Protein AF-A0A965YAS6-F1 (afdb_monomer)

Foldseek 3Di:
DLVVLLVLLVCLCVVQVDDSVVLQVLLQVLLQQLCLVPPPPDSPAQKTWGQDSNPRDIWIWTKAAEAEDFDADPVRFGDDDPPDPPVPGDGDDPRRHDYPVVLCVQPVPDDHGDIDTGTDDDDPCSSVVSVVSSVVSSVVVSVVSLLVVVLVVVVVCAQHKAKWFFADDDPFWTWTHRPSDIEIEGPVQDDPPDDRDGGDIAMWTFHDWDADPVGIYTYTHLQDQSSLLNLLCVLFVCDVVVQKDFPFKFDDQPAEIETEIEGPDPVDDNQCSSCDDVSPNVVVSCVSSVNYYYHYFYDDPDLFVLLQRLQPPAHFDGKDQPDVVQQEIETEHAPVRQCSSCDDVNVSQVNSCRGSVHNYHYDYDDDPD

Structure (mmCIF, N/CA/C/O backbone):
data_AF-A0A965YAS6-F1
#
_entry.id   AF-A0A965YAS6-F1
#
loop_
_atom_site.group_PDB
_atom_site.id
_atom_site.type_symbol
_atom_site.label_atom_id
_atom_site.label_alt_id
_atom_site.label_comp_id
_atom_site.label_asym_id
_atom_site.label_entity_id
_atom_site.label_seq_id
_atom_site.pdbx_PDB_ins_code
_atom_site.Cartn_x
_atom_site.Cartn_y
_atom_site.Cartn_z
_atom_site.occupancy
_atom_site.B_iso_or_equiv
_atom_site.auth_seq_id
_atom_site.auth_comp_id
_atom_site.auth_asym_id
_atom_site.auth_atom_id
_atom_site.pdbx_PDB_model_num
ATOM 1 N N . MET A 1 1 ? 35.341 -8.574 -28.403 1.00 52.03 1 MET A N 1
ATOM 2 C CA . MET A 1 1 ? 34.251 -7.639 -28.750 1.00 52.03 1 MET A CA 1
ATOM 3 C C . MET A 1 1 ? 32.992 -8.337 -29.253 1.00 52.03 1 MET A C 1
ATOM 5 O O . MET A 1 1 ? 32.036 -8.312 -28.498 1.00 52.03 1 MET A O 1
ATOM 9 N N . ALA A 1 2 ? 32.950 -8.999 -30.422 1.00 56.19 2 ALA A N 1
ATOM 10 C CA . ALA A 1 2 ? 31.717 -9.664 -30.905 1.00 56.19 2 ALA A CA 1
ATOM 11 C C . ALA A 1 2 ? 31.164 -10.712 -29.914 1.00 56.19 2 ALA A C 1
ATOM 13 O O . ALA A 1 2 ? 30.037 -10.587 -29.443 1.00 56.19 2 ALA A O 1
ATOM 14 N N . ASN A 1 3 ? 32.016 -11.647 -29.475 1.00 61.56 3 ASN A N 1
ATOM 15 C CA . ASN A 1 3 ? 31.648 -12.651 -28.467 1.00 61.56 3 ASN A CA 1
ATOM 16 C C . ASN A 1 3 ? 31.267 -12.044 -27.105 1.00 61.56 3 ASN A C 1
ATOM 18 O O . ASN A 1 3 ? 30.400 -12.575 -26.431 1.00 61.56 3 ASN A O 1
ATOM 22 N N . GLU A 1 4 ? 31.866 -10.920 -26.701 1.00 65.12 4 GLU A N 1
ATOM 23 C CA . GLU A 1 4 ? 31.543 -10.275 -25.416 1.00 65.12 4 GLU A CA 1
ATOM 24 C C . GLU A 1 4 ? 30.174 -9.587 -25.458 1.00 65.12 4 GLU A C 1
ATOM 26 O O . GLU A 1 4 ? 29.449 -9.607 -24.468 1.00 65.12 4 GLU A O 1
ATOM 31 N N . ILE A 1 5 ? 29.807 -8.995 -26.602 1.00 67.12 5 ILE A N 1
ATOM 32 C CA . ILE A 1 5 ? 28.493 -8.373 -26.805 1.00 67.12 5 ILE A CA 1
ATOM 33 C C . ILE A 1 5 ? 27.414 -9.453 -26.899 1.00 67.12 5 ILE A C 1
ATOM 35 O O . ILE A 1 5 ? 26.378 -9.311 -26.258 1.00 67.12 5 ILE A O 1
ATOM 39 N N . LYS A 1 6 ? 27.674 -10.544 -27.627 1.00 73.62 6 LYS A N 1
ATOM 40 C CA . LYS A 1 6 ? 26.767 -11.692 -27.715 1.00 73.62 6 LYS A CA 1
ATOM 41 C C . LYS A 1 6 ? 26.482 -12.296 -26.339 1.00 73.62 6 LYS A C 1
ATOM 43 O O . LYS A 1 6 ? 25.329 -12.343 -25.931 1.00 73.62 6 LYS A O 1
ATOM 48 N N . THR A 1 7 ? 27.522 -12.652 -25.585 1.00 72.06 7 THR A N 1
ATOM 49 C CA . THR A 1 7 ? 27.357 -13.211 -24.236 1.00 72.06 7 THR A CA 1
ATOM 50 C C . THR A 1 7 ? 26.685 -12.215 -23.286 1.00 72.06 7 THR A C 1
ATOM 52 O O . THR A 1 7 ? 25.876 -12.614 -22.456 1.00 72.06 7 THR A O 1
ATOM 55 N N . ALA A 1 8 ? 26.953 -10.909 -23.413 1.00 69.44 8 ALA A N 1
ATOM 56 C CA . ALA A 1 8 ? 26.247 -9.898 -22.628 1.00 69.44 8 ALA A CA 1
ATOM 57 C C . ALA A 1 8 ? 24.752 -9.825 -22.976 1.00 69.44 8 ALA A C 1
ATOM 59 O O . ALA A 1 8 ? 23.937 -9.683 -22.072 1.00 69.44 8 ALA A O 1
ATOM 60 N N . ILE A 1 9 ? 24.379 -9.930 -24.254 1.00 73.00 9 ILE A N 1
ATOM 61 C CA . ILE A 1 9 ? 22.974 -9.954 -24.681 1.00 73.00 9 ILE A CA 1
ATOM 62 C C . ILE A 1 9 ? 22.288 -11.228 -24.172 1.00 73.00 9 ILE A C 1
ATOM 64 O O . ILE A 1 9 ? 21.212 -11.128 -23.592 1.00 73.00 9 ILE A O 1
ATOM 68 N N . GLU A 1 10 ? 22.926 -12.393 -24.303 1.00 76.56 10 GLU A N 1
ATOM 69 C CA . GLU A 1 10 ? 22.403 -13.682 -23.823 1.00 76.56 10 GLU A CA 1
ATOM 70 C C . GLU A 1 10 ? 22.155 -13.672 -22.306 1.00 76.56 10 GLU A C 1
ATOM 72 O O . GLU A 1 10 ? 21.043 -13.966 -21.871 1.00 76.56 10 GLU A O 1
ATOM 77 N N . ILE A 1 11 ? 23.133 -13.229 -21.503 1.00 71.12 11 ILE A N 1
ATOM 78 C CA . ILE A 1 11 ? 22.982 -13.103 -20.040 1.00 71.12 11 ILE A CA 1
ATOM 79 C C . ILE A 1 11 ? 21.817 -12.167 -19.688 1.00 71.12 11 ILE A C 1
ATOM 81 O O . ILE A 1 11 ? 21.042 -12.447 -18.776 1.00 71.12 11 ILE A O 1
ATOM 85 N N . ILE A 1 12 ? 21.665 -11.054 -20.410 1.00 69.50 12 ILE A N 1
ATOM 86 C CA . ILE A 1 12 ? 20.599 -10.076 -20.154 1.00 69.50 12 ILE A CA 1
ATOM 87 C C . ILE A 1 12 ? 19.222 -10.639 -20.520 1.00 69.50 12 ILE A C 1
ATOM 89 O O . ILE A 1 12 ? 18.252 -10.400 -19.797 1.00 69.50 12 ILE A O 1
ATOM 93 N N . CYS A 1 13 ? 19.129 -11.384 -21.620 1.00 74.94 13 CYS A N 1
ATOM 94 C CA . CYS A 1 13 ? 17.906 -12.065 -22.027 1.00 74.94 13 CYS A CA 1
ATOM 95 C C . CYS A 1 13 ? 17.504 -13.140 -21.005 1.00 74.94 13 CYS A C 1
ATOM 97 O O . CYS A 1 13 ? 16.338 -13.186 -20.609 1.00 74.94 13 CYS A O 1
ATOM 99 N N . GLU A 1 14 ? 18.459 -13.945 -20.527 1.00 75.38 14 GLU A N 1
ATOM 100 C CA . GLU A 1 14 ? 18.213 -15.017 -19.553 1.00 75.38 14 GLU A CA 1
ATOM 101 C C . GLU A 1 14 ? 17.866 -14.493 -18.152 1.00 75.38 14 GLU A C 1
ATOM 103 O O . GLU A 1 14 ? 16.874 -14.926 -17.567 1.00 75.38 14 GLU A O 1
ATOM 108 N N . GLU A 1 15 ? 18.627 -13.539 -17.602 1.00 68.25 15 GLU A N 1
ATOM 109 C CA . GLU A 1 15 ? 18.409 -13.064 -16.227 1.00 68.25 15 GLU A CA 1
ATOM 110 C C . GLU A 1 15 ? 17.135 -12.225 -16.057 1.00 68.25 15 GLU A C 1
ATOM 112 O O . GLU A 1 15 ? 16.614 -12.115 -14.943 1.00 68.25 15 GLU A O 1
ATOM 117 N N . LYS A 1 16 ? 16.665 -11.566 -17.126 1.00 68.44 16 LYS A N 1
ATOM 118 C CA . LYS A 1 16 ? 15.607 -10.540 -17.050 1.00 68.44 16 LYS A CA 1
ATOM 119 C C . LYS A 1 16 ? 14.401 -10.811 -17.948 1.00 68.44 16 LYS A C 1
ATOM 121 O O . LYS A 1 16 ? 13.477 -10.002 -17.958 1.00 68.44 16 LYS A O 1
ATOM 126 N N . GLY A 1 17 ? 14.388 -11.926 -18.683 1.00 68.81 17 GLY A N 1
ATOM 127 C CA . GLY A 1 17 ? 13.248 -12.342 -19.507 1.00 68.81 17 GLY A CA 1
ATOM 128 C C . GLY A 1 17 ? 12.972 -11.430 -20.707 1.00 68.81 17 GLY A C 1
ATOM 129 O O . GLY A 1 17 ? 11.834 -11.336 -21.165 1.00 68.81 17 GLY A O 1
ATOM 130 N N . LEU A 1 18 ? 13.994 -10.732 -21.208 1.00 75.50 18 LEU A N 1
ATOM 131 C CA . LEU A 1 18 ? 13.879 -9.883 -22.391 1.00 75.50 18 LEU A CA 1
ATOM 132 C C . LEU A 1 18 ? 14.054 -10.697 -23.673 1.00 75.50 18 LEU A C 1
ATOM 134 O O . LEU A 1 18 ? 14.878 -11.603 -23.744 1.00 75.50 18 LEU A O 1
ATOM 138 N N . LYS A 1 19 ? 13.305 -10.329 -24.718 1.00 80.69 19 LYS A N 1
ATOM 139 C CA . LYS A 1 19 ? 13.503 -10.889 -26.059 1.00 80.69 19 LYS A CA 1
ATOM 140 C C . LYS A 1 19 ? 14.711 -10.234 -26.721 1.00 80.69 19 LYS A C 1
ATOM 142 O O . LYS A 1 19 ? 14.775 -9.007 -26.808 1.00 80.69 19 LYS A O 1
ATOM 147 N N . GLU A 1 20 ? 15.604 -11.057 -27.259 1.00 81.25 20 GLU A N 1
ATOM 148 C CA . GLU A 1 20 ? 16.801 -10.615 -27.982 1.00 81.25 20 GLU A CA 1
ATOM 149 C C . GLU A 1 20 ? 16.464 -9.640 -29.123 1.00 81.25 20 GLU A C 1
ATOM 151 O O . GLU A 1 20 ? 17.106 -8.601 -29.271 1.00 81.25 20 GLU A O 1
ATOM 156 N N . GLU A 1 21 ? 15.384 -9.912 -29.860 1.00 82.81 21 GLU A N 1
ATOM 157 C CA . GLU A 1 21 ? 14.903 -9.086 -30.975 1.00 82.81 21 GLU A CA 1
ATOM 158 C C . GLU A 1 21 ? 14.702 -7.612 -30.586 1.00 82.81 21 GLU A C 1
ATOM 160 O O . GLU A 1 21 ? 15.123 -6.712 -31.312 1.00 82.81 21 GLU A O 1
ATOM 165 N N . VAL A 1 22 ? 14.124 -7.352 -29.408 1.00 81.25 22 VAL A N 1
ATOM 166 C CA . VAL A 1 22 ? 13.832 -5.990 -28.927 1.00 81.25 22 VAL A CA 1
ATOM 167 C C . VAL A 1 22 ? 15.125 -5.232 -28.614 1.00 81.25 22 VAL A C 1
ATOM 169 O O . VAL A 1 22 ? 15.239 -4.027 -28.866 1.00 81.25 22 VAL A O 1
ATOM 172 N N . ILE A 1 23 ? 16.125 -5.935 -28.077 1.00 81.19 23 ILE A N 1
ATOM 173 C CA . ILE A 1 23 ? 17.438 -5.361 -27.772 1.00 81.19 23 ILE A CA 1
ATOM 174 C C . ILE A 1 23 ? 18.160 -5.011 -29.075 1.00 81.19 23 ILE A C 1
ATOM 176 O O . ILE A 1 23 ? 18.664 -3.892 -29.209 1.00 81.19 23 ILE A O 1
ATOM 180 N N . LEU A 1 24 ? 18.163 -5.928 -30.046 1.00 83.88 24 LEU A N 1
ATOM 181 C CA . LEU A 1 24 ? 18.809 -5.727 -31.342 1.00 83.88 24 LEU A CA 1
ATOM 182 C C . LEU A 1 24 ? 18.162 -4.602 -32.146 1.00 83.88 24 LEU A C 1
ATOM 184 O O . LEU A 1 24 ? 18.870 -3.775 -32.719 1.00 83.88 24 LEU A O 1
ATOM 188 N N . GLU A 1 25 ? 16.833 -4.507 -32.149 1.00 85.44 25 GLU A N 1
ATOM 189 C CA . GLU A 1 25 ? 16.131 -3.412 -32.817 1.00 85.44 25 GLU A CA 1
ATOM 190 C C . GLU A 1 25 ? 16.523 -2.052 -32.223 1.00 85.44 25 GLU A C 1
ATOM 192 O O . GLU A 1 25 ? 16.882 -1.122 -32.950 1.00 85.44 25 GLU A O 1
ATOM 197 N N . THR A 1 26 ? 16.532 -1.947 -30.893 1.00 84.75 26 THR A N 1
ATOM 198 C CA . THR A 1 26 ? 16.905 -0.706 -30.200 1.00 84.75 26 THR A CA 1
ATOM 199 C C . THR A 1 26 ? 18.367 -0.342 -30.464 1.00 84.75 26 THR A C 1
ATOM 201 O O . THR A 1 26 ? 18.695 0.824 -30.699 1.00 84.75 26 THR A O 1
ATOM 204 N N . LEU A 1 27 ? 19.253 -1.341 -30.460 1.00 85.50 27 LEU A N 1
ATOM 205 C CA . LEU A 1 27 ? 20.666 -1.177 -30.778 1.00 85.50 27 LEU A CA 1
ATOM 206 C C . LEU A 1 27 ? 20.850 -0.626 -32.197 1.00 85.50 27 LEU A C 1
ATOM 208 O O . LEU A 1 27 ? 21.544 0.373 -32.383 1.00 85.50 27 LEU A O 1
ATOM 212 N N . ASN A 1 28 ? 20.176 -1.221 -33.178 1.00 87.50 28 ASN A N 1
ATOM 213 C CA . ASN A 1 28 ? 20.209 -0.802 -34.577 1.00 87.50 28 ASN A CA 1
ATOM 214 C C . ASN A 1 28 ? 19.732 0.646 -34.759 1.00 87.50 28 ASN A C 1
ATOM 216 O O . ASN A 1 28 ? 20.387 1.444 -35.434 1.00 87.50 28 ASN A O 1
ATOM 220 N N . GLN A 1 29 ? 18.632 1.028 -34.104 1.00 86.12 29 GLN A N 1
ATOM 221 C CA . GLN A 1 29 ? 18.119 2.401 -34.142 1.00 86.12 29 GLN A CA 1
ATOM 222 C C . GLN A 1 29 ? 19.108 3.408 -33.534 1.00 86.12 29 GLN A C 1
ATOM 224 O O . GLN A 1 29 ? 19.334 4.486 -34.093 1.00 86.12 29 GLN A O 1
ATOM 229 N N . ALA A 1 30 ? 19.729 3.054 -32.409 1.00 85.50 30 ALA A N 1
ATOM 230 C CA . ALA A 1 30 ? 20.688 3.914 -31.731 1.00 85.50 30 ALA A CA 1
ATOM 231 C C . ALA A 1 30 ? 22.006 4.056 -32.502 1.00 85.50 30 ALA A C 1
ATOM 233 O O . ALA A 1 30 ? 22.540 5.161 -32.594 1.00 85.50 30 ALA A O 1
ATOM 234 N N . LEU A 1 31 ? 22.503 2.975 -33.108 1.00 85.56 31 LEU A N 1
ATOM 235 C CA . LEU A 1 31 ? 23.674 3.008 -33.987 1.00 85.56 31 LEU A CA 1
ATOM 236 C C . LEU A 1 31 ? 2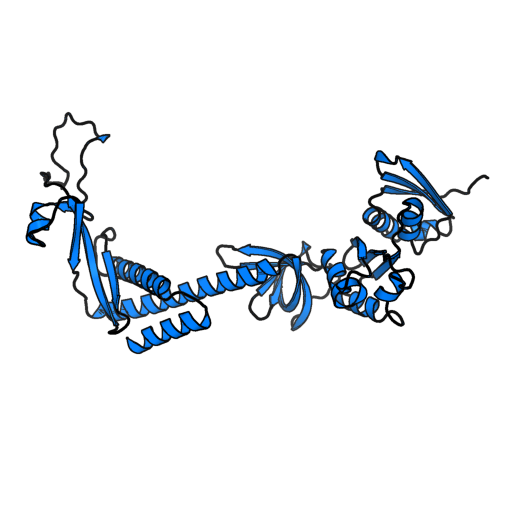3.423 3.885 -35.215 1.00 85.56 31 LEU A C 1
ATOM 238 O O . LEU A 1 31 ? 24.269 4.706 -35.566 1.00 85.56 31 LEU A O 1
ATOM 242 N N . ALA A 1 32 ? 22.239 3.785 -35.822 1.00 85.88 32 ALA A N 1
ATOM 243 C CA . ALA A 1 32 ? 21.850 4.649 -36.930 1.00 85.88 32 ALA A CA 1
ATOM 244 C C . ALA A 1 32 ? 21.768 6.130 -36.522 1.00 85.88 32 ALA A C 1
ATOM 246 O O . ALA A 1 32 ? 22.135 7.018 -37.292 1.00 85.88 32 ALA A O 1
ATOM 247 N N . ALA A 1 33 ? 21.282 6.426 -35.313 1.00 83.88 33 ALA A N 1
ATOM 248 C CA . ALA A 1 33 ? 21.261 7.786 -34.772 1.00 83.88 33 ALA A CA 1
ATOM 249 C C . ALA A 1 33 ? 22.675 8.314 -34.463 1.00 83.88 33 ALA A C 1
ATOM 251 O O . ALA A 1 33 ? 22.973 9.474 -34.751 1.00 83.88 33 ALA A O 1
ATOM 252 N N . ALA A 1 34 ? 23.555 7.467 -33.924 1.00 82.81 34 ALA A N 1
ATOM 253 C CA . ALA A 1 34 ? 24.952 7.807 -33.668 1.00 82.81 34 ALA A CA 1
ATOM 254 C C . ALA A 1 34 ? 25.704 8.106 -34.974 1.00 82.81 34 ALA A C 1
ATOM 256 O O . ALA A 1 34 ? 26.382 9.127 -35.061 1.00 82.81 34 ALA A O 1
ATOM 257 N N . TYR A 1 35 ? 25.510 7.281 -36.009 1.00 82.88 35 TYR A N 1
ATOM 258 C CA . TYR A 1 35 ? 26.110 7.500 -37.326 1.00 82.88 35 TYR A CA 1
ATOM 259 C C . TYR A 1 35 ? 25.662 8.834 -37.941 1.00 82.88 35 TYR A C 1
ATOM 261 O O . TYR A 1 35 ? 26.497 9.625 -38.374 1.00 82.88 35 TYR A O 1
ATOM 269 N N . ARG A 1 36 ? 24.351 9.129 -37.906 1.00 81.00 36 ARG A N 1
ATOM 270 C CA . ARG A 1 36 ? 23.786 10.408 -38.382 1.00 81.00 36 ARG A CA 1
ATOM 271 C C . ARG A 1 36 ? 24.388 11.620 -37.689 1.00 81.00 36 ARG A C 1
ATOM 273 O O . ARG A 1 36 ? 24.593 12.645 -38.324 1.00 81.00 36 ARG A O 1
ATOM 280 N N . LYS A 1 37 ? 24.631 11.524 -36.382 1.00 80.50 37 LYS A N 1
ATOM 281 C CA . LYS A 1 37 ? 25.148 12.640 -35.590 1.00 80.50 37 LYS A CA 1
ATOM 282 C C . LYS A 1 37 ? 26.618 12.936 -35.885 1.00 80.50 37 LYS A C 1
ATOM 284 O O . LYS A 1 37 ? 26.995 14.104 -35.837 1.00 80.50 37 LYS A O 1
ATOM 289 N N . GLU A 1 38 ? 27.411 11.899 -36.137 1.00 77.56 38 GLU A N 1
ATOM 290 C CA . GLU A 1 38 ? 28.869 12.011 -36.227 1.00 77.56 38 GLU A CA 1
ATOM 291 C C . GLU A 1 38 ? 29.378 12.212 -37.661 1.00 77.56 38 GLU A C 1
ATOM 293 O O . GLU A 1 38 ? 30.355 12.927 -37.867 1.00 77.56 38 GLU A O 1
ATOM 298 N N . TYR A 1 39 ? 28.738 11.581 -38.654 1.00 76.00 39 TYR A N 1
ATOM 299 C CA . TYR A 1 39 ? 29.293 11.490 -40.012 1.00 76.00 39 TYR A CA 1
ATOM 300 C C . TYR A 1 39 ? 28.480 12.172 -41.103 1.00 76.00 39 TYR A C 1
ATOM 302 O O . TYR A 1 39 ? 29.005 12.344 -42.201 1.00 76.00 39 TYR A O 1
ATOM 310 N N . LEU A 1 40 ? 27.236 12.565 -40.829 1.00 73.31 40 LEU A N 1
ATOM 311 C CA . LEU A 1 40 ? 26.408 13.272 -41.799 1.00 73.31 40 LEU A CA 1
ATOM 312 C C . LEU A 1 40 ? 26.261 14.738 -41.389 1.00 73.31 40 LEU A C 1
ATOM 314 O O . LEU A 1 40 ? 25.847 15.045 -40.272 1.00 73.31 40 LEU A O 1
ATOM 318 N N . GLU A 1 41 ? 26.586 15.643 -42.313 1.00 64.19 41 GLU A N 1
ATOM 319 C CA . GLU A 1 41 ? 26.340 17.083 -42.150 1.00 64.19 41 GLU A CA 1
ATOM 320 C C . GLU A 1 41 ? 24.830 17.358 -42.035 1.00 64.19 41 GLU A C 1
ATOM 322 O O . GLU A 1 41 ? 24.385 18.133 -41.184 1.00 64.19 41 GLU A O 1
ATOM 327 N N . ASP A 1 42 ? 24.037 16.620 -42.818 1.00 63.47 42 ASP A N 1
ATOM 328 C CA . ASP A 1 42 ? 22.580 16.645 -42.807 1.00 63.47 42 ASP A CA 1
ATOM 329 C C . ASP A 1 42 ? 21.994 15.544 -41.909 1.00 63.47 42 ASP A C 1
ATOM 331 O O . ASP A 1 42 ? 21.887 14.368 -42.260 1.00 63.47 42 ASP A O 1
ATOM 335 N N . LYS A 1 43 ? 21.530 15.950 -40.724 1.00 64.38 43 LYS A N 1
ATOM 336 C CA . LYS A 1 43 ? 21.014 15.048 -39.674 1.00 64.38 43 LYS A CA 1
ATOM 337 C C . LYS A 1 43 ? 19.647 14.416 -39.981 1.00 64.38 43 LYS A C 1
ATOM 339 O O . LYS A 1 43 ? 19.181 13.580 -39.205 1.00 64.38 43 LYS A O 1
ATOM 344 N N . ASN A 1 44 ? 19.012 14.807 -41.088 1.00 65.81 44 ASN A N 1
ATOM 345 C CA . ASN A 1 44 ? 17.666 14.375 -41.474 1.00 65.81 44 ASN A CA 1
ATOM 346 C C . ASN A 1 44 ? 17.643 13.185 -42.448 1.00 65.81 44 ASN A C 1
ATOM 348 O O . ASN A 1 44 ? 16.559 12.787 -42.853 1.00 65.81 44 ASN A O 1
ATOM 352 N N . ASN A 1 45 ? 18.782 12.594 -42.819 1.00 73.62 45 ASN A N 1
ATOM 353 C CA . ASN A 1 45 ? 18.791 11.410 -43.689 1.00 73.62 45 ASN A CA 1
ATOM 354 C C . ASN A 1 45 ? 18.161 10.184 -42.999 1.00 73.62 45 ASN A C 1
ATOM 356 O O . ASN A 1 45 ? 18.195 10.055 -41.768 1.00 73.62 45 ASN A O 1
ATOM 360 N N . ASN A 1 46 ? 17.606 9.256 -43.784 1.00 79.88 46 ASN A N 1
ATOM 361 C CA . ASN A 1 46 ? 16.948 8.047 -43.284 1.00 79.88 46 ASN A CA 1
ATOM 362 C C . ASN A 1 46 ? 17.948 6.891 -43.156 1.00 79.88 46 ASN A C 1
ATOM 364 O O . ASN A 1 46 ? 17.862 5.858 -43.821 1.00 79.88 46 ASN A O 1
ATOM 368 N N . VAL A 1 47 ? 18.908 7.081 -42.256 1.00 84.19 47 VAL A N 1
ATOM 369 C CA . VAL A 1 47 ? 19.943 6.084 -41.995 1.00 84.19 47 VAL A CA 1
ATOM 370 C C . VAL A 1 47 ? 19.374 4.923 -41.188 1.00 84.19 47 VAL A C 1
ATOM 372 O O . VAL A 1 47 ? 18.728 5.118 -40.152 1.00 84.19 47 VAL A O 1
ATOM 375 N N . LYS A 1 48 ? 19.698 3.709 -41.624 1.00 85.50 48 LYS A N 1
ATOM 376 C CA . LYS A 1 48 ? 19.511 2.457 -40.894 1.00 85.50 48 LYS A CA 1
ATOM 377 C C . LYS A 1 48 ? 20.867 1.828 -40.613 1.00 85.50 48 LYS A C 1
ATOM 379 O O . LYS A 1 48 ? 21.806 1.972 -41.390 1.00 85.50 48 LYS A O 1
ATOM 384 N N . ALA A 1 49 ? 20.955 1.120 -39.497 1.00 85.75 49 ALA A N 1
ATOM 385 C CA . ALA A 1 49 ? 22.119 0.328 -39.143 1.00 85.75 49 ALA A CA 1
ATOM 386 C C . ALA A 1 49 ? 21.675 -1.093 -38.798 1.00 85.75 49 ALA A C 1
ATOM 388 O O . ALA A 1 49 ? 20.585 -1.290 -38.265 1.00 85.75 49 ALA A O 1
ATOM 389 N N . LEU A 1 50 ? 22.526 -2.065 -39.102 1.00 85.19 50 LEU A N 1
ATOM 390 C CA . LEU A 1 50 ? 22.371 -3.458 -38.716 1.00 85.19 50 LEU A CA 1
ATOM 391 C C . LEU A 1 50 ? 23.649 -3.915 -38.031 1.00 85.19 50 LEU A C 1
ATOM 393 O O . LEU A 1 50 ? 24.712 -3.954 -38.651 1.00 85.19 50 LEU A O 1
ATOM 397 N N . PHE A 1 51 ? 23.520 -4.257 -36.759 1.00 82.12 51 PHE A N 1
ATOM 398 C CA . PHE A 1 51 ? 24.541 -4.921 -35.975 1.00 82.12 51 PHE A CA 1
ATOM 399 C C . PHE A 1 51 ? 24.398 -6.433 -36.140 1.00 82.12 51 PHE A C 1
ATOM 401 O O . PHE A 1 51 ? 23.337 -6.992 -35.856 1.00 82.12 51 PHE A O 1
ATOM 408 N N . ASN A 1 52 ? 25.459 -7.092 -36.596 1.00 81.31 52 ASN A N 1
ATOM 409 C CA . ASN A 1 52 ? 25.522 -8.544 -36.637 1.00 81.31 52 ASN A CA 1
ATOM 410 C C . ASN A 1 52 ? 26.166 -9.065 -35.344 1.00 81.31 52 ASN A C 1
ATOM 412 O O . ASN A 1 52 ? 27.301 -8.730 -35.009 1.00 81.31 52 ASN A O 1
ATOM 416 N N . VAL A 1 53 ? 25.414 -9.883 -34.610 1.00 71.88 53 VAL A N 1
ATOM 417 C CA . VAL A 1 53 ? 25.798 -10.410 -33.294 1.00 71.88 53 VAL A CA 1
ATOM 418 C C . VAL A 1 53 ? 26.917 -11.451 -33.393 1.00 71.88 53 VAL A C 1
ATOM 420 O O . VAL A 1 53 ? 27.704 -11.590 -32.460 1.00 71.88 53 VAL A O 1
ATOM 423 N N . GLU A 1 54 ? 27.021 -12.165 -34.517 1.00 73.19 54 GLU A N 1
ATOM 424 C CA . GLU A 1 54 ? 27.978 -13.266 -34.680 1.00 73.19 54 GLU A CA 1
ATOM 425 C C . GLU A 1 54 ? 29.405 -12.782 -34.950 1.00 73.19 54 GLU A C 1
ATOM 427 O O . GLU A 1 54 ? 30.358 -13.277 -34.350 1.00 73.19 54 GLU A O 1
ATOM 432 N N . ASP A 1 55 ? 29.559 -11.802 -35.840 1.00 71.31 55 ASP A N 1
ATOM 433 C CA . ASP A 1 55 ? 30.863 -11.279 -36.263 1.00 71.31 55 ASP A CA 1
ATOM 434 C C . ASP A 1 55 ? 31.165 -9.879 -35.694 1.00 71.31 55 ASP A C 1
ATOM 436 O O . ASP A 1 55 ? 32.297 -9.401 -35.784 1.00 71.31 55 ASP A O 1
ATOM 440 N N . GLY A 1 56 ? 30.181 -9.230 -35.059 1.00 68.38 56 GLY A N 1
ATOM 441 C CA . GLY A 1 56 ? 30.294 -7.872 -34.526 1.00 68.38 56 GLY A CA 1
ATOM 442 C C . GLY A 1 56 ? 30.396 -6.793 -35.606 1.00 68.38 56 GLY A C 1
ATOM 443 O O . GLY A 1 56 ? 30.775 -5.661 -35.295 1.00 68.38 56 GLY A O 1
ATOM 444 N N . SER A 1 57 ? 30.106 -7.132 -36.866 1.00 75.62 57 SER A N 1
ATOM 445 C CA . SER A 1 57 ? 30.112 -6.194 -37.983 1.00 75.62 57 SER A CA 1
ATOM 446 C C . SER A 1 57 ? 28.884 -5.288 -37.948 1.00 75.62 57 SER A C 1
ATOM 448 O O . SER A 1 57 ? 27.813 -5.645 -37.451 1.00 75.62 57 SER A O 1
ATOM 450 N N . ILE A 1 58 ? 29.052 -4.076 -38.476 1.00 79.38 58 ILE A N 1
ATOM 451 C CA . ILE A 1 58 ? 27.993 -3.073 -38.535 1.00 79.38 58 ILE A CA 1
ATOM 452 C C . ILE A 1 58 ? 27.849 -2.636 -39.975 1.00 79.38 58 ILE A C 1
ATOM 454 O O . ILE A 1 58 ? 28.796 -2.116 -40.563 1.00 79.38 58 ILE A O 1
ATOM 458 N N . LYS A 1 59 ? 26.653 -2.820 -40.523 1.00 84.25 59 LYS A N 1
ATOM 459 C CA . LYS A 1 59 ? 26.284 -2.290 -41.833 1.00 84.25 59 LYS A CA 1
ATOM 460 C C . LYS A 1 59 ? 25.417 -1.070 -41.634 1.00 84.25 59 LYS A C 1
ATOM 462 O O . LYS A 1 59 ? 24.479 -1.115 -40.844 1.00 84.25 59 LYS A O 1
ATOM 467 N N . VAL A 1 60 ? 25.721 0.007 -42.341 1.00 85.56 60 VAL A N 1
ATOM 468 C CA . VAL A 1 60 ? 24.949 1.247 -42.288 1.00 85.56 60 VAL A CA 1
ATOM 469 C C . VAL A 1 60 ? 24.563 1.616 -43.711 1.00 85.56 60 VAL A C 1
ATOM 471 O O . VAL A 1 60 ? 25.396 1.557 -44.610 1.00 85.56 60 VAL A O 1
ATOM 474 N N . TRP A 1 61 ? 23.301 1.965 -43.928 1.00 86.81 61 TRP A N 1
ATOM 475 C CA . TRP A 1 61 ? 22.810 2.390 -45.236 1.00 86.81 61 TRP A CA 1
ATOM 476 C C . TRP A 1 61 ? 21.782 3.510 -45.095 1.00 86.81 61 TRP A C 1
ATOM 478 O O . TRP A 1 61 ? 21.136 3.642 -44.055 1.00 86.81 61 TRP A O 1
ATOM 488 N N . ASP A 1 62 ? 21.629 4.308 -46.145 1.00 85.44 62 ASP A N 1
ATOM 489 C CA . ASP A 1 62 ? 20.569 5.307 -46.279 1.00 85.44 62 ASP A CA 1
ATOM 490 C C . ASP A 1 62 ? 19.413 4.719 -47.102 1.00 85.44 62 ASP A C 1
ATOM 492 O O . ASP A 1 62 ? 19.637 4.119 -48.158 1.00 85.44 62 ASP A O 1
ATOM 496 N N . GLU A 1 63 ? 18.182 4.835 -46.603 1.00 87.56 63 GLU A N 1
ATOM 497 C CA . GLU A 1 63 ? 16.976 4.346 -47.281 1.00 87.56 63 GLU A CA 1
ATOM 498 C C . GLU A 1 63 ? 16.236 5.484 -47.982 1.00 87.56 63 GLU A C 1
ATOM 500 O O . GLU A 1 63 ? 15.651 6.351 -47.327 1.00 87.56 63 GLU A O 1
ATOM 505 N N . LYS A 1 64 ? 16.193 5.431 -49.318 1.00 84.12 64 LYS A N 1
ATOM 506 C CA . LYS A 1 64 ? 15.475 6.395 -50.164 1.00 84.12 64 LYS A CA 1
ATOM 507 C C . LYS A 1 64 ? 14.333 5.720 -50.918 1.00 84.12 64 LYS A C 1
ATOM 509 O O . LYS A 1 64 ? 14.523 4.667 -51.530 1.00 84.12 64 LYS A O 1
ATOM 514 N N . THR A 1 65 ? 13.157 6.335 -50.902 1.00 85.62 65 THR A N 1
ATOM 515 C CA . THR A 1 65 ? 11.971 5.874 -51.634 1.00 85.62 65 THR A CA 1
ATOM 516 C C . THR A 1 65 ? 12.060 6.297 -53.093 1.00 85.62 65 THR A C 1
ATOM 518 O O . THR A 1 65 ? 12.342 7.453 -53.398 1.00 85.62 65 THR A O 1
ATOM 521 N N . VAL A 1 66 ? 11.809 5.374 -54.015 1.00 85.38 66 VAL A N 1
ATOM 522 C CA . VAL A 1 66 ? 11.819 5.676 -55.445 1.00 85.38 66 VAL A CA 1
ATOM 523 C C . VAL A 1 66 ? 10.564 6.453 -55.815 1.00 85.38 66 VAL A C 1
ATOM 525 O O . VAL A 1 66 ? 9.451 5.944 -55.681 1.00 85.38 66 VAL A O 1
ATOM 528 N N . VAL A 1 67 ? 10.744 7.659 -56.334 1.00 84.81 67 VAL A N 1
ATOM 529 C CA . VAL A 1 67 ? 9.663 8.520 -56.821 1.00 84.81 67 VAL A CA 1
ATOM 530 C C . VAL A 1 67 ? 9.735 8.686 -58.335 1.00 84.81 67 VAL A C 1
ATOM 532 O O . VAL A 1 67 ? 10.714 8.307 -58.984 1.00 84.81 67 VAL A O 1
ATOM 535 N N . GLU A 1 68 ? 8.659 9.218 -58.911 1.00 81.69 68 GLU A N 1
ATOM 536 C CA . GLU A 1 68 ? 8.640 9.623 -60.316 1.00 81.69 68 GLU A CA 1
ATOM 537 C C . GLU A 1 68 ? 9.754 10.633 -60.606 1.00 81.69 68 GLU A C 1
ATOM 539 O O . GLU A 1 68 ? 10.131 11.429 -59.748 1.00 81.69 68 GLU A O 1
ATOM 544 N N . ASP A 1 69 ? 10.296 10.590 -61.823 1.00 76.88 69 ASP A N 1
ATOM 545 C CA . ASP A 1 69 ? 11.282 11.577 -62.250 1.00 76.88 69 ASP A CA 1
ATOM 546 C C . ASP A 1 69 ? 10.600 12.945 -62.364 1.00 76.88 69 ASP A C 1
ATOM 548 O O . ASP A 1 69 ? 9.590 13.079 -63.056 1.00 76.88 69 ASP A O 1
ATOM 552 N N . MET A 1 70 ? 11.162 13.954 -61.702 1.00 77.31 70 MET A N 1
ATOM 553 C CA . MET A 1 70 ? 10.634 15.316 -61.697 1.00 77.31 70 MET A CA 1
ATOM 554 C C . MET A 1 70 ? 11.707 16.297 -62.173 1.00 77.31 70 MET A C 1
ATOM 556 O O . MET A 1 70 ? 12.895 16.082 -61.933 1.00 77.31 70 MET A O 1
ATOM 560 N N . GLU A 1 71 ? 11.307 17.373 -62.846 1.00 72.31 71 GLU A N 1
ATOM 561 C CA . GLU A 1 71 ? 12.230 18.454 -63.200 1.00 72.31 71 GLU A CA 1
ATOM 562 C C . GLU A 1 71 ? 12.419 19.366 -61.984 1.00 72.31 71 GLU A C 1
ATOM 564 O O . GLU A 1 71 ? 11.448 19.713 -61.314 1.00 72.31 71 GLU A O 1
ATOM 569 N N . LEU A 1 72 ? 13.667 19.700 -61.653 1.00 70.12 72 LEU A N 1
ATOM 570 C CA . LEU A 1 72 ? 14.004 20.539 -60.502 1.00 70.12 72 LEU A CA 1
ATOM 571 C C . LEU A 1 72 ? 14.513 21.899 -60.979 1.00 70.12 72 LEU A C 1
ATOM 573 O O . LEU A 1 72 ? 15.272 21.966 -61.945 1.00 70.12 72 LEU A O 1
ATOM 577 N N . ASP A 1 73 ? 14.112 22.965 -60.290 1.00 68.56 73 ASP A N 1
ATOM 578 C CA . ASP A 1 73 ? 14.643 24.307 -60.494 1.00 68.56 73 ASP A CA 1
ATOM 579 C C . ASP A 1 73 ? 16.064 24.435 -59.916 1.00 68.56 73 ASP A C 1
ATOM 581 O O . ASP A 1 73 ? 16.589 23.548 -59.239 1.00 68.56 73 ASP A O 1
ATOM 585 N N . GLU A 1 74 ? 16.695 25.578 -60.168 1.00 59.81 74 GLU A N 1
ATOM 586 C CA . GLU A 1 74 ? 18.032 25.935 -59.673 1.00 59.81 74 GLU A CA 1
ATOM 587 C C . GLU A 1 74 ? 18.146 25.951 -58.131 1.00 59.81 74 GLU A C 1
ATOM 589 O O . GLU A 1 74 ? 19.253 25.919 -57.596 1.00 59.81 74 GLU A O 1
ATOM 594 N N . ASN A 1 75 ? 17.018 25.906 -57.411 1.00 55.91 75 ASN A N 1
ATOM 595 C CA . ASN A 1 75 ? 16.939 25.825 -55.952 1.00 55.91 75 ASN A CA 1
ATOM 596 C C . ASN A 1 75 ? 16.511 24.431 -55.438 1.00 55.91 75 ASN A C 1
ATOM 598 O O . ASN A 1 75 ? 16.301 24.263 -54.233 1.00 55.91 75 ASN A O 1
ATOM 602 N N . GLY A 1 76 ? 16.373 23.430 -56.315 1.00 59.59 76 GLY A N 1
ATOM 603 C CA . GLY A 1 76 ? 15.998 22.059 -55.962 1.00 59.59 76 GLY A CA 1
ATOM 604 C C . GLY A 1 76 ? 14.506 21.842 -55.677 1.00 59.59 76 GLY A C 1
ATOM 605 O O . GLY A 1 76 ? 14.148 20.819 -55.089 1.00 59.59 76 GLY A O 1
ATOM 606 N N . LYS A 1 77 ? 13.628 22.776 -56.062 1.00 61.31 77 LYS A N 1
ATOM 607 C CA . LYS A 1 77 ? 12.167 22.604 -56.009 1.00 61.31 77 LYS A CA 1
ATOM 608 C C . LYS A 1 77 ? 11.651 22.008 -57.308 1.00 61.31 77 LYS A C 1
ATOM 610 O O . LYS A 1 77 ? 12.209 22.235 -58.371 1.00 61.31 77 LYS A O 1
ATOM 615 N N . VAL A 1 78 ? 10.552 21.269 -57.222 1.00 65.62 78 VAL A N 1
ATOM 616 C CA . VAL A 1 78 ? 9.940 20.663 -58.402 1.00 65.62 78 VAL A CA 1
ATOM 617 C C . VAL A 1 78 ? 9.312 21.737 -59.294 1.00 65.62 78 VAL A C 1
ATOM 619 O O . VAL A 1 78 ? 8.476 22.509 -58.826 1.00 65.62 78 VAL A O 1
ATOM 622 N N . ILE A 1 79 ? 9.694 21.751 -60.570 1.00 63.62 79 ILE A N 1
ATOM 623 C CA . ILE A 1 79 ? 9.104 22.575 -61.625 1.00 63.62 79 ILE A CA 1
ATOM 624 C C . ILE A 1 79 ? 7.745 21.962 -61.982 1.00 63.62 79 ILE A C 1
ATOM 626 O O . ILE A 1 79 ? 7.671 20.836 -62.474 1.00 63.62 79 ILE A O 1
ATOM 630 N N . GLN A 1 80 ? 6.667 22.686 -61.685 1.00 63.56 80 GLN A N 1
ATOM 631 C CA . GLN A 1 80 ? 5.280 22.332 -62.007 1.00 63.56 80 GLN A CA 1
ATOM 632 C C . GLN A 1 80 ? 4.535 23.591 -62.462 1.00 63.56 80 GLN A C 1
ATOM 634 O O . GLN A 1 80 ? 4.904 24.694 -62.052 1.00 63.56 80 GLN A O 1
ATOM 639 N N . ASP A 1 81 ? 3.493 23.417 -63.278 1.00 57.38 81 ASP A N 1
ATOM 640 C CA . ASP A 1 81 ? 2.674 24.514 -63.803 1.00 57.38 81 ASP A CA 1
ATOM 641 C C . ASP A 1 81 ? 2.100 25.393 -62.672 1.00 57.38 81 ASP A C 1
ATOM 643 O O . ASP A 1 81 ? 1.642 24.894 -61.638 1.00 57.38 81 ASP A O 1
ATOM 647 N N . GLU A 1 82 ? 2.126 26.719 -62.862 1.00 57.22 82 GLU A N 1
ATOM 648 C CA . GLU A 1 82 ? 1.687 27.707 -61.859 1.00 57.22 82 GLU A CA 1
ATOM 649 C C . GLU A 1 82 ? 0.196 27.581 -61.490 1.00 57.22 82 GLU A C 1
ATOM 651 O O . GLU A 1 82 ? -0.194 27.999 -60.399 1.00 57.22 82 GLU A O 1
ATOM 656 N N . ASP A 1 83 ? -0.602 26.939 -62.349 1.00 58.19 83 ASP A N 1
ATOM 657 C CA . ASP A 1 83 ? -2.050 26.748 -62.209 1.00 58.19 83 ASP A CA 1
ATOM 658 C C . ASP A 1 83 ? -2.457 25.611 -61.243 1.00 58.19 83 ASP A C 1
ATOM 660 O O . ASP A 1 83 ? -3.647 25.412 -60.989 1.00 58.19 83 ASP A O 1
ATOM 664 N N . ILE A 1 84 ? -1.501 24.857 -60.680 1.00 62.00 84 ILE A N 1
ATOM 665 C CA . ILE A 1 84 ? -1.786 23.788 -59.706 1.00 62.00 84 ILE A CA 1
ATOM 666 C C . ILE A 1 84 ? -1.934 24.392 -58.293 1.00 62.00 84 ILE A C 1
ATOM 668 O O . ILE A 1 84 ? -1.010 25.078 -57.831 1.00 62.00 84 ILE A O 1
ATOM 672 N N . PRO A 1 85 ? -3.037 24.120 -57.560 1.00 61.59 85 PRO A N 1
ATOM 673 C CA . PRO A 1 85 ? -3.197 24.548 -56.169 1.00 61.59 85 PRO A CA 1
ATOM 674 C C . PRO A 1 85 ? -2.001 24.122 -55.302 1.00 61.59 85 PRO A C 1
ATOM 676 O O . PRO A 1 85 ? -1.495 23.011 -55.447 1.00 61.59 85 PRO A O 1
ATOM 679 N N . GLU A 1 86 ? -1.550 24.968 -54.366 1.00 59.69 86 GLU A N 1
ATOM 680 C CA . GLU A 1 86 ? -0.395 24.661 -53.491 1.00 59.69 86 GLU A CA 1
ATOM 681 C C . GLU A 1 86 ? -0.521 23.327 -52.733 1.00 59.69 86 GLU A C 1
ATOM 683 O O . GLU A 1 86 ? 0.495 22.717 -52.392 1.00 59.69 86 GLU A O 1
ATOM 688 N N . GLU A 1 87 ? -1.750 22.867 -52.497 1.00 57.53 87 GLU A N 1
ATOM 689 C CA . GLU A 1 87 ? -2.071 21.606 -51.823 1.00 57.53 87 GLU A CA 1
ATOM 690 C C . GLU A 1 87 ? -1.799 20.358 -52.687 1.00 57.53 87 GLU A C 1
ATOM 692 O O . GLU A 1 87 ? -1.546 19.289 -52.135 1.00 57.53 87 GLU A O 1
ATOM 697 N N . GLU A 1 88 ? -1.777 20.485 -54.020 1.00 55.75 88 GLU A N 1
ATOM 698 C CA . GLU A 1 88 ? -1.571 19.373 -54.968 1.00 55.75 88 GLU A CA 1
ATOM 699 C C . GLU A 1 88 ? -0.155 19.329 -55.574 1.00 55.75 88 GLU A C 1
ATOM 701 O O . GLU A 1 88 ? 0.196 18.379 -56.280 1.00 55.75 88 GLU A O 1
ATOM 706 N N . LYS A 1 89 ? 0.700 20.319 -55.275 1.00 62.03 89 LYS A N 1
ATOM 707 C CA . LYS A 1 89 ? 2.080 20.360 -55.782 1.00 62.03 89 LYS A CA 1
ATOM 708 C C . LYS A 1 89 ? 2.907 19.204 -55.212 1.00 62.03 89 LYS A C 1
ATOM 710 O O . LYS A 1 89 ? 3.136 19.128 -54.001 1.00 62.03 89 LYS A O 1
ATOM 715 N N . LYS A 1 90 ? 3.431 18.328 -56.080 1.00 64.25 90 LYS A N 1
ATOM 716 C CA . LYS A 1 90 ? 4.342 17.243 -55.661 1.00 64.25 90 LYS A CA 1
ATOM 717 C C . LYS A 1 90 ? 5.627 17.856 -55.093 1.00 64.25 90 LYS A C 1
ATOM 719 O O . LYS A 1 90 ? 6.292 18.632 -55.776 1.00 64.25 90 LYS A O 1
ATOM 724 N N . LYS A 1 91 ? 5.981 17.527 -53.849 1.00 67.94 91 LYS A N 1
ATOM 725 C CA . LYS A 1 91 ? 7.234 17.961 -53.213 1.00 67.94 91 LYS A CA 1
ATOM 726 C C . LYS A 1 91 ? 8.247 16.834 -53.326 1.00 67.94 91 LYS A C 1
ATOM 728 O O . LYS A 1 91 ? 7.953 15.728 -52.895 1.00 67.94 91 LYS A O 1
ATOM 733 N N . PHE A 1 92 ? 9.416 17.130 -53.883 1.00 74.69 92 PHE A N 1
ATOM 734 C CA . PHE A 1 92 ? 10.548 16.213 -53.856 1.00 74.69 92 PHE A CA 1
ATOM 735 C C . PHE A 1 92 ? 11.354 16.455 -52.582 1.00 74.69 92 PHE A C 1
ATOM 737 O O . PHE A 1 92 ? 11.721 17.594 -52.277 1.00 74.69 92 PHE A O 1
ATOM 744 N N . HIS A 1 93 ? 11.638 15.390 -51.841 1.00 74.62 93 HIS A N 1
ATOM 745 C CA . HIS A 1 93 ? 12.509 15.425 -50.675 1.00 74.62 93 HIS A CA 1
ATOM 746 C C . HIS A 1 93 ? 13.814 14.675 -50.981 1.00 74.62 93 HIS A C 1
ATOM 748 O O . HIS A 1 93 ? 13.899 13.483 -50.685 1.00 74.62 93 HIS A O 1
ATOM 754 N N . PRO A 1 94 ? 14.877 15.354 -51.468 1.00 70.94 94 PRO A N 1
ATOM 755 C CA . PRO A 1 94 ? 16.142 14.713 -51.864 1.00 70.94 94 PRO A CA 1
ATOM 756 C C . PRO A 1 94 ? 16.802 13.834 -50.785 1.00 70.94 94 PRO A C 1
ATOM 758 O O . PRO A 1 94 ? 17.645 12.992 -51.080 1.00 70.94 94 PRO A O 1
ATOM 761 N N . ARG A 1 95 ? 16.438 14.048 -49.515 1.00 72.62 95 ARG A N 1
ATOM 762 C CA . ARG A 1 95 ? 16.948 13.315 -48.346 1.00 72.62 95 ARG A CA 1
ATOM 763 C C . ARG A 1 95 ? 16.236 11.986 -48.079 1.00 72.62 95 ARG A C 1
ATOM 765 O O . ARG A 1 95 ? 16.775 11.149 -47.367 1.00 72.62 95 ARG A O 1
ATOM 772 N N . HIS A 1 96 ? 15.026 11.812 -48.604 1.00 75.81 96 HIS A N 1
ATOM 773 C CA . HIS A 1 96 ? 14.181 10.634 -48.374 1.00 75.81 96 HIS A CA 1
ATOM 774 C C . HIS A 1 96 ? 13.733 9.965 -49.671 1.00 75.81 96 HIS A C 1
ATOM 776 O O . HIS A 1 96 ? 13.207 8.855 -49.636 1.00 75.81 96 HIS A O 1
ATOM 782 N N . GLU A 1 97 ? 13.939 10.625 -50.806 1.00 81.88 97 GLU A N 1
ATOM 783 C CA . GLU A 1 97 ? 13.435 10.214 -52.102 1.00 81.88 97 GLU A CA 1
ATOM 784 C C . GLU A 1 97 ? 14.563 10.188 -53.131 1.00 81.88 97 GLU A C 1
ATOM 786 O O . GLU A 1 97 ? 15.502 10.983 -53.090 1.00 81.88 97 GLU A O 1
ATOM 791 N N . ILE A 1 98 ? 14.461 9.254 -54.070 1.00 82.50 98 ILE A N 1
ATOM 792 C CA . ILE A 1 98 ? 15.368 9.112 -55.203 1.00 82.50 98 ILE A CA 1
ATOM 793 C C . ILE A 1 98 ? 14.544 8.991 -56.480 1.00 82.50 98 ILE A C 1
ATOM 795 O O . ILE A 1 98 ? 13.552 8.267 -56.532 1.00 82.50 98 ILE A O 1
ATOM 799 N N . MET A 1 99 ? 14.950 9.698 -57.527 1.00 85.62 99 MET A N 1
ATOM 800 C CA . MET A 1 99 ? 14.268 9.629 -58.816 1.00 85.62 99 MET A CA 1
ATOM 801 C C . MET A 1 99 ? 14.447 8.253 -59.459 1.00 85.62 99 MET A C 1
ATOM 803 O O . MET A 1 99 ? 15.493 7.614 -59.313 1.00 85.62 99 MET A O 1
ATOM 807 N N . LEU A 1 100 ? 13.445 7.792 -60.207 1.00 84.19 100 LEU A N 1
ATOM 808 C CA . LEU A 1 100 ? 13.456 6.494 -60.881 1.00 84.19 100 LEU A CA 1
ATOM 809 C C . LEU A 1 100 ? 14.687 6.301 -61.783 1.00 84.19 100 LEU A C 1
ATOM 811 O O . LEU A 1 100 ? 15.251 5.203 -61.821 1.00 84.19 100 LEU A O 1
ATOM 815 N N . LYS A 1 101 ? 15.134 7.348 -62.485 1.00 83.25 101 LYS A N 1
ATOM 816 C CA . LYS A 1 101 ? 16.366 7.340 -63.295 1.00 83.25 101 LYS A CA 1
ATOM 817 C C . LYS A 1 101 ? 17.599 7.002 -62.466 1.00 83.25 101 LYS A C 1
ATOM 819 O O . LYS A 1 101 ? 18.399 6.169 -62.892 1.00 83.25 101 LYS A O 1
ATOM 824 N N . ASP A 1 102 ? 17.746 7.608 -61.294 1.00 82.38 102 ASP A N 1
ATOM 825 C CA . ASP A 1 102 ? 18.905 7.401 -60.423 1.00 82.38 102 ASP A CA 1
ATOM 826 C C . ASP A 1 102 ? 18.799 6.089 -59.640 1.00 82.38 102 ASP A C 1
ATOM 828 O O . ASP A 1 102 ? 19.767 5.330 -59.559 1.00 82.38 102 ASP A O 1
ATOM 832 N N . ALA A 1 103 ? 17.595 5.722 -59.202 1.00 80.75 103 ALA A N 1
ATOM 833 C CA . ALA A 1 103 ? 17.310 4.421 -58.607 1.00 80.75 103 ALA A CA 1
ATOM 834 C C . ALA A 1 103 ? 17.639 3.257 -59.556 1.00 80.75 103 ALA A C 1
ATOM 836 O O . ALA A 1 103 ? 18.136 2.216 -59.119 1.00 80.75 103 ALA A O 1
ATOM 837 N N . LYS A 1 104 ? 17.396 3.427 -60.865 1.00 83.19 104 LYS A N 1
ATOM 838 C CA . LYS A 1 104 ? 17.735 2.437 -61.901 1.00 83.19 104 LYS A CA 1
ATOM 839 C C . LYS A 1 104 ? 19.235 2.309 -62.160 1.00 83.19 104 LYS A C 1
ATOM 841 O O . LYS A 1 104 ? 19.670 1.235 -62.580 1.00 83.19 104 LYS A O 1
ATOM 846 N N . LYS A 1 105 ? 20.031 3.355 -61.898 1.00 83.38 105 LYS A N 1
ATOM 847 C CA . LYS A 1 105 ? 21.503 3.283 -61.978 1.00 83.38 105 LYS A CA 1
ATOM 848 C C . LYS A 1 105 ? 22.072 2.398 -60.871 1.00 83.38 105 LYS A C 1
ATOM 850 O O . LYS A 1 105 ? 22.984 1.623 -61.132 1.00 83.38 105 LYS A O 1
ATOM 855 N N . ILE A 1 106 ? 21.491 2.478 -59.674 1.00 80.50 106 ILE A N 1
ATOM 856 C CA . ILE A 1 106 ? 21.889 1.667 -58.516 1.00 80.50 106 ILE A CA 1
ATOM 857 C C . ILE A 1 106 ? 21.353 0.235 -58.657 1.00 80.50 106 ILE A C 1
ATOM 859 O O . ILE A 1 106 ? 22.094 -0.736 -58.518 1.00 80.50 106 ILE A O 1
ATOM 863 N N . LYS A 1 107 ? 20.066 0.083 -58.993 1.00 81.12 107 LYS A 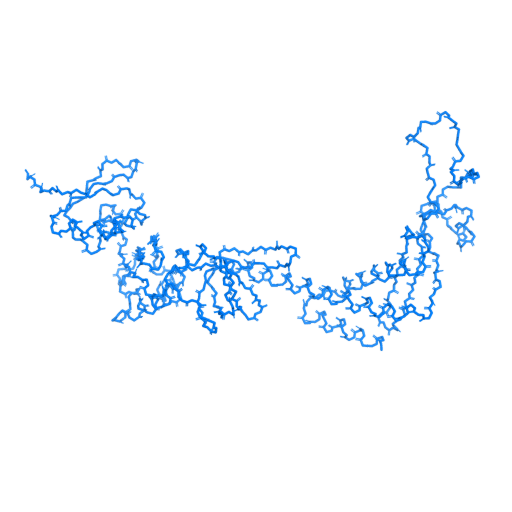N 1
ATOM 864 C CA . LYS A 1 107 ? 19.406 -1.216 -59.170 1.00 81.12 107 LYS A CA 1
ATOM 865 C C . LYS A 1 107 ? 18.513 -1.189 -60.411 1.00 81.12 107 LYS A C 1
ATOM 867 O O . LYS A 1 107 ? 17.441 -0.599 -60.419 1.00 81.12 107 LYS A O 1
ATOM 872 N N . LYS A 1 108 ? 18.921 -1.895 -61.471 1.00 78.44 108 LYS A N 1
ATOM 873 C CA . LYS A 1 108 ? 18.262 -1.851 -62.797 1.00 78.44 108 LYS A CA 1
ATOM 874 C C . LYS A 1 108 ? 16.764 -2.210 -62.803 1.00 78.44 108 LYS A C 1
ATOM 876 O O . LYS A 1 108 ? 16.063 -1.826 -63.733 1.00 78.44 108 LYS A O 1
ATOM 881 N N . GLY A 1 109 ? 16.277 -2.941 -61.796 1.00 82.75 109 GLY A N 1
ATOM 882 C CA . GLY A 1 109 ? 14.883 -3.392 -61.679 1.00 82.75 109 GLY A CA 1
ATOM 883 C C . GLY A 1 109 ? 13.958 -2.515 -60.827 1.00 82.75 109 GLY A C 1
ATOM 884 O O . GLY A 1 109 ? 12.835 -2.940 -60.573 1.00 82.75 109 GLY A O 1
ATOM 885 N N . SER A 1 110 ? 14.416 -1.351 -60.358 1.00 83.81 110 SER A N 1
ATOM 886 C CA . SER A 1 110 ? 13.655 -0.488 -59.443 1.00 83.81 110 SER A CA 1
ATOM 887 C C . SER A 1 110 ? 12.372 0.064 -60.067 1.00 83.81 110 SER A C 1
ATOM 889 O O . SER A 1 110 ? 12.367 0.511 -61.220 1.00 83.81 110 SER A O 1
ATOM 891 N N . LYS A 1 111 ? 11.296 0.062 -59.281 1.00 86.06 111 LYS A N 1
ATOM 892 C CA . LYS A 1 111 ? 9.979 0.624 -59.595 1.00 86.06 111 LYS A CA 1
ATOM 893 C C . LYS A 1 111 ? 9.660 1.788 -58.661 1.00 86.06 111 LYS A C 1
ATOM 895 O O . LYS A 1 111 ? 10.244 1.911 -57.591 1.00 86.06 111 LYS A O 1
ATOM 900 N N . ILE A 1 112 ? 8.722 2.637 -59.075 1.00 84.44 112 ILE A N 1
ATOM 901 C CA . ILE A 1 112 ? 8.184 3.703 -58.221 1.00 84.44 112 ILE A CA 1
ATOM 902 C C . ILE A 1 112 ? 7.570 3.057 -56.972 1.00 84.44 112 ILE A C 1
ATOM 904 O O . ILE A 1 112 ? 6.828 2.080 -57.086 1.00 84.44 112 ILE A O 1
ATOM 908 N N . GLY A 1 113 ? 7.912 3.587 -55.801 1.00 81.94 113 GLY A N 1
ATOM 909 C CA . GLY A 1 113 ? 7.537 3.053 -54.492 1.00 81.94 113 GLY A CA 1
ATOM 910 C C . GLY A 1 113 ? 8.531 2.056 -53.886 1.00 81.94 113 GLY A C 1
ATOM 911 O O . GLY A 1 113 ? 8.380 1.713 -52.716 1.00 81.94 113 GLY A O 1
ATOM 912 N N . ASP A 1 114 ? 9.555 1.604 -54.622 1.00 85.38 114 ASP A N 1
ATOM 913 C CA . ASP A 1 114 ? 10.596 0.739 -54.052 1.00 85.38 114 ASP A CA 1
ATOM 914 C C . ASP A 1 114 ? 11.477 1.508 -53.049 1.00 85.38 114 ASP A C 1
ATOM 916 O O . ASP A 1 114 ? 11.622 2.726 -53.129 1.00 85.38 114 ASP A O 1
ATOM 920 N N . ILE A 1 115 ? 12.125 0.789 -52.127 1.00 85.25 115 ILE A N 1
ATOM 921 C CA . ILE A 1 115 ? 13.134 1.353 -51.218 1.00 85.25 115 ILE A CA 1
ATOM 922 C C . ILE A 1 115 ? 14.526 0.986 -51.738 1.00 85.25 115 ILE A C 1
ATOM 924 O O . ILE A 1 115 ? 14.866 -0.196 -51.870 1.00 85.25 115 ILE A O 1
ATOM 928 N N . ILE A 1 116 ? 15.344 2.000 -52.010 1.00 86.19 116 ILE A N 1
ATOM 929 C CA . ILE A 1 116 ? 16.756 1.852 -52.364 1.00 86.19 116 ILE A CA 1
ATOM 930 C C . ILE A 1 116 ? 17.601 2.014 -51.111 1.00 86.19 116 ILE A C 1
ATOM 932 O O . ILE A 1 116 ? 17.428 2.966 -50.355 1.00 86.19 116 ILE A O 1
ATOM 936 N N . LYS A 1 117 ? 18.518 1.065 -50.917 1.00 85.75 117 LYS A N 1
ATOM 937 C CA . LYS A 1 117 ? 19.503 1.069 -49.838 1.00 85.75 117 LYS A CA 1
ATOM 938 C C . LYS A 1 117 ? 20.847 1.476 -50.418 1.00 85.75 117 LYS A C 1
ATOM 940 O O . LYS A 1 117 ? 21.413 0.732 -51.218 1.00 85.75 117 LYS A O 1
ATOM 945 N N . GLU A 1 118 ? 21.326 2.648 -50.037 1.00 83.06 118 GLU A N 1
ATOM 946 C CA . GLU A 1 118 ? 22.648 3.149 -50.405 1.00 83.06 118 GLU A CA 1
ATOM 947 C C . GLU A 1 118 ? 23.611 2.866 -49.248 1.00 83.06 118 GLU A C 1
ATOM 949 O O . GLU A 1 118 ? 23.440 3.402 -48.154 1.00 83.06 118 GLU A O 1
ATOM 954 N N . GLU A 1 119 ? 24.567 1.955 -49.445 1.00 81.56 119 GLU A N 1
ATOM 955 C CA . GLU A 1 119 ? 25.509 1.558 -48.393 1.00 81.56 119 GLU A CA 1
ATOM 956 C C . GLU A 1 119 ? 26.470 2.711 -48.080 1.00 81.56 119 GLU A C 1
ATOM 958 O O . GLU A 1 119 ? 27.072 3.295 -48.980 1.00 81.56 119 GLU A O 1
ATOM 963 N N . LEU A 1 120 ? 26.586 3.056 -46.798 1.00 81.62 120 LEU A N 1
ATOM 964 C CA . LEU A 1 120 ? 27.442 4.139 -46.327 1.00 81.62 120 LEU A CA 1
ATOM 965 C C . LEU A 1 120 ? 28.774 3.568 -45.842 1.00 81.62 120 LEU A C 1
ATOM 967 O O . LEU A 1 120 ? 28.821 2.503 -45.224 1.00 81.62 120 LEU A O 1
ATOM 971 N N . GLU A 1 121 ? 29.869 4.291 -46.082 1.00 71.62 121 GLU A N 1
ATOM 972 C CA . GLU A 1 121 ? 31.194 3.827 -45.678 1.00 71.62 121 GLU A CA 1
ATOM 973 C C . GLU A 1 121 ? 31.304 3.689 -44.152 1.00 71.62 121 GLU A C 1
ATOM 975 O O . GLU A 1 121 ? 31.077 4.630 -43.377 1.00 71.62 121 GLU A O 1
ATOM 980 N N . SER A 1 122 ? 31.709 2.499 -43.709 1.00 63.72 122 SER A N 1
ATOM 981 C CA . SER A 1 122 ? 32.067 2.235 -42.321 1.00 63.72 122 SER A CA 1
ATOM 982 C C . SER A 1 122 ? 33.457 2.813 -42.038 1.00 63.72 122 SER A C 1
ATOM 984 O O . SER A 1 122 ? 34.475 2.192 -42.352 1.00 63.72 122 SER A O 1
ATOM 986 N N . LYS A 1 123 ? 33.526 4.011 -41.448 1.00 67.62 123 LYS A N 1
ATOM 987 C CA . LYS A 1 123 ? 34.804 4.595 -41.009 1.00 67.62 123 LYS A CA 1
ATOM 988 C C . LYS A 1 123 ? 35.372 3.803 -39.826 1.00 67.62 123 LYS A C 1
ATOM 990 O O . LYS A 1 123 ? 34.626 3.379 -38.946 1.00 67.62 123 LYS A O 1
ATOM 995 N N . THR A 1 124 ? 36.692 3.640 -39.764 1.00 61.16 124 THR A N 1
ATOM 996 C CA . THR A 1 124 ? 37.402 2.863 -38.724 1.00 61.16 124 THR A CA 1
ATOM 997 C C . THR A 1 124 ? 37.089 3.313 -37.292 1.00 61.16 124 THR A C 1
ATOM 999 O O . THR A 1 124 ? 37.006 2.479 -36.392 1.00 61.16 124 THR A O 1
ATOM 1002 N N . ASP A 1 125 ? 36.836 4.606 -37.075 1.00 69.00 125 ASP A N 1
ATOM 1003 C CA . ASP A 1 125 ? 36.485 5.154 -35.756 1.00 69.00 125 ASP A CA 1
ATOM 1004 C C . ASP A 1 125 ? 35.046 4.840 -35.314 1.00 69.00 125 ASP A C 1
ATOM 1006 O O . ASP A 1 125 ? 34.736 4.896 -34.117 1.00 69.00 125 ASP A O 1
ATOM 1010 N N . PHE A 1 126 ? 34.170 4.459 -36.252 1.00 72.31 126 PHE A N 1
ATOM 1011 C CA . PHE A 1 126 ? 32.766 4.190 -35.955 1.00 72.31 126 PHE A CA 1
ATOM 1012 C C . PHE A 1 126 ? 32.602 2.959 -35.066 1.00 72.31 126 PHE A C 1
ATOM 1014 O O . PHE A 1 126 ? 31.714 2.944 -34.222 1.00 72.31 126 PHE A O 1
ATOM 1021 N N . GLY A 1 127 ? 33.497 1.969 -35.161 1.00 71.31 127 GLY A N 1
ATOM 1022 C CA . GLY A 1 127 ? 33.457 0.781 -34.303 1.00 71.31 127 GLY A CA 1
ATOM 1023 C C . GLY A 1 127 ? 33.561 1.109 -32.806 1.00 71.31 127 GLY A C 1
ATOM 1024 O O . GLY A 1 127 ? 32.850 0.525 -31.988 1.00 71.31 127 GLY A O 1
ATOM 1025 N N . ARG A 1 128 ? 34.384 2.100 -32.428 1.00 77.31 128 ARG A N 1
ATOM 1026 C CA . ARG A 1 128 ? 34.517 2.540 -31.027 1.00 77.31 128 ARG A CA 1
ATOM 1027 C C . ARG A 1 128 ? 33.264 3.267 -30.543 1.00 77.31 128 ARG A C 1
ATOM 1029 O O . ARG A 1 128 ? 32.804 3.017 -29.429 1.00 77.31 128 ARG A O 1
ATOM 1036 N N . ILE A 1 129 ? 32.729 4.162 -31.373 1.00 76.62 129 ILE A N 1
ATOM 1037 C CA . ILE A 1 129 ? 31.498 4.909 -31.080 1.00 76.62 129 ILE A CA 1
ATOM 1038 C C . ILE A 1 129 ? 30.335 3.927 -30.940 1.00 76.62 129 ILE A C 1
ATOM 1040 O O . ILE A 1 129 ? 29.614 3.958 -29.947 1.00 76.62 129 ILE A O 1
ATOM 1044 N N . ALA A 1 130 ? 30.229 2.982 -31.869 1.00 72.25 130 ALA A N 1
ATOM 1045 C CA . ALA A 1 130 ? 29.226 1.937 -31.859 1.00 72.25 130 ALA A CA 1
ATOM 1046 C C . ALA A 1 130 ? 29.287 1.072 -30.599 1.00 72.25 130 ALA A C 1
ATOM 1048 O O . ALA A 1 130 ? 28.250 0.826 -29.993 1.00 72.25 130 ALA A O 1
ATOM 1049 N N . ALA A 1 131 ? 30.477 0.666 -30.151 1.00 75.81 131 ALA A N 1
ATOM 1050 C CA . ALA A 1 131 ? 30.626 -0.095 -28.912 1.00 75.81 131 ALA A CA 1
ATOM 1051 C C . ALA A 1 131 ? 30.149 0.695 -27.674 1.00 75.81 131 ALA A C 1
ATOM 1053 O O . ALA A 1 131 ? 29.476 0.144 -26.800 1.00 75.81 131 ALA A O 1
ATOM 1054 N N . GLN A 1 132 ? 30.453 1.997 -27.597 1.00 81.56 132 GLN A N 1
ATOM 1055 C CA . GLN A 1 132 ? 29.980 2.860 -26.506 1.00 81.56 132 GLN A CA 1
ATOM 1056 C C . GLN A 1 132 ? 28.461 3.060 -26.548 1.00 81.56 132 GLN A C 1
ATOM 1058 O O . GLN A 1 132 ? 27.797 2.933 -25.516 1.00 81.56 132 GLN A O 1
ATOM 1063 N N . THR A 1 133 ? 27.907 3.320 -27.734 1.00 83.06 133 THR A N 1
ATOM 1064 C CA . THR A 1 133 ? 26.462 3.434 -27.951 1.00 83.06 133 THR A CA 1
ATOM 1065 C C . THR A 1 133 ? 25.758 2.128 -27.602 1.00 83.06 133 THR A C 1
ATOM 1067 O O . THR A 1 133 ? 24.777 2.154 -26.864 1.00 83.06 133 THR A O 1
ATOM 1070 N N . ALA A 1 134 ? 26.293 0.986 -28.036 1.00 75.31 134 ALA A N 1
ATOM 1071 C CA . ALA A 1 134 ? 25.751 -0.330 -27.729 1.00 75.31 134 ALA A CA 1
ATOM 1072 C C . ALA A 1 134 ? 25.671 -0.565 -26.222 1.00 75.31 134 ALA A C 1
ATOM 1074 O O . ALA A 1 134 ? 24.602 -0.873 -25.699 1.00 75.31 134 ALA A O 1
ATOM 1075 N N . LYS A 1 135 ? 26.770 -0.316 -25.500 1.00 80.75 135 LYS A N 1
ATOM 1076 C CA . LYS A 1 135 ? 26.797 -0.415 -24.037 1.00 80.75 135 LYS A CA 1
ATOM 1077 C C . LYS A 1 135 ? 25.734 0.471 -23.383 1.00 80.75 135 LYS A C 1
ATOM 1079 O O . LYS A 1 135 ? 25.065 0.029 -22.452 1.00 80.75 135 LYS A O 1
ATOM 1084 N N . GLN A 1 136 ? 25.583 1.713 -23.841 1.00 83.75 136 GLN A N 1
ATOM 1085 C CA . GLN A 1 136 ? 24.605 2.649 -23.285 1.00 83.75 136 GLN A CA 1
ATOM 1086 C C . GLN A 1 136 ? 23.164 2.187 -23.529 1.00 83.75 136 GLN A C 1
ATOM 1088 O O . GLN A 1 136 ? 22.353 2.230 -22.606 1.00 83.75 136 GLN A O 1
ATOM 1093 N N . VAL A 1 137 ? 22.860 1.726 -24.742 1.00 84.69 137 VAL A N 1
ATOM 1094 C CA . VAL A 1 137 ? 21.524 1.259 -25.141 1.00 84.69 137 VAL A CA 1
ATOM 1095 C C . VAL A 1 137 ? 21.140 0.003 -24.380 1.00 84.69 137 VAL A C 1
ATOM 1097 O O . VAL A 1 137 ? 20.052 -0.059 -23.815 1.00 84.69 137 VAL A O 1
ATOM 1100 N N . ILE A 1 138 ? 22.057 -0.961 -24.298 1.00 80.19 138 ILE A N 1
ATOM 1101 C CA . ILE A 1 138 ? 21.864 -2.195 -23.536 1.00 80.19 138 ILE A CA 1
ATOM 1102 C C . ILE A 1 138 ? 21.608 -1.862 -22.059 1.00 80.19 138 ILE A C 1
ATOM 1104 O O . ILE A 1 138 ? 20.620 -2.315 -21.487 1.00 80.19 138 ILE A O 1
ATOM 1108 N N . MET A 1 139 ? 22.431 -0.998 -21.450 1.00 82.12 139 MET A N 1
ATOM 1109 C CA . MET A 1 139 ? 22.238 -0.556 -20.061 1.00 82.12 139 MET A CA 1
ATOM 1110 C C . MET A 1 139 ? 20.917 0.189 -19.846 1.00 82.12 139 MET A C 1
ATOM 1112 O O . MET A 1 139 ? 20.314 0.083 -18.779 1.00 82.12 139 MET A O 1
ATOM 1116 N N . GLN A 1 140 ? 20.464 0.969 -20.828 1.00 84.62 140 GLN A N 1
ATOM 1117 C CA . GLN A 1 140 ? 19.182 1.660 -20.756 1.00 84.62 140 GLN A CA 1
ATOM 1118 C C . GLN A 1 140 ? 18.015 0.672 -20.836 1.00 84.62 140 GLN A C 1
ATOM 1120 O O . GLN A 1 140 ? 17.127 0.730 -19.989 1.00 84.62 140 GLN A O 1
ATOM 1125 N N . LYS A 1 141 ? 18.043 -0.259 -21.796 1.00 83.31 141 LYS A N 1
ATOM 1126 C CA . LYS A 1 141 ? 17.008 -1.288 -21.952 1.00 83.31 141 LYS A CA 1
ATOM 1127 C C . LYS A 1 141 ? 16.913 -2.195 -20.734 1.00 83.31 141 LYS A C 1
ATOM 1129 O O . LYS A 1 141 ? 15.812 -2.484 -20.281 1.00 83.31 141 LYS A O 1
ATOM 1134 N N . LEU A 1 142 ? 18.052 -2.543 -20.142 1.00 79.19 142 LEU A N 1
ATOM 1135 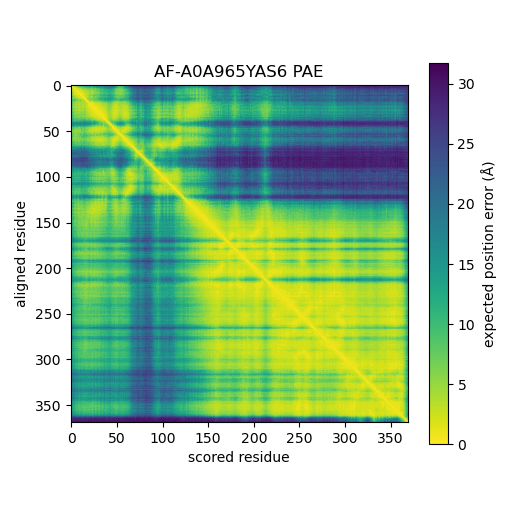C CA . LEU A 1 142 ? 18.102 -3.291 -18.891 1.00 79.19 142 LEU A CA 1
ATOM 1136 C C . LEU A 1 142 ? 17.406 -2.540 -17.747 1.00 79.19 142 LEU A C 1
ATOM 1138 O O . LEU A 1 142 ? 16.594 -3.122 -17.035 1.00 79.19 142 LEU A O 1
ATOM 1142 N N . LYS A 1 143 ? 17.658 -1.233 -17.604 1.00 82.25 143 LYS A N 1
ATOM 1143 C CA . LYS A 1 143 ? 16.981 -0.403 -16.593 1.00 82.25 143 LYS A CA 1
ATOM 1144 C C . LYS A 1 143 ? 15.481 -0.261 -16.844 1.00 82.25 143 LYS A C 1
ATOM 1146 O O . LYS A 1 143 ? 14.723 -0.153 -15.887 1.00 82.25 143 LYS A O 1
ATOM 1151 N N . GLU A 1 144 ? 15.048 -0.184 -18.100 1.00 82.94 144 GLU A N 1
ATOM 1152 C CA . GLU A 1 144 ? 13.624 -0.124 -18.463 1.00 82.94 144 GLU A CA 1
ATOM 1153 C C . GLU A 1 144 ? 12.910 -1.425 -18.085 1.00 82.94 144 GLU A C 1
ATOM 1155 O O . GLU A 1 144 ? 11.896 -1.383 -17.394 1.00 82.94 144 GLU A O 1
ATOM 1160 N N . ALA A 1 145 ? 13.503 -2.566 -18.434 1.00 81.12 145 ALA A N 1
ATOM 1161 C CA . ALA A 1 145 ? 12.978 -3.884 -18.102 1.00 81.12 145 ALA A CA 1
ATOM 1162 C C . ALA A 1 145 ? 12.903 -4.130 -16.591 1.00 81.12 145 ALA A C 1
ATOM 1164 O O . ALA A 1 145 ? 11.894 -4.605 -16.078 1.00 81.12 145 ALA A O 1
ATOM 1165 N N . GLU A 1 146 ? 13.952 -3.749 -15.855 1.00 80.06 146 GLU A N 1
ATOM 1166 C CA . GLU A 1 146 ? 13.970 -3.848 -14.395 1.00 80.06 146 GLU A CA 1
ATOM 1167 C C . GLU A 1 146 ? 12.847 -3.013 -13.762 1.00 80.06 146 GLU A C 1
ATOM 1169 O O . GLU A 1 146 ? 12.153 -3.480 -12.860 1.00 80.06 146 GLU A O 1
ATOM 1174 N N . LYS A 1 147 ? 12.617 -1.791 -14.261 1.00 83.38 147 LYS A N 1
ATOM 1175 C CA . LYS A 1 147 ? 11.519 -0.935 -13.789 1.00 83.38 147 LYS A CA 1
ATOM 1176 C C . LYS A 1 147 ? 10.151 -1.557 -14.053 1.00 83.38 147 LYS A C 1
ATOM 1178 O O . LYS A 1 147 ? 9.286 -1.479 -13.183 1.00 83.38 147 LYS A O 1
ATOM 1183 N N . GLU A 1 148 ? 9.953 -2.138 -15.232 1.00 84.00 148 GLU A N 1
ATOM 1184 C CA . GLU A 1 148 ? 8.693 -2.776 -15.612 1.00 84.00 148 GLU A CA 1
ATOM 1185 C C . GLU A 1 148 ? 8.402 -4.002 -14.742 1.00 84.00 148 GLU A C 1
ATOM 1187 O O . GLU A 1 148 ? 7.320 -4.093 -14.165 1.00 84.00 148 GLU A O 1
ATOM 1192 N N . MET A 1 149 ? 9.401 -4.862 -14.534 1.00 84.06 149 MET A N 1
ATOM 1193 C CA . MET A 1 149 ? 9.289 -6.037 -13.667 1.00 84.06 149 MET A CA 1
ATOM 1194 C C . MET A 1 149 ? 8.985 -5.659 -12.208 1.00 84.06 149 MET A C 1
ATOM 1196 O O . MET A 1 149 ? 8.107 -6.244 -11.574 1.00 84.06 149 MET A O 1
ATOM 1200 N N . LEU A 1 150 ? 9.674 -4.646 -11.666 1.00 87.62 150 LEU A N 1
ATOM 1201 C CA . LEU A 1 150 ? 9.394 -4.147 -10.315 1.00 87.62 150 LEU A CA 1
ATOM 1202 C C . LEU A 1 150 ? 7.998 -3.526 -10.215 1.00 87.62 150 LEU A C 1
ATOM 1204 O O . LEU A 1 150 ? 7.337 -3.657 -9.187 1.00 87.62 150 LEU A O 1
ATOM 1208 N N . PHE A 1 151 ? 7.543 -2.837 -11.265 1.00 91.06 151 PHE A N 1
ATOM 1209 C CA . PHE A 1 151 ? 6.189 -2.299 -11.298 1.00 91.06 151 PHE A CA 1
ATOM 1210 C C . PHE A 1 151 ? 5.150 -3.410 -11.237 1.00 91.06 151 PHE A C 1
ATOM 1212 O O . PHE A 1 151 ? 4.290 -3.336 -10.364 1.00 91.06 151 PHE A O 1
ATOM 1219 N N . SER A 1 152 ? 5.238 -4.428 -12.097 1.00 90.19 152 SER A N 1
ATOM 1220 C CA . SER A 1 152 ? 4.280 -5.537 -12.082 1.00 90.19 152 SER A CA 1
ATOM 1221 C C . SER A 1 152 ? 4.268 -6.242 -10.727 1.00 90.19 152 SER A C 1
ATOM 1223 O O . SER A 1 152 ? 3.203 -6.420 -10.145 1.00 90.19 152 SER A O 1
ATOM 1225 N N . GLU A 1 153 ? 5.444 -6.528 -10.155 1.00 90.88 153 GLU A N 1
ATOM 1226 C CA . GLU A 1 153 ? 5.537 -7.224 -8.868 1.00 90.88 153 GLU A CA 1
ATOM 1227 C C . GLU A 1 153 ? 4.860 -6.450 -7.726 1.00 90.88 153 GLU A C 1
ATOM 1229 O O . GLU A 1 153 ? 4.135 -7.029 -6.913 1.00 90.88 153 GLU A O 1
ATOM 1234 N N . TYR A 1 154 ? 5.094 -5.138 -7.630 1.00 94.06 154 TYR A N 1
ATOM 1235 C CA . TYR A 1 154 ? 4.461 -4.331 -6.587 1.00 94.06 154 TYR A CA 1
ATOM 1236 C C . TYR A 1 154 ? 3.006 -4.006 -6.898 1.00 94.06 154 TYR A C 1
ATOM 1238 O O . TYR A 1 154 ? 2.223 -3.850 -5.963 1.00 94.06 154 TYR A O 1
ATOM 1246 N N . LYS A 1 155 ? 2.629 -3.915 -8.177 1.00 94.94 155 LYS A N 1
ATOM 1247 C CA . LYS A 1 155 ? 1.243 -3.678 -8.576 1.00 94.94 155 LYS A CA 1
ATOM 1248 C C . LYS A 1 155 ? 0.351 -4.854 -8.189 1.00 94.94 155 LYS A C 1
ATOM 1250 O O . LYS A 1 155 ? -0.736 -4.621 -7.670 1.00 94.94 155 LYS A O 1
ATOM 1255 N N . ASP A 1 156 ? 0.845 -6.082 -8.318 1.00 94.44 156 ASP A N 1
ATOM 1256 C CA . ASP A 1 156 ? 0.150 -7.290 -7.851 1.00 94.44 156 ASP A CA 1
ATOM 1257 C C . ASP A 1 156 ? -0.001 -7.330 -6.321 1.00 94.44 156 ASP A C 1
ATOM 1259 O O . ASP A 1 156 ? -0.954 -7.899 -5.790 1.00 94.44 156 ASP A O 1
ATOM 1263 N N . LYS A 1 157 ? 0.929 -6.690 -5.601 1.00 94.50 157 LYS A N 1
ATOM 1264 C CA . LYS A 1 157 ? 0.912 -6.525 -4.138 1.00 94.50 157 LYS A CA 1
ATOM 1265 C C . LYS A 1 157 ? 0.221 -5.227 -3.691 1.00 94.50 157 LYS A C 1
ATOM 1267 O O . LYS A 1 157 ? 0.264 -4.870 -2.513 1.00 94.50 157 LYS A O 1
ATOM 1272 N N . GLU A 1 158 ? -0.401 -4.471 -4.596 1.00 95.50 158 GLU A N 1
ATOM 1273 C CA . GLU A 1 158 ? -1.109 -3.250 -4.219 1.00 95.50 158 GLU A CA 1
ATOM 1274 C C . GLU A 1 158 ? -2.240 -3.584 -3.236 1.00 95.50 158 GLU A C 1
ATOM 1276 O O . GLU A 1 158 ? -2.938 -4.586 -3.383 1.00 95.50 158 GLU A O 1
ATOM 1281 N N . LYS A 1 159 ? -2.423 -2.745 -2.210 1.00 96.31 159 LYS A N 1
ATOM 1282 C CA . LYS A 1 159 ? -3.347 -2.998 -1.093 1.00 96.31 159 LYS A CA 1
ATOM 1283 C C . LYS A 1 159 ? -2.978 -4.205 -0.229 1.00 96.31 159 LYS A C 1
ATOM 1285 O O . LYS A 1 159 ? -3.833 -4.706 0.498 1.00 96.31 159 LYS A O 1
ATOM 1290 N N . SER A 1 160 ? -1.725 -4.655 -0.243 1.00 96.38 160 SER A N 1
ATOM 1291 C CA . SER A 1 160 ? -1.218 -5.665 0.687 1.00 96.38 160 SER A CA 1
ATOM 1292 C C . SER A 1 160 ? -0.215 -5.081 1.682 1.00 96.38 160 SER A C 1
ATOM 1294 O O . SER A 1 160 ? 0.261 -3.951 1.555 1.00 96.38 160 SER A O 1
ATOM 1296 N N . ILE A 1 161 ? 0.128 -5.871 2.693 1.00 96.56 161 ILE A N 1
ATOM 1297 C CA . ILE A 1 161 ? 1.181 -5.566 3.649 1.00 96.56 161 ILE A CA 1
ATOM 1298 C C . ILE A 1 161 ? 2.540 -5.988 3.087 1.00 96.56 161 ILE A C 1
ATOM 1300 O O . ILE A 1 161 ? 2.667 -7.015 2.418 1.00 96.56 161 ILE A O 1
ATOM 1304 N N . ILE A 1 162 ? 3.570 -5.199 3.372 1.00 96.88 162 ILE A N 1
ATOM 1305 C CA . ILE A 1 162 ? 4.951 -5.486 2.997 1.00 96.88 162 ILE A CA 1
ATOM 1306 C C . ILE A 1 162 ? 5.891 -5.131 4.146 1.00 96.88 162 ILE A C 1
ATOM 1308 O O . ILE A 1 162 ? 5.693 -4.141 4.852 1.00 96.88 162 ILE A O 1
ATOM 1312 N N . SER A 1 163 ? 6.921 -5.950 4.345 1.00 96.69 163 SER A N 1
ATOM 1313 C CA . SER A 1 163 ? 8.001 -5.638 5.283 1.00 96.69 163 SER A CA 1
ATOM 1314 C C . SER A 1 163 ? 9.088 -4.841 4.574 1.00 96.69 163 SER A C 1
ATOM 1316 O O . SER A 1 163 ? 9.506 -5.206 3.478 1.00 96.69 163 SER A O 1
ATOM 1318 N N . GLY A 1 164 ? 9.595 -3.798 5.222 1.00 96.94 164 GLY A N 1
ATOM 1319 C CA . GLY A 1 164 ? 10.693 -2.994 4.697 1.00 96.94 164 GLY A CA 1
ATOM 1320 C C . GLY A 1 164 ? 11.611 -2.488 5.800 1.00 96.94 164 GLY A C 1
ATOM 1321 O O . GLY A 1 164 ? 11.249 -2.493 6.976 1.00 96.94 164 GLY A O 1
ATOM 1322 N N . VAL A 1 165 ? 12.817 -2.070 5.425 1.00 97.81 165 VAL A N 1
ATOM 1323 C CA . VAL A 1 165 ? 13.816 -1.509 6.344 1.00 97.81 165 VAL A CA 1
ATOM 1324 C C . VAL A 1 165 ? 13.942 -0.015 6.101 1.00 97.81 165 VAL A C 1
ATOM 1326 O O . VAL A 1 165 ? 14.166 0.419 4.971 1.00 97.81 165 VAL A O 1
ATOM 1329 N N . ILE A 1 166 ? 13.822 0.784 7.156 1.00 97.38 166 ILE A N 1
ATOM 1330 C CA . ILE A 1 166 ? 13.979 2.234 7.060 1.00 97.38 166 ILE A CA 1
ATOM 1331 C C . ILE A 1 166 ? 15.422 2.548 6.677 1.00 97.38 166 ILE A C 1
ATOM 1333 O O . ILE A 1 166 ? 16.361 2.186 7.385 1.00 97.38 166 ILE A O 1
ATOM 1337 N N . GLN A 1 167 ? 15.600 3.235 5.553 1.00 96.19 167 GLN A N 1
ATOM 1338 C CA . GLN A 1 167 ? 16.920 3.526 5.009 1.00 96.19 167 GLN A CA 1
ATOM 1339 C C . GLN A 1 167 ? 17.360 4.951 5.340 1.00 96.19 167 GLN A C 1
ATOM 1341 O O . GLN A 1 167 ? 18.488 5.160 5.781 1.00 96.19 167 GLN A O 1
ATOM 1346 N N . ARG A 1 168 ? 16.481 5.938 5.132 1.00 94.56 168 ARG A N 1
ATOM 1347 C CA . ARG A 1 168 ? 16.749 7.341 5.476 1.00 94.56 168 ARG A CA 1
ATOM 1348 C C . ARG A 1 168 ? 15.473 8.158 5.653 1.00 94.56 168 ARG A C 1
ATOM 1350 O O . ARG A 1 168 ? 14.423 7.811 5.116 1.00 94.56 168 ARG A O 1
ATOM 1357 N N . TYR A 1 169 ? 15.611 9.272 6.363 1.00 92.19 169 TYR A N 1
ATOM 1358 C CA . TYR A 1 169 ? 14.568 10.270 6.573 1.00 92.19 169 TYR A CA 1
ATOM 1359 C C . TYR A 1 169 ? 14.852 11.514 5.720 1.00 92.19 169 TYR A C 1
ATOM 1361 O O . TYR A 1 169 ? 15.954 12.062 5.772 1.00 92.19 169 TYR A O 1
ATOM 1369 N N . GLU A 1 170 ? 13.867 11.970 4.949 1.00 89.94 170 GLU A N 1
ATOM 1370 C CA . GLU A 1 170 ? 13.889 13.258 4.248 1.00 89.94 170 GLU A CA 1
ATOM 1371 C C . GLU A 1 170 ? 12.805 14.184 4.831 1.00 89.94 170 GLU A C 1
ATOM 1373 O O . GLU A 1 170 ? 11.964 13.750 5.612 1.00 89.94 170 GLU A O 1
ATOM 1378 N N . ARG A 1 171 ? 12.801 15.482 4.483 1.00 84.81 171 ARG A N 1
ATOM 1379 C CA . ARG A 1 171 ? 11.925 16.479 5.145 1.00 84.81 171 ARG A CA 1
ATOM 1380 C C . ARG A 1 171 ? 10.434 16.097 5.167 1.00 84.81 171 ARG A C 1
ATOM 1382 O O . ARG A 1 171 ? 9.772 16.376 6.164 1.00 84.81 171 ARG A O 1
ATOM 1389 N N . ASN A 1 172 ? 9.933 15.475 4.095 1.00 89.44 172 ASN A N 1
ATOM 1390 C CA . ASN A 1 172 ? 8.504 15.192 3.896 1.00 89.44 172 ASN A CA 1
ATOM 1391 C C . ASN A 1 172 ? 8.166 13.700 3.728 1.00 89.44 172 ASN A C 1
ATOM 1393 O O . ASN A 1 172 ? 6.991 13.355 3.639 1.00 89.44 172 ASN A O 1
ATOM 1397 N N . PHE A 1 173 ? 9.157 12.813 3.651 1.00 94.75 173 PHE A N 1
ATOM 1398 C CA . PHE A 1 173 ? 8.922 11.380 3.483 1.00 94.75 173 PHE A CA 1
ATOM 1399 C C . PHE A 1 173 ? 10.081 10.558 4.043 1.00 94.75 173 PHE A C 1
ATOM 1401 O O . PHE A 1 173 ? 11.228 11.005 4.091 1.00 94.75 173 PHE A O 1
ATOM 1408 N N . VAL A 1 174 ? 9.771 9.328 4.437 1.00 96.50 174 VAL A N 1
ATOM 1409 C CA . VAL A 1 174 ? 10.763 8.309 4.791 1.00 96.50 174 VAL A CA 1
ATOM 1410 C C . VAL A 1 174 ? 11.007 7.434 3.569 1.00 96.50 174 VAL A C 1
ATOM 1412 O O . VAL A 1 174 ? 10.062 7.114 2.846 1.00 96.50 174 VAL A O 1
ATOM 1415 N N . ILE A 1 175 ? 12.260 7.047 3.335 1.00 96.88 175 ILE A N 1
ATOM 1416 C CA . ILE A 1 175 ? 12.612 6.052 2.319 1.00 96.88 175 ILE A CA 1
ATOM 1417 C C . ILE A 1 175 ? 12.816 4.701 2.987 1.00 96.88 175 ILE A C 1
ATOM 1419 O O . ILE A 1 175 ? 1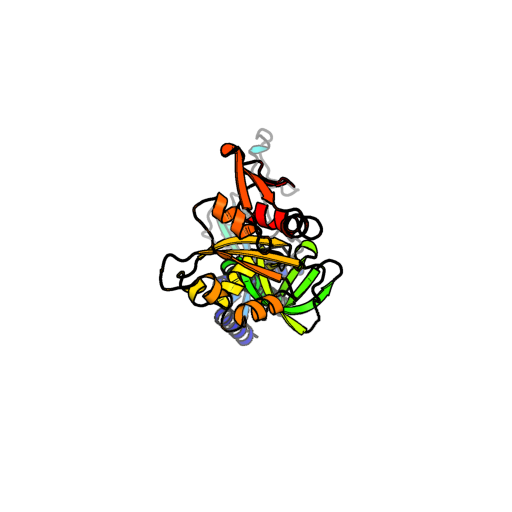3.593 4.565 3.938 1.00 96.88 175 ILE A O 1
ATOM 1423 N N . ILE A 1 176 ? 12.128 3.706 2.444 1.00 97.81 176 ILE A N 1
ATOM 1424 C CA . ILE A 1 176 ? 12.111 2.333 2.918 1.00 97.81 176 ILE A CA 1
ATOM 1425 C C . ILE A 1 176 ? 12.721 1.455 1.830 1.00 97.81 176 ILE A C 1
ATOM 1427 O O . ILE A 1 176 ? 12.332 1.523 0.665 1.00 97.81 176 ILE A O 1
ATOM 1431 N N . ASN A 1 177 ? 13.673 0.619 2.223 1.00 96.81 177 ASN A N 1
ATOM 1432 C CA . ASN A 1 177 ? 14.227 -0.428 1.384 1.00 96.81 177 ASN A CA 1
ATOM 1433 C C . ASN A 1 177 ? 13.350 -1.686 1.486 1.00 96.81 177 ASN A C 1
ATOM 1435 O O . ASN A 1 177 ? 13.145 -2.210 2.584 1.00 96.81 177 ASN A O 1
ATOM 1439 N N . LEU A 1 178 ? 12.856 -2.168 0.347 1.00 94.75 178 LEU A N 1
ATOM 1440 C CA . LEU A 1 178 ? 12.045 -3.385 0.231 1.00 94.75 178 LEU A CA 1
ATOM 1441 C C . LEU A 1 178 ? 12.872 -4.618 -0.185 1.00 94.75 178 LEU A C 1
ATOM 1443 O O . LEU A 1 178 ? 12.332 -5.712 -0.302 1.00 94.75 178 LEU A O 1
ATOM 1447 N N . GLY A 1 179 ? 14.183 -4.459 -0.387 1.00 89.06 179 GLY A N 1
ATOM 1448 C CA . GLY A 1 179 ? 15.111 -5.499 -0.836 1.00 89.06 179 GLY A CA 1
ATOM 1449 C C . GLY A 1 179 ? 15.412 -5.380 -2.327 1.00 89.06 179 GLY A C 1
ATOM 1450 O O . GLY A 1 179 ? 16.538 -5.068 -2.700 1.00 89.06 179 GLY A O 1
ATOM 1451 N N . ASN A 1 180 ? 14.396 -5.579 -3.165 1.00 85.38 180 ASN A N 1
ATOM 1452 C CA . ASN A 1 180 ? 14.459 -5.452 -4.628 1.00 85.38 180 ASN A CA 1
ATOM 1453 C C . ASN A 1 180 ? 14.097 -4.047 -5.146 1.00 85.38 180 ASN A C 1
ATOM 1455 O O . ASN A 1 180 ? 14.219 -3.777 -6.335 1.00 85.38 180 ASN A O 1
ATOM 1459 N N . GLY A 1 181 ? 13.673 -3.135 -4.271 1.00 88.56 181 GLY A N 1
ATOM 1460 C CA . GLY A 1 181 ? 13.257 -1.790 -4.651 1.00 88.56 181 GLY A CA 1
ATOM 1461 C C . GLY A 1 181 ? 13.201 -0.833 -3.466 1.00 88.56 181 GLY A C 1
ATOM 1462 O O . GLY A 1 181 ? 13.516 -1.186 -2.326 1.00 88.56 181 GLY A O 1
ATOM 1463 N N . THR A 1 182 ? 12.787 0.404 -3.738 1.00 92.44 182 THR A N 1
ATOM 1464 C CA . THR A 1 182 ? 12.592 1.430 -2.705 1.00 92.44 182 THR A CA 1
ATOM 1465 C C . THR A 1 182 ? 11.165 1.941 -2.727 1.00 92.44 182 THR A C 1
ATOM 1467 O O . THR A 1 182 ? 10.546 2.061 -3.783 1.00 92.44 182 THR A O 1
ATOM 1470 N N . ALA A 1 183 ? 10.661 2.265 -1.547 1.00 96.12 183 ALA A N 1
ATOM 1471 C CA . ALA A 1 183 ? 9.338 2.814 -1.352 1.00 96.12 183 ALA A CA 1
ATOM 1472 C C . ALA A 1 183 ? 9.403 4.067 -0.485 1.00 96.12 183 ALA A C 1
ATOM 1474 O O . ALA A 1 183 ? 10.372 4.301 0.244 1.00 96.12 183 ALA A O 1
ATOM 1475 N N . THR A 1 184 ? 8.363 4.883 -0.577 1.00 96.81 184 THR A N 1
ATOM 1476 C CA . THR A 1 184 ? 8.259 6.137 0.166 1.00 96.81 184 THR A CA 1
ATOM 1477 C C . THR A 1 184 ? 7.063 6.099 1.096 1.00 96.81 184 THR A C 1
ATOM 1479 O O . THR A 1 184 ? 5.979 5.691 0.688 1.00 96.81 184 THR A O 1
ATOM 1482 N N . LEU A 1 185 ? 7.253 6.578 2.322 1.00 97.75 185 LEU A N 1
ATOM 1483 C CA . LEU A 1 185 ? 6.195 6.798 3.303 1.00 97.75 185 LEU A CA 1
ATOM 1484 C C . LEU A 1 185 ? 6.021 8.317 3.501 1.00 97.75 185 LEU A C 1
ATOM 1486 O O . LEU A 1 185 ? 6.830 8.930 4.212 1.00 97.75 185 LEU A O 1
ATOM 1490 N N . PRO A 1 186 ? 5.025 8.942 2.846 1.00 96.88 186 PRO A N 1
ATOM 1491 C CA . PRO A 1 186 ? 4.728 10.369 2.985 1.00 96.88 186 PRO A CA 1
ATOM 1492 C C . PRO A 1 186 ? 4.358 10.747 4.417 1.00 96.88 186 PRO A C 1
ATOM 1494 O O . PRO A 1 186 ? 3.849 9.914 5.163 1.00 96.88 186 PRO A O 1
ATOM 1497 N N . LYS A 1 187 ? 4.577 12.007 4.800 1.00 95.06 187 LYS A N 1
ATOM 1498 C CA . LYS A 1 187 ? 4.288 12.508 6.152 1.00 95.06 187 LYS A CA 1
ATOM 1499 C C . LYS A 1 187 ? 2.824 12.324 6.566 1.00 95.06 187 LYS A C 1
ATOM 1501 O O . LYS A 1 187 ? 2.555 12.038 7.725 1.00 95.06 187 LYS A O 1
ATOM 1506 N N . GLU A 1 188 ? 1.890 12.449 5.631 1.00 95.19 188 GLU A N 1
ATOM 1507 C CA . GLU A 1 188 ? 0.449 12.275 5.854 1.00 95.19 188 GLU A CA 1
ATOM 1508 C C . GLU A 1 188 ? 0.073 10.812 6.144 1.00 95.19 188 GLU A C 1
ATOM 1510 O O . GLU A 1 188 ? -0.945 10.525 6.771 1.00 95.19 188 GLU A O 1
ATOM 1515 N N . GLU A 1 189 ? 0.914 9.883 5.697 1.00 97.06 189 GLU A N 1
ATOM 1516 C CA . GLU A 1 189 ? 0.744 8.442 5.865 1.00 97.06 189 GLU A CA 1
ATOM 1517 C C . GLU A 1 189 ? 1.566 7.882 7.039 1.00 97.06 189 GLU A C 1
ATOM 1519 O O . GLU A 1 189 ? 1.542 6.674 7.298 1.00 97.06 189 GLU A O 1
ATOM 1524 N N . GLN A 1 190 ? 2.278 8.755 7.760 1.00 95.56 190 GLN A N 1
ATOM 1525 C CA . GLN A 1 190 ? 3.021 8.439 8.976 1.00 95.56 190 GLN A CA 1
ATOM 1526 C C . GLN A 1 190 ? 2.137 8.594 10.212 1.00 95.56 190 GLN A C 1
ATOM 1528 O O . GLN A 1 190 ? 1.330 9.514 10.332 1.00 95.56 190 GLN A O 1
ATOM 1533 N N . ILE A 1 191 ? 2.345 7.716 11.187 1.00 94.38 191 ILE A N 1
ATOM 1534 C CA . ILE A 1 191 ? 1.842 7.906 12.545 1.00 94.38 191 ILE A CA 1
ATOM 1535 C C . ILE A 1 191 ? 2.687 8.980 13.252 1.00 94.38 191 ILE A C 1
ATOM 1537 O O . ILE A 1 191 ? 3.905 8.849 13.333 1.00 94.38 191 ILE A O 1
ATOM 1541 N N . GLU A 1 192 ? 2.035 10.017 13.792 1.00 87.56 192 GLU A N 1
ATOM 1542 C CA . GLU A 1 192 ? 2.676 11.217 14.369 1.00 87.56 192 GLU A CA 1
ATOM 1543 C C . GLU A 1 192 ? 3.669 10.913 15.506 1.00 87.56 192 GLU A C 1
ATOM 1545 O O . GLU A 1 192 ? 4.721 11.540 15.596 1.00 87.56 192 GLU A O 1
ATOM 1550 N N . ASN A 1 193 ? 3.360 9.929 16.356 1.00 85.69 193 ASN A N 1
ATOM 1551 C CA . ASN A 1 193 ? 4.178 9.575 17.523 1.00 85.69 193 ASN A CA 1
ATOM 1552 C C . ASN A 1 193 ? 5.109 8.370 17.284 1.00 85.69 193 ASN A C 1
ATOM 1554 O O . ASN A 1 193 ? 5.786 7.924 18.212 1.00 85.69 193 ASN A O 1
ATOM 1558 N N . GLU A 1 194 ? 5.133 7.817 16.070 1.00 90.38 194 GLU A N 1
ATOM 1559 C CA . GLU A 1 194 ? 5.933 6.638 15.733 1.00 90.38 194 GLU A CA 1
ATOM 1560 C C . GLU A 1 194 ? 7.364 7.031 15.345 1.00 90.38 194 GLU A C 1
ATOM 1562 O O . GLU A 1 194 ? 7.595 8.013 14.638 1.00 90.38 194 GLU A O 1
ATOM 1567 N N . ARG A 1 195 ? 8.356 6.268 15.821 1.00 90.00 195 ARG A N 1
ATOM 1568 C CA . ARG A 1 195 ? 9.773 6.553 15.560 1.00 90.00 195 ARG A CA 1
ATOM 1569 C C . ARG A 1 195 ? 10.296 5.718 14.399 1.00 90.00 195 ARG A C 1
ATOM 1571 O O . ARG A 1 195 ? 10.523 4.521 14.543 1.00 90.00 195 ARG A O 1
ATOM 1578 N N . TYR A 1 196 ? 10.585 6.380 13.284 1.00 92.94 196 TYR A N 1
ATOM 1579 C CA . TYR A 1 196 ? 11.172 5.756 12.099 1.00 92.94 196 TYR A CA 1
ATOM 1580 C C . TYR A 1 196 ? 12.707 5.779 12.151 1.00 92.94 196 TYR A C 1
ATOM 1582 O O . TYR A 1 196 ? 13.359 6.565 11.462 1.00 92.94 196 TYR A O 1
ATOM 1590 N N . ASN A 1 197 ? 13.298 4.926 12.990 1.00 93.88 197 ASN A N 1
ATOM 1591 C CA . ASN A 1 197 ? 14.754 4.843 13.120 1.00 93.88 197 ASN A CA 1
ATOM 1592 C C . ASN A 1 197 ? 15.386 4.115 11.923 1.00 93.88 197 ASN A C 1
ATOM 1594 O O . ASN A 1 197 ? 14.877 3.099 11.451 1.00 93.88 197 ASN A O 1
ATOM 1598 N N . ILE A 1 198 ? 16.531 4.614 11.453 1.00 96.69 198 ILE A N 1
ATOM 1599 C CA . ILE A 1 198 ? 17.293 3.986 10.365 1.00 96.69 198 ILE A CA 1
ATOM 1600 C C . ILE A 1 198 ? 17.728 2.573 10.780 1.00 96.69 198 ILE A C 1
ATOM 1602 O O . ILE A 1 198 ? 18.205 2.363 11.892 1.00 96.69 198 ILE A O 1
ATOM 1606 N N . GLY A 1 199 ? 17.571 1.610 9.872 1.00 96.06 199 GLY A N 1
ATOM 1607 C CA . GLY A 1 199 ? 17.892 0.199 10.089 1.00 96.06 199 GLY A CA 1
ATOM 1608 C C . GLY A 1 199 ? 16.764 -0.613 10.727 1.00 96.06 199 GLY A C 1
ATOM 1609 O O . GLY A 1 199 ? 16.828 -1.841 10.721 1.00 96.06 199 GLY A O 1
ATOM 1610 N N . THR A 1 200 ? 15.705 0.028 11.229 1.00 95.50 200 THR A N 1
ATOM 1611 C CA . THR A 1 200 ? 14.549 -0.685 11.782 1.00 95.50 200 THR A CA 1
ATOM 1612 C C . THR A 1 200 ? 13.719 -1.310 10.662 1.00 95.50 200 THR A C 1
ATOM 1614 O O . THR A 1 200 ? 13.392 -0.657 9.667 1.00 95.50 200 THR A O 1
ATOM 1617 N N . ARG A 1 201 ? 13.377 -2.593 10.828 1.00 95.81 201 ARG A N 1
ATOM 1618 C CA . ARG A 1 201 ? 12.425 -3.305 9.971 1.00 95.81 201 ARG A CA 1
ATOM 1619 C C . ARG A 1 201 ? 11.015 -3.111 10.518 1.00 95.81 201 ARG A C 1
ATOM 1621 O O . ARG A 1 201 ? 10.802 -3.317 11.706 1.00 95.81 201 ARG A O 1
ATOM 1628 N N . MET A 1 202 ? 10.080 -2.739 9.653 1.00 95.62 202 MET A N 1
ATOM 1629 C CA . MET A 1 202 ? 8.676 -2.512 10.002 1.00 95.62 202 MET A CA 1
ATOM 1630 C C . MET A 1 202 ? 7.765 -3.022 8.888 1.00 95.62 202 MET A C 1
ATOM 1632 O O . MET A 1 202 ? 8.198 -3.162 7.737 1.00 95.62 202 MET A O 1
ATOM 1636 N N . LYS A 1 203 ? 6.501 -3.281 9.224 1.00 97.12 203 LYS A N 1
ATOM 1637 C CA . LYS A 1 203 ? 5.462 -3.611 8.249 1.00 97.12 203 LYS A CA 1
ATOM 1638 C C . LYS A 1 203 ? 4.672 -2.367 7.844 1.00 97.12 203 LYS A C 1
ATOM 1640 O O . LYS A 1 203 ? 4.318 -1.519 8.668 1.00 97.12 203 LYS A O 1
ATOM 1645 N N . PHE A 1 204 ? 4.361 -2.288 6.557 1.00 97.81 204 PHE A N 1
ATOM 1646 C CA . PHE A 1 204 ? 3.669 -1.170 5.928 1.00 97.81 204 PHE A CA 1
ATOM 1647 C C . PHE A 1 204 ? 2.547 -1.675 5.029 1.00 97.81 204 PHE A C 1
ATOM 1649 O O . PHE A 1 204 ? 2.660 -2.751 4.452 1.00 97.81 204 PHE A O 1
ATOM 1656 N N . TYR A 1 205 ? 1.498 -0.879 4.860 1.00 98.31 205 TYR A N 1
ATOM 1657 C CA . TYR A 1 205 ? 0.466 -1.128 3.859 1.00 98.31 205 TYR A CA 1
ATOM 1658 C C . TYR A 1 205 ? 0.852 -0.455 2.539 1.00 98.31 205 TYR A C 1
ATOM 1660 O O . TYR A 1 205 ? 1.181 0.732 2.534 1.00 98.31 205 TYR A O 1
ATOM 1668 N N . ILE A 1 206 ? 0.814 -1.184 1.423 1.00 98.00 206 ILE A N 1
ATOM 1669 C CA . ILE A 1 206 ? 1.017 -0.621 0.085 1.00 98.00 206 ILE A CA 1
ATOM 1670 C C . ILE A 1 206 ? -0.261 0.118 -0.306 1.00 98.00 206 ILE A C 1
ATOM 1672 O O . ILE A 1 206 ? -1.257 -0.492 -0.697 1.00 98.00 206 ILE A O 1
ATOM 1676 N N . LYS A 1 207 ? -0.237 1.447 -0.179 1.00 97.19 207 LYS A N 1
ATOM 1677 C CA . LYS A 1 207 ? -1.389 2.298 -0.483 1.00 97.19 207 LYS A CA 1
ATOM 1678 C C . LYS A 1 207 ? -1.632 2.383 -1.984 1.00 97.19 207 LYS A C 1
ATOM 1680 O O . LYS A 1 207 ? -2.778 2.277 -2.412 1.00 97.19 207 LYS A O 1
ATOM 1685 N N . GLU A 1 208 ? -0.565 2.605 -2.743 1.00 96.25 208 GLU A N 1
ATOM 1686 C CA . GLU A 1 208 ? -0.637 2.849 -4.179 1.00 96.25 208 GLU A CA 1
ATOM 1687 C C . GLU A 1 208 ? 0.692 2.513 -4.858 1.00 96.25 208 GLU A C 1
ATOM 1689 O O . GLU A 1 208 ? 1.770 2.771 -4.305 1.00 96.25 208 GLU A O 1
ATOM 1694 N N . VAL A 1 209 ? 0.604 1.969 -6.073 1.00 96.00 209 VAL A N 1
ATOM 1695 C CA . VAL A 1 209 ? 1.750 1.736 -6.957 1.00 96.00 209 VAL A CA 1
ATOM 1696 C C . VAL A 1 209 ? 1.472 2.331 -8.334 1.00 96.00 209 VAL A C 1
ATOM 1698 O O . VAL A 1 209 ? 0.505 1.951 -9.004 1.00 96.00 209 VAL A O 1
ATOM 1701 N N . TYR A 1 210 ? 2.350 3.232 -8.774 1.00 93.12 210 TYR A N 1
ATOM 1702 C CA . TYR A 1 210 ? 2.278 3.880 -10.086 1.00 93.12 210 TYR A CA 1
ATOM 1703 C C . TYR A 1 210 ? 3.667 4.052 -10.716 1.00 93.12 210 TYR A C 1
ATOM 1705 O O . TYR A 1 210 ? 4.697 3.980 -10.041 1.00 93.12 210 TYR A O 1
ATOM 1713 N N . GLN A 1 211 ? 3.697 4.272 -12.031 1.00 89.19 211 GLN A N 1
ATOM 1714 C CA . GLN A 1 211 ? 4.913 4.601 -12.774 1.00 89.19 211 GLN A CA 1
ATOM 1715 C C . GLN A 1 211 ? 4.986 6.106 -13.029 1.00 89.19 211 GLN A C 1
ATOM 1717 O O . GLN A 1 211 ? 4.004 6.732 -13.417 1.00 89.19 211 GLN A O 1
ATOM 1722 N N . ASP A 1 212 ? 6.170 6.675 -12.832 1.00 84.94 212 ASP A N 1
ATOM 1723 C CA . ASP A 1 212 ? 6.514 8.044 -13.219 1.00 84.94 212 ASP A CA 1
ATOM 1724 C C . ASP A 1 212 ? 7.747 8.017 -14.145 1.00 84.94 212 ASP A C 1
ATOM 1726 O O . ASP A 1 212 ? 8.412 6.990 -14.288 1.00 84.94 212 ASP A O 1
ATOM 1730 N N . ILE A 1 213 ? 8.118 9.156 -14.733 1.00 79.88 213 ILE A N 1
ATOM 1731 C CA . ILE A 1 213 ? 9.285 9.340 -15.615 1.00 79.88 213 ILE A CA 1
ATOM 1732 C C . ILE A 1 213 ? 10.575 8.811 -14.956 1.00 79.88 213 ILE A C 1
ATOM 1734 O O . ILE A 1 213 ? 11.497 8.326 -15.617 1.00 79.88 213 ILE A O 1
ATOM 1738 N N . ARG A 1 214 ? 10.653 8.874 -13.620 1.00 78.69 214 ARG A N 1
ATOM 1739 C CA . ARG A 1 214 ? 11.806 8.396 -12.840 1.00 78.69 214 ARG A CA 1
ATOM 1740 C C . ARG A 1 214 ? 11.783 6.888 -12.554 1.00 78.69 214 ARG A C 1
ATOM 1742 O O . ARG A 1 214 ? 12.826 6.345 -12.195 1.00 78.69 214 ARG A O 1
ATOM 1749 N N . GLY A 1 215 ? 10.660 6.204 -12.765 1.00 83.31 215 GLY A N 1
ATOM 1750 C CA . GLY A 1 215 ? 10.466 4.770 -12.530 1.00 83.31 215 GLY A CA 1
ATOM 1751 C C . GLY A 1 215 ? 9.277 4.466 -11.616 1.00 83.31 215 GLY A C 1
ATOM 1752 O O . GLY A 1 215 ? 8.434 5.325 -11.362 1.00 83.31 215 GLY A O 1
ATOM 1753 N N . THR A 1 216 ? 9.232 3.234 -11.116 1.00 89.81 216 THR A N 1
ATOM 1754 C CA . THR A 1 216 ? 8.188 2.732 -10.215 1.00 89.81 216 THR A CA 1
ATOM 1755 C C . THR A 1 216 ? 8.205 3.461 -8.877 1.00 89.81 216 THR A C 1
ATOM 1757 O O . THR A 1 216 ? 9.245 3.572 -8.222 1.00 89.81 216 THR A O 1
ATOM 1760 N N . LYS A 1 217 ? 7.039 3.949 -8.458 1.00 92.69 217 LYS A N 1
ATOM 1761 C CA . LYS A 1 217 ? 6.810 4.586 -7.165 1.00 92.69 217 LYS A CA 1
ATOM 1762 C C . LYS A 1 217 ? 5.850 3.734 -6.352 1.00 92.69 217 LYS A C 1
ATOM 1764 O O . LYS A 1 217 ? 4.721 3.491 -6.764 1.00 92.69 217 LYS A O 1
ATOM 1769 N N . VAL A 1 218 ? 6.320 3.307 -5.184 1.00 96.12 218 VAL A N 1
ATOM 1770 C CA . VAL A 1 218 ? 5.529 2.568 -4.197 1.00 96.12 218 VAL A CA 1
ATOM 1771 C C . VAL A 1 218 ? 5.266 3.501 -3.021 1.00 96.12 218 VAL A C 1
ATOM 1773 O O . VAL A 1 218 ? 6.203 3.901 -2.320 1.00 96.12 218 VAL A O 1
ATOM 1776 N N . ILE A 1 219 ? 4.001 3.871 -2.823 1.00 97.44 219 ILE A N 1
ATOM 1777 C CA . ILE A 1 219 ? 3.563 4.667 -1.676 1.00 97.44 219 ILE A CA 1
ATOM 1778 C C . ILE A 1 219 ? 3.096 3.723 -0.577 1.00 97.44 219 ILE A C 1
ATOM 1780 O O . ILE A 1 219 ? 2.178 2.920 -0.752 1.00 97.44 219 ILE A O 1
ATOM 1784 N N . LEU A 1 220 ? 3.728 3.856 0.582 1.00 98.19 220 LEU A N 1
ATOM 1785 C CA . LEU A 1 220 ? 3.404 3.100 1.779 1.00 98.19 220 LEU A CA 1
ATOM 1786 C C . LEU A 1 220 ? 2.541 3.919 2.734 1.00 98.19 220 LEU A C 1
ATOM 1788 O O . LEU A 1 220 ? 2.548 5.149 2.703 1.00 98.19 220 LEU A O 1
ATOM 1792 N N . SER A 1 221 ? 1.835 3.214 3.613 1.00 98.19 221 SER A N 1
ATOM 1793 C CA . SER A 1 221 ? 1.054 3.793 4.696 1.00 98.19 221 SER A CA 1
ATOM 1794 C C . SER A 1 221 ? 1.195 3.023 5.998 1.00 98.19 221 SER A C 1
ATOM 1796 O O . SER A 1 221 ? 1.202 1.789 6.024 1.00 98.19 221 SER A O 1
ATOM 1798 N N . ARG A 1 222 ? 1.281 3.780 7.093 1.00 97.38 222 ARG A N 1
ATOM 1799 C CA . ARG A 1 222 ? 1.155 3.295 8.472 1.00 97.38 222 ARG A CA 1
ATOM 1800 C C . ARG A 1 222 ? -0.189 3.671 9.095 1.00 97.38 222 ARG A C 1
ATOM 1802 O O . ARG A 1 222 ? -0.630 3.011 10.037 1.00 97.38 222 ARG A O 1
ATOM 1809 N N . THR A 1 223 ? -0.869 4.687 8.565 1.00 97.06 223 THR A N 1
ATOM 1810 C CA . THR A 1 223 ? -2.136 5.213 9.101 1.00 97.06 223 THR A CA 1
ATOM 1811 C C . THR A 1 223 ? -3.376 4.482 8.585 1.00 97.06 223 THR A C 1
ATOM 1813 O O . THR A 1 223 ? -4.415 4.507 9.248 1.00 97.06 223 THR A O 1
ATOM 1816 N N . ASN A 1 224 ? -3.287 3.793 7.443 1.00 97.25 224 ASN A N 1
ATOM 1817 C CA . ASN A 1 224 ? -4.434 3.128 6.823 1.00 97.25 224 ASN A CA 1
ATOM 1818 C C . ASN A 1 224 ? -5.032 2.014 7.724 1.00 97.25 224 ASN A C 1
ATOM 1820 O O . ASN A 1 224 ? -4.275 1.175 8.221 1.00 97.25 224 ASN A O 1
ATOM 1824 N N . PRO A 1 225 ? -6.362 1.953 7.948 1.00 96.94 225 PRO A N 1
ATOM 1825 C CA . PRO A 1 225 ? -6.995 0.891 8.742 1.00 96.94 225 PRO A CA 1
ATOM 1826 C C . PRO A 1 225 ? -6.749 -0.533 8.221 1.00 96.94 225 PRO A C 1
ATOM 1828 O O . PRO A 1 225 ? -6.647 -1.460 9.023 1.00 96.94 225 PRO A O 1
ATOM 1831 N N . GLU A 1 226 ? -6.582 -0.713 6.908 1.00 97.06 226 GLU A N 1
ATOM 1832 C CA . GLU A 1 226 ? -6.319 -2.025 6.299 1.00 97.06 226 GLU A CA 1
ATOM 1833 C C . GLU A 1 226 ? -4.995 -2.640 6.771 1.00 97.06 226 GLU A C 1
ATOM 1835 O O . GLU A 1 226 ? -4.874 -3.863 6.818 1.00 97.06 226 GLU A O 1
ATOM 1840 N N . LEU A 1 227 ? -4.031 -1.820 7.215 1.00 97.75 227 LEU A N 1
ATOM 1841 C CA . LEU A 1 227 ? -2.815 -2.323 7.855 1.00 97.75 227 LEU A CA 1
ATOM 1842 C C . LEU A 1 227 ? -3.151 -3.187 9.076 1.00 97.75 227 LEU A C 1
ATOM 1844 O O . LEU A 1 227 ? -2.620 -4.282 9.218 1.00 97.75 227 LEU A O 1
ATOM 1848 N N . VAL A 1 228 ? -4.055 -2.714 9.938 1.00 97.69 228 VAL A N 1
ATOM 1849 C CA . VAL A 1 228 ? -4.447 -3.429 11.159 1.00 97.69 228 VAL A CA 1
ATOM 1850 C C . VAL A 1 228 ? -5.145 -4.734 10.797 1.00 97.69 228 VAL A C 1
ATOM 1852 O O . VAL A 1 228 ? -4.782 -5.788 11.312 1.00 97.69 228 VAL A O 1
ATOM 1855 N N . LYS A 1 229 ? -6.087 -4.687 9.850 1.00 96.88 229 LYS A N 1
ATOM 1856 C CA . LYS A 1 229 ? -6.809 -5.872 9.369 1.00 96.88 229 LYS A CA 1
ATOM 1857 C C . LYS A 1 229 ? -5.857 -6.955 8.854 1.00 96.88 229 LYS A C 1
ATOM 1859 O O . LYS A 1 229 ? -6.016 -8.126 9.189 1.00 96.88 229 LYS A O 1
ATOM 1864 N N . GLN A 1 230 ? -4.848 -6.567 8.077 1.00 97.06 230 GLN A N 1
ATOM 1865 C CA . GLN A 1 230 ? -3.869 -7.508 7.532 1.00 97.06 230 GLN A CA 1
ATOM 1866 C C . GLN A 1 230 ? -2.873 -8.008 8.578 1.00 97.06 230 GLN A C 1
ATOM 1868 O O . GLN A 1 230 ? -2.485 -9.171 8.524 1.00 97.06 230 GLN A O 1
ATOM 1873 N N . LEU A 1 231 ? -2.498 -7.184 9.562 1.00 97.50 231 LEU A N 1
ATOM 1874 C CA . LEU A 1 231 ? -1.712 -7.646 10.710 1.00 97.50 231 LEU A CA 1
ATOM 1875 C C . LEU A 1 231 ? -2.462 -8.722 11.501 1.00 97.50 231 LEU A C 1
ATOM 1877 O O . LEU A 1 231 ? -1.880 -9.757 11.812 1.00 97.50 231 LEU A O 1
ATOM 1881 N N . PHE A 1 232 ? -3.759 -8.524 11.750 1.00 97.81 232 PHE A N 1
ATOM 1882 C CA . PHE A 1 232 ? -4.605 -9.543 12.370 1.00 97.81 232 PHE A CA 1
ATOM 1883 C C . PHE A 1 232 ? -4.715 -10.807 11.515 1.00 97.81 232 PHE A C 1
ATOM 1885 O O . PHE A 1 232 ? -4.592 -11.900 12.052 1.00 97.81 232 PHE A O 1
ATOM 1892 N N . ALA A 1 233 ? -4.877 -10.687 10.196 1.00 96.38 233 ALA A N 1
ATOM 1893 C CA . ALA A 1 233 ? -4.913 -11.850 9.308 1.00 96.38 233 ALA A CA 1
ATOM 1894 C C . ALA A 1 233 ? -3.589 -12.642 9.291 1.00 96.38 233 ALA A C 1
ATOM 1896 O O . ALA A 1 233 ? -3.609 -13.856 9.116 1.00 96.38 233 ALA A O 1
ATOM 1897 N N . LEU A 1 234 ? -2.442 -11.982 9.484 1.00 95.94 234 LEU A N 1
ATOM 1898 C CA . LEU A 1 234 ? -1.143 -12.655 9.603 1.00 95.94 234 LEU A CA 1
ATOM 1899 C C . LEU A 1 234 ? -0.960 -13.361 10.955 1.00 95.94 234 LEU A C 1
ATOM 1901 O O . LEU A 1 234 ? -0.348 -14.423 11.001 1.00 95.94 234 LEU A O 1
ATOM 1905 N N . GLU A 1 235 ? -1.453 -12.764 12.040 1.00 96.19 235 GLU A N 1
ATO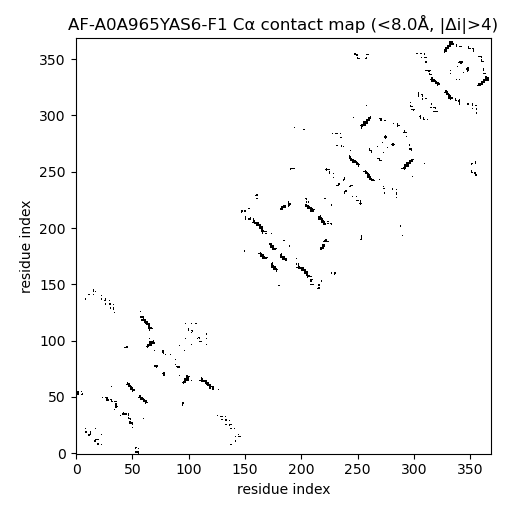M 1906 C CA . GLU A 1 235 ? -1.226 -13.238 13.413 1.00 96.19 235 GLU A CA 1
ATOM 1907 C C . GLU A 1 235 ? -2.296 -14.237 13.900 1.00 96.19 235 GLU A C 1
ATOM 1909 O O . GLU A 1 235 ? -2.027 -15.084 14.754 1.00 96.19 235 GLU A O 1
ATOM 1914 N N . VAL A 1 236 ? -3.522 -14.152 13.371 1.00 96.94 236 VAL A N 1
ATOM 1915 C CA . VAL A 1 236 ? -4.695 -14.924 13.816 1.00 96.94 236 VAL A CA 1
ATOM 1916 C C . VAL A 1 236 ? -5.140 -15.894 12.710 1.00 96.94 236 VAL A C 1
ATOM 1918 O O . VAL A 1 236 ? -5.800 -15.473 11.754 1.00 96.94 236 VAL A O 1
ATOM 1921 N N . PRO A 1 237 ? -4.845 -17.205 12.834 1.00 95.44 237 PRO A N 1
ATOM 1922 C CA . PRO A 1 237 ? -5.233 -18.220 11.849 1.00 95.44 237 PRO A CA 1
ATOM 1923 C C . PRO A 1 237 ? -6.740 -18.292 11.586 1.00 95.44 237 PRO A C 1
ATOM 1925 O O . PRO A 1 237 ? -7.181 -18.581 10.478 1.00 95.44 237 PRO A O 1
ATOM 1928 N N . GLU A 1 238 ? -7.557 -18.024 12.601 1.00 96.94 238 GLU A N 1
ATOM 1929 C CA . GLU A 1 238 ? -9.011 -18.022 12.473 1.00 96.94 238 GLU A CA 1
ATOM 1930 C C . GLU A 1 238 ? -9.500 -16.916 11.522 1.00 96.94 238 GLU A C 1
ATOM 1932 O O . GLU A 1 238 ? -10.495 -17.110 10.824 1.00 96.94 238 GLU A O 1
ATOM 1937 N N . ILE A 1 239 ? -8.780 -15.792 11.431 1.00 97.00 239 ILE A N 1
ATOM 1938 C CA . ILE A 1 239 ? -9.092 -14.709 10.490 1.00 97.00 239 ILE A CA 1
ATOM 1939 C C . ILE A 1 239 ? -8.630 -15.064 9.078 1.00 97.00 239 ILE A C 1
ATOM 1941 O O . ILE A 1 239 ? -9.388 -14.877 8.127 1.00 97.00 239 ILE A O 1
ATOM 1945 N N . SER A 1 240 ? -7.417 -15.605 8.914 1.00 95.81 240 SER A N 1
ATOM 1946 C CA . SER A 1 240 ? -6.911 -15.983 7.585 1.00 95.81 240 SER A CA 1
ATOM 1947 C C . SER A 1 240 ? -7.709 -17.118 6.942 1.00 95.81 240 SER A C 1
ATOM 1949 O O . SER A 1 240 ? -7.908 -17.108 5.730 1.00 95.81 240 SER A O 1
ATOM 1951 N N . ASN A 1 241 ? -8.234 -18.043 7.750 1.00 95.38 241 ASN A N 1
ATOM 1952 C CA . ASN A 1 241 ? -9.115 -19.121 7.295 1.00 95.38 241 ASN A CA 1
ATOM 1953 C C . ASN A 1 241 ? -10.580 -18.681 7.105 1.00 95.38 241 ASN A C 1
ATOM 1955 O O . ASN A 1 241 ? -11.413 -19.499 6.718 1.00 95.38 241 ASN A O 1
ATOM 1959 N N . GLY A 1 242 ? -10.921 -17.419 7.397 1.00 95.06 242 GLY A N 1
ATOM 1960 C CA . GLY A 1 242 ? -12.279 -16.885 7.250 1.00 95.06 242 GLY A CA 1
ATOM 1961 C C . GLY A 1 242 ? -13.292 -17.400 8.281 1.00 95.06 242 GLY A C 1
ATOM 1962 O O . GLY A 1 242 ? -14.493 -17.243 8.080 1.00 95.06 242 GLY A O 1
ATOM 1963 N N . ILE A 1 243 ? -12.824 -18.003 9.376 1.00 96.69 243 ILE A N 1
ATOM 1964 C CA . ILE A 1 243 ? -13.656 -18.497 10.484 1.00 96.69 243 ILE A CA 1
ATOM 1965 C C . ILE A 1 243 ? -14.129 -17.328 11.357 1.00 96.69 243 ILE A C 1
ATOM 1967 O O . ILE A 1 243 ? -15.289 -17.267 11.766 1.00 96.69 243 ILE A O 1
ATOM 1971 N N . VAL A 1 244 ? -13.224 -16.383 11.621 1.00 97.75 244 VAL A N 1
ATOM 1972 C CA . VAL A 1 244 ? -13.514 -15.106 12.275 1.00 97.75 244 VAL A CA 1
ATOM 1973 C C . VAL A 1 244 ? -13.406 -14.002 11.229 1.00 97.75 244 VAL A C 1
ATOM 1975 O O . VAL A 1 244 ? -12.396 -13.856 10.547 1.00 97.75 244 VAL A O 1
ATOM 1978 N N . ILE A 1 245 ? -14.459 -13.205 11.093 1.00 97.25 245 ILE A N 1
ATOM 1979 C CA . ILE A 1 245 ? -14.578 -12.156 10.083 1.00 97.25 245 ILE A CA 1
ATOM 1980 C C . ILE A 1 245 ? -14.496 -10.798 10.775 1.00 97.25 245 ILE A C 1
ATOM 1982 O O . ILE A 1 245 ? -15.292 -10.492 11.662 1.00 97.25 245 ILE A O 1
ATOM 1986 N N . ILE A 1 246 ? -13.575 -9.944 10.325 1.00 97.75 246 ILE A N 1
ATOM 1987 C CA . ILE A 1 246 ? -13.544 -8.530 10.716 1.00 97.75 246 ILE A CA 1
ATOM 1988 C C . ILE A 1 246 ? -14.648 -7.799 9.940 1.00 97.75 246 ILE A C 1
ATOM 1990 O O . ILE A 1 246 ? -14.530 -7.597 8.729 1.00 97.75 246 ILE A O 1
ATOM 1994 N N . LYS A 1 247 ? -15.726 -7.420 10.632 1.00 97.06 247 LYS A N 1
ATOM 1995 C CA . LYS A 1 247 ? -16.913 -6.770 10.051 1.00 97.06 247 LYS A CA 1
ATOM 1996 C C . LYS A 1 247 ? -16.714 -5.277 9.828 1.00 97.06 247 LYS A C 1
ATOM 1998 O O . LYS A 1 247 ? -17.181 -4.740 8.829 1.00 97.06 247 LYS A O 1
ATOM 2003 N N . SER A 1 248 ? -16.038 -4.607 10.757 1.00 97.06 248 SER A N 1
ATOM 2004 C CA . SER A 1 248 ? -15.799 -3.166 10.692 1.00 97.06 248 SER A CA 1
ATOM 2005 C C . SER A 1 248 ? -14.549 -2.787 11.476 1.00 97.06 248 SER A C 1
ATOM 2007 O O . SER A 1 248 ? -14.167 -3.467 12.431 1.00 97.06 248 SER A O 1
ATOM 2009 N N . ILE A 1 249 ? -13.914 -1.687 11.078 1.00 97.75 249 ILE A N 1
ATOM 2010 C CA . ILE A 1 249 ? -12.758 -1.124 11.766 1.00 97.75 249 ILE A CA 1
ATOM 2011 C C . ILE A 1 249 ? -12.836 0.403 11.771 1.00 97.75 249 ILE A C 1
ATOM 2013 O O . ILE A 1 249 ? -13.064 1.043 10.746 1.00 97.75 249 ILE A O 1
ATOM 2017 N N . ALA A 1 250 ? -12.619 0.997 12.938 1.00 97.94 250 ALA A N 1
ATOM 2018 C CA . ALA A 1 250 ? -12.512 2.434 13.120 1.00 97.94 250 ALA A CA 1
ATOM 2019 C C . ALA A 1 250 ? -11.173 2.747 13.774 1.00 97.94 250 ALA A C 1
ATOM 2021 O O . ALA A 1 250 ? -10.887 2.275 14.873 1.00 97.94 250 ALA A O 1
ATOM 2022 N N . ARG A 1 251 ? -10.356 3.559 13.105 1.00 97.19 251 ARG A N 1
ATOM 2023 C CA . ARG A 1 251 ? -8.971 3.813 13.508 1.00 97.19 251 ARG A CA 1
ATOM 2024 C C . ARG A 1 251 ? -8.683 5.299 13.662 1.00 97.19 251 ARG A C 1
ATOM 2026 O O . ARG A 1 251 ? -8.982 6.105 12.780 1.00 97.19 251 ARG A O 1
ATOM 2033 N N . GLU A 1 252 ? -8.055 5.642 14.777 1.00 96.19 252 GLU A N 1
ATOM 2034 C CA . GLU A 1 252 ? -7.278 6.861 14.973 1.00 96.19 252 GLU A CA 1
ATOM 2035 C C . GLU A 1 252 ? -5.815 6.440 15.163 1.00 96.19 252 GLU A C 1
ATOM 2037 O O . GLU A 1 252 ? -5.395 6.079 16.267 1.00 96.19 252 GLU A O 1
ATOM 2042 N N . ALA A 1 253 ? -5.062 6.434 14.059 1.00 96.38 253 ALA A N 1
ATOM 2043 C CA . ALA A 1 253 ? -3.741 5.817 13.978 1.00 96.38 253 ALA A CA 1
ATOM 2044 C C . ALA A 1 253 ? -2.755 6.354 15.034 1.00 96.38 253 ALA A C 1
ATOM 2046 O O . ALA A 1 253 ? -2.695 7.557 15.300 1.00 96.38 253 ALA A O 1
ATOM 2047 N N . GLY A 1 254 ? -2.003 5.445 15.657 1.00 94.50 254 GLY A N 1
ATOM 2048 C CA . GLY A 1 254 ? -1.072 5.730 16.754 1.00 94.50 254 GLY A CA 1
ATOM 2049 C C . GLY A 1 254 ? -1.720 6.074 18.091 1.00 94.50 254 GLY A C 1
ATOM 2050 O O . GLY A 1 254 ? -1.015 6.407 19.042 1.00 94.50 254 GLY A O 1
ATOM 2051 N N . LYS A 1 255 ? -3.054 6.050 18.179 1.00 95.06 255 LYS A N 1
ATOM 2052 C CA . LYS A 1 255 ? -3.788 6.334 19.416 1.00 95.06 255 LYS A CA 1
ATOM 2053 C C . LYS A 1 255 ? -4.665 5.158 19.802 1.00 95.06 255 LYS A C 1
ATOM 2055 O O . LYS A 1 255 ? -4.411 4.524 20.828 1.00 95.06 255 LYS A O 1
ATOM 2060 N N . ARG A 1 256 ? -5.710 4.897 19.010 1.00 95.81 256 ARG A N 1
ATOM 2061 C CA . ARG A 1 256 ? -6.696 3.863 19.317 1.00 95.81 256 ARG A CA 1
ATOM 2062 C C . ARG A 1 256 ? -7.418 3.360 18.069 1.00 95.81 256 ARG A C 1
ATOM 2064 O O . ARG A 1 256 ? -7.845 4.159 17.236 1.00 95.81 256 ARG A O 1
ATOM 2071 N N . THR A 1 257 ? -7.621 2.053 17.999 1.00 97.75 257 THR A N 1
ATOM 2072 C CA . THR A 1 257 ? -8.461 1.378 17.009 1.00 97.75 257 THR A CA 1
ATOM 2073 C C . THR A 1 257 ? -9.555 0.596 17.712 1.00 97.75 257 THR A C 1
ATOM 2075 O O . THR A 1 257 ? -9.294 -0.076 18.704 1.00 97.75 257 THR A O 1
ATOM 2078 N N . LYS A 1 258 ? -10.776 0.664 17.185 1.00 97.81 258 LYS A N 1
ATOM 2079 C CA . LYS A 1 258 ? -11.847 -0.280 17.500 1.00 97.81 258 LYS A CA 1
ATOM 2080 C C . LYS A 1 258 ? -12.057 -1.197 16.306 1.00 97.81 258 LYS A C 1
ATOM 2082 O O . LYS A 1 258 ? -12.132 -0.721 15.173 1.00 97.81 258 LYS A O 1
ATOM 2087 N N . MET A 1 259 ? -12.159 -2.493 16.558 1.00 98.00 259 MET A N 1
ATOM 2088 C CA . MET A 1 259 ? -12.348 -3.509 15.531 1.00 98.00 259 MET A CA 1
ATOM 2089 C C . MET A 1 259 ? -13.488 -4.437 15.935 1.00 98.00 259 MET A C 1
ATOM 2091 O O . MET A 1 259 ? -13.457 -5.017 17.017 1.00 98.00 259 MET A O 1
ATOM 2095 N N . ALA A 1 260 ? -14.483 -4.567 15.062 1.00 98.19 260 ALA A N 1
ATOM 2096 C CA . ALA A 1 260 ? -15.633 -5.434 15.267 1.00 98.19 260 ALA A CA 1
ATOM 2097 C C . ALA A 1 260 ? -15.419 -6.773 14.558 1.00 98.19 260 ALA A C 1
ATOM 2099 O O . ALA A 1 260 ? -15.186 -6.804 13.344 1.00 98.19 260 ALA A O 1
ATOM 2100 N N . VAL A 1 261 ? -15.508 -7.867 15.310 1.00 98.00 261 VAL A N 1
ATOM 2101 C CA . VAL A 1 261 ? -15.298 -9.237 14.829 1.00 98.00 261 VAL A CA 1
ATOM 2102 C C . VAL A 1 261 ? -16.552 -10.082 15.015 1.00 98.00 261 VAL A C 1
ATOM 2104 O O . VAL A 1 261 ? -17.337 -9.850 15.928 1.00 98.00 261 VAL A O 1
ATOM 2107 N N . TYR A 1 262 ? -16.744 -11.052 14.130 1.00 97.44 262 TYR A N 1
ATOM 2108 C CA . TYR A 1 262 ? -17.894 -11.953 14.117 1.00 97.44 262 TYR A CA 1
ATOM 2109 C C . TYR A 1 262 ? -17.453 -13.361 13.728 1.00 97.44 262 TYR A C 1
ATOM 2111 O O . TYR A 1 262 ? -16.550 -13.518 12.907 1.00 97.44 262 TYR A O 1
ATOM 2119 N N . THR A 1 263 ? -18.135 -14.379 14.236 1.00 96.81 263 THR A N 1
ATOM 2120 C CA . THR A 1 263 ? -18.047 -15.747 13.721 1.00 96.81 263 THR A CA 1
ATOM 2121 C C . THR A 1 263 ? -19.436 -16.372 13.697 1.00 96.81 263 THR A C 1
ATOM 2123 O O . THR A 1 263 ? -20.299 -16.003 14.485 1.00 96.81 263 THR A O 1
ATOM 2126 N N . ASN A 1 264 ? -19.659 -17.301 12.771 1.00 93.88 264 ASN A N 1
ATOM 2127 C CA . ASN A 1 264 ? -20.880 -18.103 12.710 1.00 93.88 264 ASN A CA 1
ATOM 2128 C C . ASN A 1 264 ? -20.716 -19.474 13.392 1.00 93.88 264 ASN A C 1
ATOM 2130 O O . ASN A 1 264 ? -21.640 -20.284 13.354 1.00 93.88 264 ASN A O 1
ATOM 2134 N N . GLN A 1 265 ? -19.540 -19.765 13.958 1.00 93.94 265 GLN A N 1
ATOM 2135 C CA . GLN A 1 265 ? -19.263 -21.031 14.626 1.00 93.94 265 GLN A CA 1
ATOM 2136 C C . GLN A 1 265 ? -19.491 -20.886 16.130 1.00 93.94 265 GLN A C 1
ATOM 2138 O O . GLN A 1 265 ? -18.721 -20.216 16.808 1.00 93.94 265 GLN A O 1
ATOM 2143 N N . GLU A 1 266 ? -20.506 -21.572 16.661 1.00 89.50 266 GLU A N 1
ATOM 2144 C CA . GLU A 1 266 ? -20.890 -21.494 18.084 1.00 89.50 266 GLU A CA 1
ATOM 2145 C C . GLU A 1 266 ? -19.759 -21.883 19.052 1.00 89.50 266 GLU A C 1
ATOM 2147 O O . GLU A 1 266 ? -19.707 -21.406 20.181 1.00 89.50 266 GLU A O 1
ATOM 2152 N N . ASN A 1 267 ? -18.829 -22.735 18.611 1.00 93.81 267 ASN A N 1
ATOM 2153 C CA . ASN A 1 267 ? -17.723 -23.224 19.438 1.00 93.81 267 ASN A CA 1
ATOM 2154 C C . ASN A 1 267 ? -16.484 -22.313 19.422 1.00 93.81 267 ASN A C 1
ATOM 2156 O O . ASN A 1 267 ? -15.441 -22.702 19.952 1.00 93.81 267 ASN A O 1
ATOM 2160 N N . ILE A 1 268 ? -16.555 -21.146 18.778 1.00 94.12 268 ILE A N 1
ATOM 2161 C CA . ILE A 1 268 ? -15.418 -20.240 18.622 1.00 94.12 268 ILE A CA 1
ATOM 2162 C C . ILE A 1 268 ? -15.766 -18.883 19.210 1.00 94.12 268 ILE A C 1
ATOM 2164 O O . ILE A 1 268 ? -16.740 -18.253 18.822 1.00 94.12 268 ILE A O 1
ATOM 2168 N N . ASP A 1 269 ? -14.917 -18.417 20.121 1.00 95.62 269 ASP A N 1
ATOM 2169 C CA . ASP A 1 269 ? -14.967 -17.050 20.627 1.00 95.62 269 ASP A CA 1
ATOM 2170 C C . ASP A 1 269 ? -14.160 -16.133 19.688 1.00 95.62 269 ASP A C 1
ATOM 2172 O O . ASP A 1 269 ? -12.924 -16.227 19.649 1.00 95.62 269 ASP A O 1
ATOM 2176 N N . PRO A 1 270 ? -14.815 -15.228 18.934 1.00 96.19 270 PRO A N 1
ATOM 2177 C CA . PRO A 1 270 ? -14.127 -14.367 17.984 1.00 96.19 270 PRO A CA 1
ATOM 2178 C C . PRO A 1 270 ? -13.201 -13.362 18.683 1.00 96.19 270 PRO A C 1
ATOM 2180 O O . PRO A 1 270 ? -12.150 -13.024 18.133 1.00 96.19 270 PRO A O 1
ATOM 2183 N N . ILE A 1 271 ? -13.536 -12.900 19.895 1.00 96.75 271 ILE A N 1
ATOM 2184 C CA . ILE A 1 271 ? -12.679 -11.987 20.661 1.00 96.75 271 ILE A CA 1
ATOM 2185 C C . ILE A 1 271 ? -11.467 -12.763 21.176 1.00 96.75 271 ILE A C 1
ATOM 2187 O O . ILE A 1 271 ? -10.325 -12.350 20.952 1.00 96.75 271 ILE A O 1
ATOM 2191 N N . GLY A 1 272 ? -11.706 -13.908 21.816 1.00 96.25 272 GLY A N 1
ATOM 2192 C CA . GLY A 1 272 ? -10.673 -14.779 22.370 1.00 96.25 272 GLY A CA 1
ATOM 2193 C C . GLY A 1 272 ? -9.638 -15.219 21.333 1.00 96.25 272 GLY A C 1
ATOM 2194 O O . GLY A 1 272 ? -8.434 -15.129 21.596 1.00 96.25 272 GLY A O 1
ATOM 2195 N N . SER A 1 273 ? -10.074 -15.597 20.127 1.00 96.00 273 SER A N 1
ATOM 2196 C CA . SER A 1 273 ? -9.176 -15.934 19.012 1.00 96.00 273 SER A CA 1
ATOM 2197 C C . SER A 1 273 ? -8.265 -14.770 18.612 1.00 96.00 273 SER A C 1
ATOM 2199 O O . SER A 1 273 ? -7.079 -14.980 18.336 1.00 96.00 273 SER A O 1
ATOM 2201 N N . CYS A 1 274 ? -8.775 -13.535 18.619 1.00 96.50 274 CYS A N 1
ATOM 2202 C CA . CYS A 1 274 ? -7.984 -12.363 18.246 1.00 96.50 274 CYS A CA 1
ATOM 2203 C C . CYS A 1 274 ? -7.032 -11.898 19.358 1.00 96.50 274 CYS A C 1
ATOM 2205 O O . CYS A 1 274 ? -5.924 -11.443 19.078 1.00 96.50 274 CYS A O 1
ATOM 2207 N N . VAL A 1 275 ? -7.449 -12.008 20.621 1.00 96.62 275 VAL A N 1
ATOM 2208 C CA . VAL A 1 275 ? -6.634 -11.634 21.788 1.00 96.62 275 VAL A CA 1
ATOM 2209 C C . VAL A 1 275 ? -5.508 -12.651 22.001 1.00 96.62 275 VAL A C 1
ATOM 2211 O O . VAL A 1 275 ? -4.360 -12.280 22.263 1.00 96.62 275 VAL A O 1
ATOM 2214 N N . GLY A 1 276 ? -5.812 -13.938 21.826 1.00 93.62 276 GLY A N 1
ATOM 2215 C CA . GLY A 1 276 ? -4.901 -15.042 22.096 1.00 93.62 276 GLY A CA 1
ATOM 2216 C C . GLY A 1 276 ? -4.669 -15.267 23.593 1.00 93.62 276 GLY A C 1
ATOM 2217 O O . GLY A 1 276 ? -5.123 -14.511 24.457 1.00 93.62 276 GLY A O 1
ATOM 2218 N N . GLN A 1 277 ? -3.931 -16.327 23.928 1.00 92.38 277 GLN A N 1
ATOM 2219 C CA . GLN A 1 277 ? -3.649 -16.663 25.324 1.00 92.38 277 GLN A CA 1
ATOM 2220 C C . GLN A 1 277 ? -2.963 -15.491 26.035 1.00 92.38 277 GLN A C 1
ATOM 2222 O O . GLN A 1 277 ? -1.910 -15.029 25.600 1.00 92.38 277 GLN A O 1
ATOM 2227 N N . ARG A 1 278 ? -3.569 -15.001 27.126 1.00 93.12 278 ARG A N 1
ATOM 2228 C CA . ARG A 1 278 ? -3.074 -13.855 27.916 1.00 93.12 278 ARG A CA 1
ATOM 2229 C C . ARG A 1 278 ? -2.786 -12.591 27.084 1.00 93.12 278 ARG A C 1
ATOM 2231 O O . ARG A 1 278 ? -1.952 -11.782 27.478 1.00 93.12 278 ARG A O 1
ATOM 2238 N N . GLY A 1 279 ? -3.450 -12.419 25.940 1.00 93.75 279 GLY A N 1
ATOM 2239 C CA . GLY A 1 279 ? -3.271 -11.242 25.089 1.00 93.75 279 GLY A CA 1
ATOM 2240 C C . GLY A 1 279 ? -2.022 -11.251 24.208 1.00 93.75 279 GLY A C 1
ATOM 2241 O O . GLY A 1 279 ? -1.685 -10.212 23.653 1.00 93.75 279 GLY A O 1
ATOM 2242 N N . ILE A 1 280 ? -1.315 -12.379 24.067 1.00 95.69 280 ILE A N 1
ATOM 2243 C CA . ILE A 1 280 ? -0.050 -12.433 23.308 1.00 95.69 280 ILE A CA 1
ATOM 2244 C C . ILE A 1 280 ? -0.217 -11.910 21.870 1.00 95.69 280 ILE A C 1
ATOM 2246 O O . ILE A 1 280 ? 0.586 -11.086 21.435 1.00 95.69 280 ILE A O 1
ATOM 2250 N N . ARG A 1 281 ? -1.275 -12.327 21.158 1.00 96.00 281 ARG A N 1
ATOM 2251 C CA . ARG A 1 281 ? -1.498 -11.941 19.753 1.00 96.00 281 ARG A CA 1
ATOM 2252 C C . ARG A 1 281 ? -1.789 -10.444 19.624 1.00 96.00 281 ARG A C 1
ATOM 2254 O O . ARG A 1 281 ? -1.110 -9.737 18.884 1.00 96.00 281 ARG A O 1
ATOM 2261 N N . ILE A 1 282 ? -2.751 -9.935 20.400 1.00 96.62 282 ILE A N 1
ATOM 2262 C CA . ILE A 1 282 ? -3.113 -8.507 20.368 1.00 96.62 282 ILE A CA 1
ATOM 2263 C C . ILE A 1 282 ? -1.957 -7.604 20.818 1.00 96.62 282 ILE A C 1
ATOM 2265 O O . ILE A 1 282 ? -1.767 -6.529 20.245 1.00 96.62 282 ILE A O 1
ATOM 2269 N N . ASN A 1 283 ? -1.155 -8.037 21.794 1.00 96.31 283 ASN A N 1
ATOM 2270 C CA . ASN A 1 283 ? 0.006 -7.281 22.256 1.00 96.31 283 ASN A CA 1
ATOM 2271 C C . ASN A 1 283 ? 1.089 -7.213 21.174 1.00 96.31 283 ASN A C 1
ATOM 2273 O O . ASN A 1 283 ? 1.609 -6.129 20.930 1.00 96.31 283 ASN A O 1
ATOM 2277 N N . SER A 1 284 ? 1.360 -8.312 20.459 1.00 95.75 284 SER A N 1
ATOM 2278 C CA . SER A 1 284 ? 2.314 -8.308 19.341 1.00 95.75 284 SER A CA 1
ATOM 2279 C C . SER A 1 284 ? 1.898 -7.335 18.230 1.00 95.75 284 SER A C 1
ATOM 2281 O O . SER A 1 284 ? 2.713 -6.546 17.748 1.00 95.75 284 SER A O 1
ATOM 2283 N N . ILE A 1 285 ? 0.608 -7.309 17.877 1.00 96.69 285 ILE A N 1
ATOM 2284 C CA . ILE A 1 285 ? 0.077 -6.355 16.889 1.00 96.69 285 ILE A CA 1
ATOM 2285 C C . ILE A 1 285 ? 0.159 -4.914 17.417 1.00 96.69 285 ILE A C 1
ATOM 2287 O O . ILE A 1 285 ? 0.518 -4.002 16.676 1.00 96.69 285 ILE A O 1
ATOM 2291 N N . THR A 1 286 ? -0.146 -4.696 18.698 1.00 95.88 286 THR A N 1
ATOM 2292 C CA . THR A 1 286 ? -0.050 -3.379 19.350 1.00 95.88 286 THR A CA 1
ATOM 2293 C C . THR A 1 286 ? 1.388 -2.850 19.332 1.00 95.88 286 THR A C 1
ATOM 2295 O O . THR A 1 286 ? 1.608 -1.669 19.059 1.00 95.88 286 THR A O 1
ATOM 2298 N N . GLU A 1 287 ? 2.374 -3.715 19.570 1.00 93.69 287 GLU A N 1
ATOM 2299 C CA . GLU A 1 287 ? 3.800 -3.384 19.477 1.00 93.69 287 GLU A CA 1
ATOM 2300 C C . GLU A 1 287 ? 4.210 -3.031 18.040 1.00 93.69 287 GLU A C 1
ATOM 2302 O O . GLU A 1 287 ? 4.849 -1.999 17.828 1.00 93.69 287 GLU A O 1
ATOM 2307 N N . GLU A 1 288 ? 3.762 -3.802 17.041 1.00 94.62 288 GLU A N 1
ATOM 2308 C CA . GLU A 1 288 ? 3.975 -3.499 15.614 1.00 94.62 288 GLU A CA 1
ATOM 2309 C C . GLU A 1 288 ? 3.313 -2.174 15.187 1.00 94.62 288 GLU A C 1
ATOM 2311 O O . GLU A 1 288 ? 3.733 -1.553 14.210 1.00 94.62 288 GLU A O 1
ATOM 2316 N N . LEU A 1 289 ? 2.290 -1.708 15.913 1.00 94.75 289 LEU A N 1
ATOM 2317 C CA . LEU A 1 289 ? 1.615 -0.420 15.711 1.00 94.75 289 LEU A CA 1
ATOM 2318 C C . LEU A 1 289 ? 2.154 0.718 16.596 1.00 94.75 289 LEU A C 1
ATOM 2320 O O . LEU A 1 289 ? 1.527 1.775 16.692 1.00 94.75 289 LEU A O 1
ATOM 2324 N N . GLY A 1 290 ? 3.300 0.523 17.253 1.00 91.19 290 GLY A N 1
ATOM 2325 C CA . GLY A 1 290 ? 3.940 1.563 18.060 1.00 91.19 290 GLY A CA 1
ATOM 2326 C C . GLY A 1 290 ? 3.178 1.904 19.346 1.00 91.19 290 GLY A C 1
ATOM 2327 O O . GLY A 1 290 ? 3.247 3.038 19.819 1.00 91.19 290 GLY A O 1
ATOM 2328 N N . GLY A 1 291 ? 2.437 0.945 19.911 1.00 92.81 291 GLY A N 1
ATOM 2329 C CA . GLY A 1 291 ? 1.667 1.118 21.147 1.00 92.81 291 GLY A CA 1
ATOM 2330 C C . GLY A 1 291 ? 0.245 1.652 20.948 1.00 92.81 291 GLY A C 1
ATOM 2331 O O . GLY A 1 291 ? -0.386 2.092 21.913 1.00 92.81 291 GLY A O 1
ATOM 2332 N N . GLU A 1 292 ? -0.274 1.632 19.718 1.00 95.31 292 GLU A N 1
ATOM 2333 C CA . GLU A 1 292 ? -1.674 1.955 19.428 1.00 95.31 292 GLU A CA 1
ATOM 2334 C C . GLU A 1 292 ? -2.624 1.014 20.188 1.00 95.31 292 GLU A C 1
ATOM 2336 O O . GLU A 1 292 ? -2.554 -0.200 20.031 1.00 95.31 292 GLU A O 1
ATOM 2341 N N . LYS A 1 293 ? -3.549 1.552 20.994 1.00 95.00 293 LYS A N 1
ATOM 2342 C CA . LYS A 1 293 ? -4.496 0.713 21.749 1.00 95.00 293 LYS A CA 1
ATOM 2343 C C . LYS A 1 293 ? -5.541 0.099 20.823 1.00 95.00 293 LYS A C 1
ATOM 2345 O O . LYS A 1 293 ? -6.187 0.829 20.078 1.00 95.00 293 LYS A O 1
ATOM 2350 N N . ILE A 1 294 ? -5.778 -1.202 20.920 1.00 96.88 294 ILE A N 1
ATOM 2351 C CA . ILE A 1 294 ? -6.777 -1.890 20.096 1.00 96.88 294 ILE A CA 1
ATOM 2352 C C . ILE A 1 294 ? -7.886 -2.430 20.997 1.00 96.88 294 ILE A C 1
ATOM 2354 O O . ILE A 1 294 ? -7.622 -3.227 21.892 1.00 96.88 294 ILE A O 1
ATOM 2358 N N . ASP A 1 295 ? -9.124 -2.006 20.749 1.00 96.56 295 ASP A N 1
ATOM 2359 C CA . ASP A 1 295 ? -10.313 -2.630 21.326 1.00 96.56 295 ASP A CA 1
ATOM 2360 C C . ASP A 1 295 ? -10.903 -3.596 20.301 1.00 96.56 295 ASP A C 1
ATOM 2362 O O . ASP A 1 295 ? -11.258 -3.195 19.188 1.00 96.56 295 ASP A O 1
ATOM 2366 N N . ILE A 1 296 ? -11.034 -4.858 20.690 1.00 96.88 296 ILE A N 1
ATOM 2367 C CA . ILE A 1 296 ? -11.717 -5.878 19.898 1.00 96.88 296 ILE A CA 1
ATOM 2368 C C . ILE A 1 296 ? -13.096 -6.061 20.509 1.00 96.88 296 ILE A C 1
ATOM 2370 O O . ILE A 1 296 ? -13.208 -6.322 21.706 1.00 96.88 296 ILE A O 1
ATOM 2374 N N . ILE A 1 297 ? -14.129 -5.885 19.696 1.00 96.19 297 ILE A N 1
ATOM 2375 C CA . ILE A 1 297 ? -15.518 -6.003 20.127 1.00 96.19 297 ILE A CA 1
ATOM 2376 C C . ILE A 1 297 ? -16.243 -7.036 19.277 1.00 96.19 297 ILE A C 1
ATOM 2378 O O . ILE A 1 297 ? -15.947 -7.206 18.093 1.00 96.19 297 ILE A O 1
ATOM 2382 N N . GLU A 1 298 ? -17.224 -7.694 19.873 1.00 96.00 298 GLU A N 1
ATOM 2383 C CA . GLU A 1 298 ? -18.112 -8.584 19.144 1.00 96.00 298 GLU A CA 1
ATOM 2384 C C . GLU A 1 298 ? -19.138 -7.765 18.355 1.00 96.00 298 GLU A C 1
ATOM 2386 O O . GLU A 1 298 ? -19.816 -6.880 18.892 1.00 96.00 298 GLU A O 1
ATOM 2391 N N . TYR A 1 299 ? -19.217 -8.042 17.058 1.00 97.31 299 TYR A N 1
ATOM 2392 C CA . TYR A 1 299 ? -20.239 -7.496 16.181 1.00 97.31 299 TYR A CA 1
ATOM 2393 C C . TYR A 1 299 ? -21.590 -8.137 16.489 1.00 97.31 299 TYR A C 1
ATOM 2395 O O . TYR A 1 299 ? -21.685 -9.358 16.581 1.00 97.31 299 TYR A O 1
ATOM 2403 N N . GLN A 1 300 ? -22.626 -7.309 16.566 1.00 96.00 300 GLN A N 1
ATOM 2404 C CA . GLN A 1 300 ? -24.006 -7.745 16.743 1.00 96.00 300 GLN A CA 1
ATOM 2405 C C . GLN A 1 300 ? -24.832 -7.336 15.523 1.00 96.00 300 GLN A C 1
ATOM 2407 O O . GLN A 1 300 ? -24.583 -6.289 14.920 1.00 96.00 300 GLN A O 1
ATOM 2412 N N . GLU A 1 301 ? -25.790 -8.182 15.141 1.00 94.56 301 GLU A N 1
ATOM 2413 C CA . GLU A 1 301 ? -26.717 -7.870 14.046 1.00 94.56 301 GLU A CA 1
ATOM 2414 C C . GLU A 1 301 ? -27.731 -6.803 14.463 1.00 94.56 301 GLU A C 1
ATOM 2416 O O . GLU A 1 301 ? -28.038 -5.909 13.670 1.00 94.56 301 GLU A O 1
ATOM 2421 N N . ASP A 1 302 ? -28.202 -6.856 15.714 1.00 95.62 302 ASP A N 1
ATOM 2422 C CA . ASP A 1 302 ? -29.003 -5.780 16.283 1.00 95.62 302 ASP A CA 1
ATOM 2423 C C . ASP A 1 302 ? -28.137 -4.536 16.500 1.00 95.62 302 ASP A C 1
ATOM 2425 O O . ASP A 1 302 ? -27.066 -4.564 17.117 1.00 95.62 302 ASP A O 1
ATOM 2429 N N . ILE A 1 303 ? -28.609 -3.412 15.966 1.00 95.50 303 ILE A N 1
ATOM 2430 C CA . ILE A 1 303 ? -27.837 -2.177 15.970 1.00 95.50 303 ILE A CA 1
ATOM 2431 C C . ILE A 1 303 ? -27.719 -1.552 17.360 1.00 95.50 303 ILE A C 1
ATOM 2433 O O . ILE A 1 303 ? -26.703 -0.917 17.643 1.00 95.50 303 ILE A O 1
ATOM 2437 N N . LYS A 1 304 ? -28.718 -1.712 18.234 1.00 96.00 304 LYS A N 1
ATOM 2438 C CA . LYS A 1 304 ? -28.647 -1.172 19.595 1.00 96.00 304 LYS A CA 1
ATOM 2439 C C . LYS A 1 304 ? -27.579 -1.923 20.372 1.00 96.00 304 LYS A C 1
ATOM 2441 O O . LYS A 1 304 ? -26.700 -1.279 20.943 1.00 96.00 304 LYS A O 1
ATOM 2446 N N . ASP A 1 305 ? -27.590 -3.250 20.290 1.00 95.62 305 ASP A N 1
ATOM 2447 C CA . ASP A 1 305 ? -26.576 -4.097 20.919 1.00 95.62 305 ASP A CA 1
ATOM 2448 C C . ASP A 1 305 ? -25.181 -3.810 20.351 1.00 95.62 305 ASP A C 1
ATOM 2450 O O . ASP A 1 305 ? -24.202 -3.688 21.094 1.00 95.62 305 ASP A O 1
ATOM 2454 N N . PHE A 1 306 ? -25.074 -3.594 19.035 1.00 97.00 306 PHE A N 1
ATOM 2455 C CA . PHE A 1 306 ? -23.795 -3.241 18.428 1.00 97.00 306 PHE A CA 1
ATOM 2456 C C . PHE A 1 306 ? -23.289 -1.859 18.873 1.00 97.00 306 PHE A C 1
ATOM 2458 O O . PHE A 1 306 ? -22.093 -1.695 19.129 1.00 97.00 306 PHE A O 1
ATOM 2465 N N . ILE A 1 307 ? -24.177 -0.867 19.020 1.00 96.81 307 ILE A N 1
ATOM 2466 C CA . ILE A 1 307 ? -23.836 0.456 19.565 1.00 96.81 307 ILE A CA 1
ATOM 2467 C C . ILE A 1 307 ? -23.363 0.334 21.017 1.00 96.81 307 ILE A C 1
ATOM 2469 O O . ILE A 1 307 ? -22.312 0.897 21.340 1.00 96.81 307 ILE A O 1
ATOM 2473 N N . ILE A 1 308 ? -24.066 -0.432 21.858 1.00 95.44 308 ILE A N 1
ATOM 2474 C CA . ILE A 1 308 ? -23.669 -0.704 23.250 1.00 95.44 308 ILE A CA 1
ATOM 2475 C C . ILE A 1 308 ? -22.252 -1.287 23.285 1.00 95.44 308 ILE A C 1
ATOM 2477 O O . ILE A 1 308 ? -21.361 -0.713 23.917 1.00 95.44 308 ILE A O 1
ATOM 2481 N N . ASN A 1 309 ? -22.004 -2.356 22.522 1.00 94.94 309 ASN A N 1
ATOM 2482 C CA . ASN A 1 309 ? -20.693 -3.006 22.457 1.00 94.94 309 ASN A CA 1
ATOM 2483 C C . ASN A 1 309 ? -19.600 -2.063 21.939 1.00 94.94 309 ASN A C 1
ATOM 2485 O O . ASN A 1 309 ? -18.465 -2.085 22.419 1.00 94.94 309 ASN A O 1
ATOM 2489 N N . SER A 1 310 ? -19.925 -1.187 20.984 1.00 96.62 310 SER A N 1
ATOM 2490 C CA . SER A 1 310 ? -18.959 -0.246 20.410 1.00 96.62 310 SER A CA 1
ATOM 2491 C C . SER A 1 310 ? -18.448 0.808 21.397 1.00 96.62 310 SER A C 1
ATOM 2493 O O . SER A 1 310 ? -17.339 1.327 21.220 1.00 96.62 310 SER A O 1
ATOM 2495 N N . LEU A 1 311 ? -19.214 1.092 22.455 1.00 96.00 311 LEU A N 1
ATOM 2496 C CA . LEU A 1 311 ? -18.878 2.075 23.484 1.00 96.00 311 LEU A CA 1
ATOM 2497 C C . LEU A 1 311 ? -18.058 1.499 24.645 1.00 96.00 311 LEU A C 1
ATOM 2499 O O . LEU A 1 311 ? -17.593 2.279 25.486 1.00 96.00 311 LEU A O 1
ATOM 2503 N N . LEU A 1 312 ? -17.783 0.186 24.653 1.00 93.94 312 LEU A N 1
ATOM 2504 C CA . LEU A 1 312 ? -16.872 -0.437 25.615 1.00 93.94 312 LEU A CA 1
ATOM 2505 C C . LEU A 1 312 ? -15.551 0.354 25.709 1.00 93.94 312 LEU A C 1
ATOM 2507 O O . LEU A 1 312 ? -14.988 0.763 24.682 1.00 93.94 312 LEU A O 1
ATOM 2511 N N . PRO A 1 313 ? -15.035 0.600 26.928 1.00 91.44 313 PRO A N 1
ATOM 2512 C CA . PRO A 1 313 ? -15.391 -0.047 28.200 1.00 91.44 313 PRO A CA 1
ATOM 2513 C C . PRO A 1 313 ? -16.541 0.610 28.992 1.00 91.44 313 PRO A C 1
ATOM 2515 O O . PRO A 1 313 ? -16.786 0.195 30.123 1.00 91.44 313 PRO A O 1
ATOM 2518 N N . ALA A 1 314 ? -17.207 1.641 28.461 1.00 93.19 314 ALA A N 1
ATOM 2519 C CA . ALA A 1 314 ? -18.335 2.256 29.156 1.00 93.19 314 ALA A CA 1
ATOM 2520 C C . ALA A 1 314 ? -19.528 1.300 29.208 1.00 93.19 314 ALA A C 1
ATOM 2522 O O . ALA A 1 314 ? -19.865 0.677 28.201 1.00 93.19 314 ALA A O 1
ATOM 2523 N N . LYS A 1 315 ? -20.159 1.193 30.379 1.00 90.31 315 LYS A N 1
ATOM 2524 C CA . LYS A 1 315 ? -21.425 0.471 30.523 1.00 90.31 315 LYS A CA 1
ATOM 2525 C C . LYS A 1 315 ? -22.558 1.388 30.089 1.00 90.31 315 LYS A C 1
ATOM 2527 O O . LYS A 1 315 ? -22.605 2.538 30.517 1.00 90.31 315 LYS A O 1
ATOM 2532 N N . ILE A 1 316 ? -23.407 0.876 29.209 1.00 91.06 316 ILE A N 1
ATOM 2533 C CA . ILE A 1 316 ? -24.497 1.620 28.591 1.00 91.06 316 ILE A CA 1
ATOM 2534 C C . ILE A 1 316 ? -25.809 0.981 29.019 1.00 91.06 316 ILE A C 1
ATOM 2536 O O . ILE A 1 316 ? -25.966 -0.228 28.863 1.00 91.06 316 ILE A O 1
ATOM 2540 N N . ASP A 1 317 ? -26.732 1.793 29.525 1.00 83.38 317 ASP A N 1
ATOM 2541 C CA . ASP A 1 317 ? -28.010 1.304 30.044 1.00 83.38 317 ASP A CA 1
ATOM 2542 C C . ASP A 1 317 ? -29.021 1.088 28.918 1.00 83.38 317 ASP A C 1
ATOM 2544 O O . ASP A 1 317 ? -29.766 0.110 28.916 1.00 83.38 317 ASP A O 1
ATOM 2548 N N . ASN A 1 318 ? -29.052 1.999 27.938 1.00 86.81 318 ASN A N 1
ATOM 2549 C CA . ASN A 1 318 ? -29.998 1.919 26.830 1.00 86.81 318 ASN A CA 1
ATOM 2550 C C . ASN A 1 318 ? -29.559 2.740 25.608 1.00 86.81 318 ASN A C 1
ATOM 2552 O O . ASN A 1 318 ? -28.848 3.745 25.719 1.00 86.81 318 ASN A O 1
ATOM 2556 N N . VAL A 1 319 ? -30.087 2.354 24.447 1.00 93.56 319 VAL A N 1
ATOM 2557 C CA . VAL A 1 319 ? -29.909 3.041 23.166 1.00 93.56 319 VAL A CA 1
ATOM 2558 C C . VAL A 1 319 ? -31.269 3.291 22.521 1.00 93.56 319 VAL A C 1
ATOM 2560 O O . VAL A 1 319 ? -32.035 2.367 22.229 1.00 93.56 319 VAL A O 1
ATOM 2563 N N . ILE A 1 320 ? -31.553 4.561 22.252 1.00 94.12 320 ILE A N 1
ATOM 2564 C CA . ILE A 1 320 ? -32.763 5.018 21.575 1.00 94.12 320 ILE A CA 1
ATOM 2565 C C . ILE A 1 320 ? -32.399 5.352 20.130 1.00 94.12 320 ILE A C 1
ATOM 2567 O O . ILE A 1 320 ? -31.525 6.173 19.863 1.00 94.12 320 ILE A O 1
ATOM 2571 N N . ILE A 1 321 ? -33.083 4.714 19.182 1.00 95.44 321 ILE A N 1
ATOM 2572 C CA . ILE A 1 321 ? -32.960 5.059 17.766 1.00 95.44 321 ILE A CA 1
ATOM 2573 C C . ILE A 1 321 ? -33.808 6.303 17.518 1.00 95.44 321 ILE A C 1
ATOM 2575 O O . ILE A 1 321 ? -35.030 6.253 17.645 1.00 95.44 321 ILE A O 1
ATOM 2579 N N . VAL A 1 322 ? -33.148 7.416 17.200 1.00 94.12 322 VAL A N 1
ATOM 2580 C CA . VAL A 1 322 ? -33.801 8.714 16.981 1.00 94.12 322 V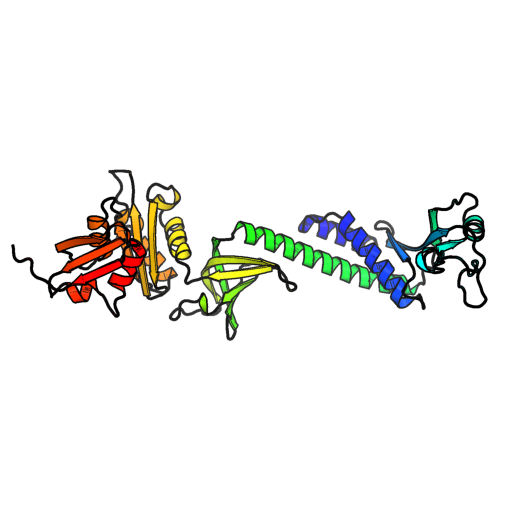AL A CA 1
ATOM 2581 C C . VAL A 1 322 ? -34.303 8.813 15.544 1.00 94.12 322 VAL A C 1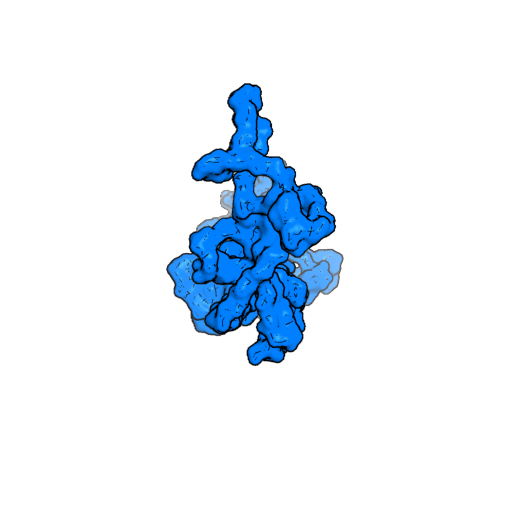
ATOM 2583 O O . VAL A 1 322 ? -35.441 9.211 15.304 1.00 94.12 322 VAL A O 1
ATOM 2586 N N . ASP A 1 323 ? -33.461 8.431 14.581 1.00 92.31 323 ASP A N 1
ATOM 2587 C CA . ASP A 1 323 ? -33.797 8.436 13.157 1.00 92.31 323 ASP A CA 1
ATOM 2588 C C . ASP A 1 323 ? -33.048 7.304 12.445 1.00 92.31 323 ASP A C 1
ATOM 2590 O O . ASP A 1 323 ? -31.832 7.352 12.252 1.00 92.31 323 ASP A O 1
ATOM 2594 N N . GLU A 1 324 ? -33.783 6.275 12.030 1.00 92.88 324 GLU A N 1
ATOM 2595 C CA . GLU A 1 324 ? -33.212 5.113 11.348 1.00 92.88 324 GLU A CA 1
ATOM 2596 C C . GLU A 1 324 ? -32.682 5.452 9.947 1.00 92.88 324 GLU A C 1
ATOM 2598 O O . GLU A 1 324 ? -31.640 4.945 9.529 1.00 92.88 324 GLU A O 1
ATOM 2603 N N . LYS A 1 325 ? -33.344 6.368 9.224 1.00 93.56 325 LYS A N 1
ATOM 2604 C CA . LYS A 1 325 ? -32.934 6.752 7.864 1.00 93.56 325 LYS A CA 1
ATOM 2605 C C . LYS A 1 325 ? -31.640 7.554 7.883 1.00 93.56 325 LYS A C 1
ATOM 2607 O O . LYS A 1 325 ? -30.797 7.377 7.005 1.00 93.56 325 LYS A O 1
ATOM 2612 N N . LYS A 1 326 ? -31.482 8.433 8.874 1.00 94.75 326 LYS A N 1
ATOM 2613 C CA . LYS A 1 326 ? -30.252 9.215 9.074 1.00 94.75 326 LYS A CA 1
ATOM 2614 C C . LYS A 1 326 ? -29.185 8.479 9.878 1.00 94.75 326 LYS A C 1
ATOM 2616 O O . LYS A 1 326 ? -28.077 8.999 9.995 1.00 94.75 326 LYS A O 1
ATOM 2621 N N . LYS A 1 327 ? -29.496 7.286 10.395 1.00 96.31 327 LYS A N 1
ATOM 2622 C CA . LYS A 1 327 ? -28.628 6.507 11.281 1.00 96.31 327 LYS A CA 1
ATOM 2623 C C . LYS A 1 327 ? -28.199 7.307 12.515 1.00 96.31 327 LYS A C 1
ATOM 2625 O O . LYS A 1 327 ? -27.012 7.398 12.827 1.00 96.31 327 LYS A O 1
ATOM 2630 N N . GLU A 1 328 ? -29.163 7.914 13.203 1.00 97.00 328 GLU A N 1
ATOM 2631 C CA . GLU A 1 328 ? -28.938 8.668 14.440 1.00 97.00 328 GLU A CA 1
ATOM 2632 C C . GLU A 1 328 ? -29.466 7.900 15.656 1.00 97.00 328 GLU A C 1
ATOM 2634 O O . GLU A 1 328 ? -30.615 7.449 15.680 1.00 97.00 328 GLU A O 1
ATOM 2639 N N . ALA A 1 329 ? -28.617 7.776 16.676 1.00 95.94 329 ALA A N 1
ATOM 2640 C CA . ALA A 1 329 ? -28.937 7.131 17.939 1.00 95.94 329 ALA A CA 1
ATOM 2641 C C . ALA A 1 329 ? -28.539 8.017 19.124 1.00 95.94 329 ALA A C 1
ATOM 2643 O O . ALA A 1 329 ? -27.534 8.735 19.088 1.00 95.94 329 ALA A O 1
ATOM 2644 N N . GLU A 1 330 ? -29.329 7.933 20.183 1.00 95.25 330 GLU A N 1
ATOM 2645 C CA . GLU A 1 330 ? -29.089 8.578 21.464 1.00 95.25 330 GLU A CA 1
ATOM 2646 C C . GLU A 1 330 ? -28.835 7.514 22.525 1.00 95.25 330 GLU A C 1
ATOM 2648 O O . GLU A 1 330 ? -29.552 6.518 22.631 1.00 95.25 330 GLU A O 1
ATOM 2653 N N . VAL A 1 331 ? -27.773 7.720 23.291 1.00 94.56 331 VAL A N 1
ATOM 2654 C CA . VAL A 1 331 ? -27.281 6.776 24.280 1.00 94.56 331 VAL A CA 1
ATOM 2655 C C . VAL A 1 331 ? -27.355 7.433 25.643 1.00 94.56 331 VAL A C 1
ATOM 2657 O O . VAL A 1 331 ? -26.701 8.450 25.883 1.00 94.56 331 VAL A O 1
ATOM 2660 N N . LYS A 1 332 ? -28.148 6.831 26.529 1.00 90.88 332 LYS A N 1
ATOM 2661 C CA . LYS A 1 332 ? -28.283 7.277 27.914 1.00 90.88 332 LYS A CA 1
ATOM 2662 C C . LYS A 1 332 ? -27.326 6.496 28.792 1.00 90.88 332 LYS A C 1
ATOM 2664 O O . LYS A 1 332 ? -27.235 5.272 28.682 1.00 90.88 332 LYS A O 1
ATOM 2669 N N . VAL A 1 333 ? -26.598 7.229 29.621 1.00 90.81 333 VAL A N 1
ATOM 2670 C CA . VAL A 1 333 ? -25.594 6.673 30.523 1.00 90.81 333 VAL A CA 1
ATOM 2671 C C . VAL A 1 333 ? -25.631 7.380 31.863 1.00 90.81 333 VAL A C 1
ATOM 2673 O O . VAL A 1 333 ? -25.801 8.601 31.936 1.00 90.81 333 VAL A O 1
ATOM 2676 N N . ASP A 1 334 ? -25.356 6.617 32.912 1.00 89.38 334 ASP A N 1
ATOM 2677 C CA . ASP A 1 334 ? -25.062 7.160 34.230 1.00 89.38 334 ASP A CA 1
ATOM 2678 C C . ASP A 1 334 ? -23.963 8.233 34.193 1.00 89.38 334 ASP A C 1
ATOM 2680 O O . ASP A 1 334 ? -22.985 8.150 33.436 1.00 89.38 334 ASP A O 1
ATOM 2684 N N . GLN A 1 335 ? -24.036 9.198 35.116 1.00 86.19 335 GLN A N 1
ATOM 2685 C CA . GLN A 1 335 ? -23.023 10.255 35.256 1.00 86.19 335 GLN A CA 1
ATOM 2686 C C . GLN A 1 335 ? -21.597 9.698 35.414 1.00 86.19 335 GLN A C 1
ATOM 2688 O O . GLN A 1 335 ? -20.635 10.292 34.921 1.00 86.19 335 GLN A O 1
ATOM 2693 N N . THR A 1 336 ? -21.449 8.537 36.063 1.00 89.00 336 THR A N 1
ATOM 2694 C CA . THR A 1 336 ? -20.143 7.883 36.257 1.00 89.00 336 THR A CA 1
ATOM 2695 C C . THR A 1 336 ? -19.574 7.298 34.961 1.00 89.00 336 THR A C 1
ATOM 2697 O O . THR A 1 336 ? -18.354 7.270 34.785 1.00 89.00 336 THR A O 1
ATOM 2700 N N . GLN A 1 337 ? -20.440 6.869 34.038 1.00 92.69 337 GLN A N 1
ATOM 2701 C CA . GLN A 1 337 ? -20.066 6.281 32.751 1.00 92.69 337 GLN A CA 1
ATOM 2702 C C . GLN A 1 337 ? -19.957 7.328 31.641 1.00 92.69 337 GLN A C 1
ATOM 2704 O O . GLN A 1 337 ? -19.222 7.109 30.681 1.00 92.69 337 GLN A O 1
ATOM 2709 N N . PHE A 1 338 ? -20.598 8.491 31.784 1.00 91.06 338 PHE A N 1
ATOM 2710 C CA . PHE A 1 338 ? -20.624 9.546 30.766 1.00 91.06 338 PHE A CA 1
ATOM 2711 C C . PHE A 1 338 ? -19.238 9.943 30.243 1.00 91.06 338 PHE A C 1
ATOM 2713 O O . PHE A 1 338 ? -18.986 9.945 29.036 1.00 91.06 338 PHE A O 1
ATOM 2720 N N . SER A 1 339 ? -18.300 10.222 31.151 1.00 92.62 339 SER A N 1
ATOM 2721 C CA . SER A 1 339 ? -16.929 10.596 30.779 1.00 92.62 339 SER A CA 1
ATOM 2722 C C . SER A 1 339 ? -16.201 9.466 30.037 1.00 92.62 339 SER A C 1
ATOM 2724 O O . SER A 1 339 ? -15.459 9.712 29.081 1.00 92.62 339 SER A O 1
ATOM 2726 N N . LEU A 1 340 ? -16.449 8.213 30.434 1.00 92.44 340 LEU A N 1
ATOM 2727 C CA . LEU A 1 340 ? -15.859 7.031 29.808 1.00 92.44 340 LEU A CA 1
ATOM 2728 C C . LEU A 1 340 ? -16.451 6.777 28.413 1.00 92.44 340 LEU A C 1
ATOM 2730 O O . LEU A 1 340 ? -15.702 6.490 27.479 1.00 92.44 340 LEU A O 1
ATOM 2734 N N . ALA A 1 341 ? -17.768 6.947 28.270 1.00 92.31 341 ALA A N 1
ATOM 2735 C CA . ALA A 1 341 ? -18.508 6.760 27.028 1.00 92.31 341 ALA A CA 1
ATOM 2736 C C . ALA A 1 341 ? -18.075 7.775 25.960 1.00 92.31 341 ALA A C 1
ATOM 2738 O O . ALA A 1 341 ? -17.799 7.392 24.822 1.00 92.31 341 ALA A O 1
ATOM 2739 N N . ILE A 1 342 ? -17.904 9.049 26.335 1.00 93.12 342 ILE A N 1
ATOM 2740 C CA . ILE A 1 342 ? -17.343 10.079 25.447 1.00 93.12 342 ILE A CA 1
ATOM 2741 C C . ILE A 1 342 ? -15.863 9.788 25.158 1.00 93.12 342 ILE A C 1
ATOM 2743 O O . ILE A 1 342 ? -15.415 9.810 24.004 1.00 93.12 342 ILE A O 1
ATOM 2747 N N . GLY A 1 343 ? -15.095 9.479 26.202 1.00 92.06 343 GLY A N 1
ATOM 2748 C CA . GLY A 1 343 ? -13.652 9.292 26.142 1.00 92.06 343 GLY A CA 1
ATOM 2749 C C . GLY A 1 343 ? -12.877 10.605 25.982 1.00 92.06 343 GLY A C 1
ATOM 2750 O O . GLY A 1 343 ? -13.422 11.678 25.719 1.00 92.06 343 GLY A O 1
ATOM 2751 N N . LYS A 1 344 ? -11.548 10.535 26.119 1.00 92.00 344 LYS A N 1
ATOM 2752 C CA . LYS A 1 344 ? -10.667 11.710 26.014 1.00 92.00 344 LYS A CA 1
ATOM 2753 C C . LYS A 1 344 ? -10.870 12.418 24.665 1.00 92.00 344 LYS A C 1
ATOM 2755 O O . LYS A 1 344 ? -10.681 11.803 23.620 1.00 92.00 344 LYS A O 1
ATOM 2760 N N . GLN A 1 345 ? -11.250 13.700 24.689 1.00 91.94 345 GLN A N 1
ATOM 2761 C CA . GLN A 1 345 ? -11.542 14.507 23.486 1.00 91.94 345 GLN A CA 1
ATOM 2762 C C . GLN A 1 345 ? -12.595 13.878 22.543 1.00 91.94 345 GLN A C 1
ATOM 2764 O O . GLN A 1 345 ? -12.511 14.020 21.316 1.00 91.94 345 GLN A O 1
ATOM 2769 N N . GLY A 1 346 ? -13.556 13.132 23.098 1.00 93.69 346 GLY A N 1
ATOM 2770 C CA . GLY A 1 346 ? -14.599 12.464 22.317 1.00 93.69 346 GLY A CA 1
ATOM 2771 C C . GLY A 1 346 ? -14.100 11.280 21.487 1.00 93.69 346 GLY A C 1
ATOM 2772 O O . GLY A 1 346 ? -14.779 10.859 20.554 1.00 93.69 346 GLY A O 1
ATOM 2773 N N . GLN A 1 347 ? -12.898 10.760 21.762 1.00 95.44 347 GLN A N 1
ATOM 2774 C CA . GLN A 1 347 ? -12.309 9.683 20.966 1.00 95.44 347 GLN A CA 1
ATOM 2775 C C . GLN A 1 347 ? -13.161 8.408 20.978 1.00 95.44 347 GLN A C 1
ATOM 2777 O O . GLN A 1 347 ? -13.305 7.776 19.935 1.00 95.44 347 GLN A O 1
ATOM 2782 N N . ASN A 1 348 ? -13.729 8.023 22.126 1.00 96.31 348 ASN A N 1
ATOM 2783 C CA . ASN A 1 348 ? -14.455 6.757 22.233 1.00 96.31 348 ASN A CA 1
ATOM 2784 C C . ASN A 1 348 ? -15.753 6.802 21.417 1.00 96.31 348 ASN A C 1
ATOM 2786 O O . ASN A 1 348 ? -15.939 5.967 20.534 1.00 96.31 348 ASN A O 1
ATOM 2790 N N . VAL A 1 349 ? -16.574 7.838 21.617 1.00 96.56 349 VAL A N 1
ATOM 2791 C CA . VAL A 1 349 ? -17.823 8.035 20.860 1.00 96.56 349 VAL A CA 1
ATOM 2792 C C . VAL A 1 349 ? -17.580 8.237 19.361 1.00 96.56 349 VAL A C 1
ATOM 2794 O O . VAL A 1 349 ? -18.338 7.728 18.536 1.00 96.56 349 VAL A O 1
ATOM 2797 N N . ARG A 1 350 ? -16.490 8.914 18.970 1.00 97.06 350 ARG A N 1
ATOM 2798 C CA . ARG A 1 350 ? -16.135 9.117 17.556 1.00 97.06 350 ARG A CA 1
ATOM 2799 C C . ARG A 1 350 ? -15.701 7.819 16.878 1.00 97.06 350 ARG A C 1
ATOM 2801 O O . ARG A 1 350 ? -16.083 7.583 15.733 1.00 97.06 350 ARG A O 1
ATOM 2808 N N . LEU A 1 351 ? -14.922 6.980 17.563 1.00 97.38 351 LEU A N 1
ATOM 2809 C CA . LEU A 1 351 ? -14.554 5.655 17.060 1.00 97.38 351 LEU A CA 1
ATOM 2810 C C . LEU A 1 351 ? -15.776 4.734 16.987 1.00 97.38 351 LEU A C 1
ATOM 2812 O O . LEU A 1 351 ? -15.968 4.098 15.958 1.00 97.38 351 LEU A O 1
ATOM 2816 N N . ALA A 1 352 ? -16.627 4.721 18.016 1.00 97.50 352 ALA A N 1
ATOM 2817 C CA . ALA A 1 352 ? -17.888 3.977 18.027 1.00 97.50 352 ALA A CA 1
ATOM 2818 C C . ALA A 1 352 ? -18.810 4.388 16.865 1.00 97.50 352 ALA A C 1
ATOM 2820 O O . ALA A 1 352 ? -19.310 3.535 16.132 1.00 97.50 352 ALA A O 1
ATOM 2821 N N . SER A 1 353 ? -18.950 5.695 16.623 1.00 97.50 353 SER A N 1
ATOM 2822 C CA . SER A 1 353 ? -19.760 6.225 15.517 1.00 97.50 353 SER A CA 1
ATOM 2823 C C . SER A 1 353 ? -19.211 5.796 14.152 1.00 97.50 353 SER A C 1
ATOM 2825 O O . SER A 1 353 ? -19.952 5.346 13.283 1.00 97.50 353 SER A O 1
ATOM 2827 N N . LYS A 1 354 ? -17.885 5.875 13.958 1.00 97.38 354 LYS A N 1
ATOM 2828 C CA . LYS A 1 354 ? -17.233 5.400 12.724 1.00 97.38 354 LYS A CA 1
ATOM 2829 C C . LYS A 1 354 ? -17.377 3.890 12.529 1.00 97.38 354 LYS A C 1
ATOM 2831 O O . LYS A 1 354 ? -17.536 3.447 11.400 1.00 97.38 354 LYS A O 1
ATOM 2836 N N . LEU A 1 355 ? -17.299 3.119 13.612 1.00 97.38 355 LEU A N 1
ATOM 2837 C CA . LEU A 1 355 ? -17.329 1.659 13.579 1.00 97.38 355 LEU A CA 1
ATOM 2838 C C . LEU A 1 355 ? -18.714 1.121 13.220 1.00 97.38 355 LEU A C 1
ATOM 2840 O O . LEU A 1 355 ? -18.828 0.201 12.413 1.00 97.38 355 LEU A O 1
ATOM 2844 N N . THR A 1 356 ? -19.750 1.706 13.817 1.00 97.19 356 THR A N 1
ATOM 2845 C CA . THR A 1 356 ? -21.155 1.342 13.586 1.00 97.19 356 THR A CA 1
ATOM 2846 C C . THR A 1 356 ? -21.712 1.976 12.313 1.00 97.19 356 THR A C 1
ATOM 2848 O O . THR A 1 356 ? -22.643 1.448 11.709 1.00 97.19 356 THR A O 1
ATOM 2851 N N . GLY A 1 357 ? -21.145 3.108 11.882 1.00 96.69 357 GLY A N 1
ATOM 285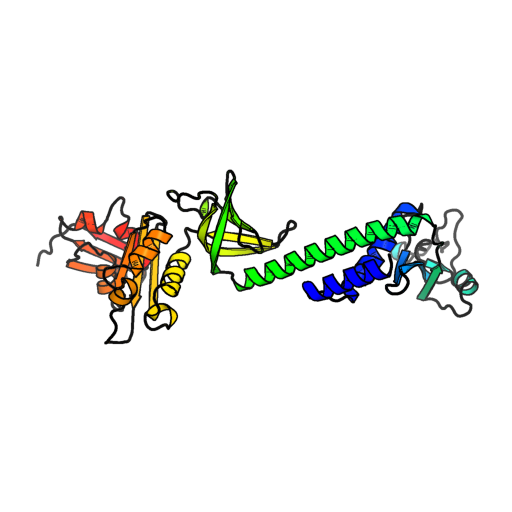2 C CA . GLY A 1 357 ? -21.698 3.931 10.809 1.00 96.69 357 GLY A CA 1
ATOM 2853 C C . GLY A 1 357 ? -22.929 4.734 11.242 1.00 96.69 357 GLY A C 1
ATOM 2854 O O . GLY A 1 357 ? -23.669 5.203 10.377 1.00 96.69 357 GLY A O 1
ATOM 2855 N N . TRP A 1 358 ? -23.154 4.865 12.553 1.00 97.69 358 TRP A N 1
ATOM 2856 C CA . TRP A 1 358 ? -24.234 5.642 13.157 1.00 97.69 358 TRP A CA 1
ATOM 2857 C C . TRP A 1 358 ? -23.680 6.880 13.848 1.00 97.69 358 TRP A C 1
ATOM 2859 O O . TRP A 1 358 ? -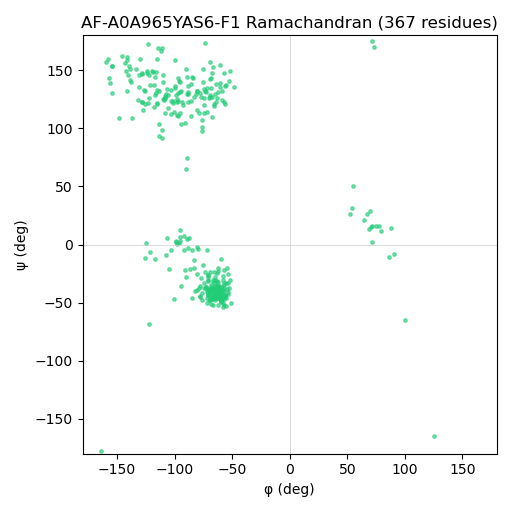22.593 6.863 14.422 1.00 97.69 358 TRP A O 1
ATOM 2869 N N . LYS A 1 359 ? -24.436 7.973 13.818 1.00 97.06 359 LYS A N 1
ATOM 2870 C CA . LYS A 1 359 ? -24.147 9.144 14.639 1.00 97.06 359 LYS A CA 1
ATOM 2871 C C . LYS A 1 359 ? -24.680 8.888 16.043 1.00 97.06 359 LYS A C 1
ATOM 2873 O O . LYS A 1 359 ? -25.887 8.755 16.231 1.00 97.06 359 LYS A O 1
ATOM 2878 N N . ILE A 1 360 ? -23.764 8.824 17.002 1.00 96.38 360 ILE A N 1
ATOM 2879 C CA . ILE A 1 360 ? -24.061 8.502 18.396 1.00 96.38 360 ILE A CA 1
ATOM 2880 C C . ILE A 1 360 ? -23.974 9.781 19.228 1.00 96.38 360 ILE A C 1
ATOM 2882 O O . ILE A 1 360 ? -22.901 10.378 19.342 1.00 96.38 360 ILE A O 1
ATOM 2886 N N . ASN A 1 361 ? -25.094 10.182 19.825 1.00 94.81 361 ASN A N 1
ATOM 2887 C CA . ASN A 1 361 ? -25.142 11.246 20.825 1.00 94.81 361 ASN A CA 1
ATOM 2888 C C . ASN A 1 361 ? -25.201 10.614 22.217 1.00 94.81 361 ASN A C 1
ATOM 2890 O O . ASN A 1 361 ? -25.962 9.675 22.428 1.00 94.81 361 ASN A O 1
ATOM 2894 N N . ILE A 1 362 ? -24.397 11.115 23.152 1.00 92.75 362 ILE A N 1
ATOM 2895 C CA . ILE A 1 362 ? -24.375 10.626 24.535 1.00 92.75 362 ILE A CA 1
ATOM 2896 C C . ILE A 1 362 ? -24.997 11.705 25.411 1.00 92.75 362 ILE A C 1
ATOM 2898 O O . ILE A 1 362 ? -24.506 12.836 25.403 1.00 92.75 362 ILE A O 1
ATOM 2902 N N . ASP A 1 363 ? -26.033 11.343 26.161 1.00 89.19 363 ASP A N 1
ATOM 2903 C CA . ASP A 1 363 ? -26.740 12.241 27.074 1.00 89.19 363 ASP A CA 1
ATOM 2904 C C . ASP A 1 363 ? -26.659 11.757 28.530 1.00 89.19 363 ASP A C 1
ATOM 2906 O O . ASP A 1 363 ? -26.582 10.555 28.805 1.00 89.19 363 ASP A O 1
ATOM 2910 N N . GLN A 1 364 ? -26.654 12.714 29.462 1.00 79.69 364 GLN A N 1
ATOM 2911 C CA . GLN A 1 364 ? -26.758 12.452 30.897 1.00 79.69 364 GLN A CA 1
ATOM 2912 C C . GLN A 1 364 ? -28.231 12.485 31.288 1.00 79.69 364 GLN A C 1
ATOM 2914 O O . GLN A 1 364 ? -28.813 13.559 31.427 1.00 79.69 364 GLN A O 1
ATOM 2919 N N . GLY A 1 365 ? -28.829 11.323 31.525 1.00 65.25 365 GLY A N 1
ATOM 2920 C CA . GLY A 1 365 ? -30.212 11.268 31.977 1.00 65.25 365 GLY A CA 1
ATOM 2921 C C . GLY A 1 365 ? -30.504 10.004 32.760 1.00 65.25 365 GLY A C 1
ATOM 2922 O O . GLY A 1 365 ? -30.210 8.908 32.291 1.00 65.25 365 GLY A O 1
ATOM 2923 N N . GLU A 1 366 ? -31.121 10.166 33.930 1.00 55.06 366 GLU A N 1
ATOM 2924 C CA . GLU A 1 366 ? -31.795 9.064 34.611 1.00 55.06 366 GLU A CA 1
ATOM 2925 C C . GLU A 1 366 ? -33.041 8.669 33.809 1.00 55.06 366 GLU A C 1
ATOM 2927 O O . GLU A 1 366 ? -33.748 9.513 33.241 1.00 55.06 366 GLU A O 1
ATOM 2932 N N . PHE A 1 367 ? -33.325 7.370 33.759 1.00 52.84 367 PHE A N 1
ATOM 2933 C CA . PHE A 1 367 ? -34.656 6.907 33.401 1.00 52.84 367 PHE A CA 1
ATOM 2934 C C . PHE A 1 367 ? -35.600 7.309 34.535 1.00 52.84 367 PHE A C 1
ATOM 2936 O O . PHE A 1 367 ? -35.522 6.760 35.628 1.00 52.84 367 PHE A O 1
ATOM 2943 N N . MET A 1 368 ? -36.484 8.277 34.289 1.00 47.69 368 MET A N 1
ATOM 2944 C CA . MET A 1 368 ? -37.746 8.297 35.024 1.00 47.69 368 MET A CA 1
ATOM 2945 C C . MET A 1 368 ? -38.566 7.132 34.461 1.00 47.69 368 MET A C 1
ATOM 2947 O O . MET A 1 368 ? -38.836 7.131 33.259 1.00 47.69 368 MET A O 1
ATOM 2951 N N . GLU A 1 369 ? -38.819 6.125 35.305 1.00 38.66 369 GLU A N 1
ATOM 2952 C CA . GLU A 1 369 ? -39.607 4.917 34.996 1.00 38.66 369 GLU A CA 1
ATOM 2953 C C . GLU A 1 369 ? -40.942 5.210 34.300 1.00 38.66 369 GLU A C 1
ATOM 2955 O O . GLU A 1 369 ? -41.617 6.202 34.674 1.00 38.66 369 GLU A O 1
#

Secondary structure (DSSP, 8-state):
-HHHHHHHHHHHHHHH---HHHHHHHHHHHHHHHHHHHH-SSTTS-EEEEE-TTT--EEEEEEEEEE----B-TTS-B---TTS-TTTPPPP-TTTEEEHHHHHHH-TT--TTPEEEEEPP--TTHHHHHHHHHHHHHHHHHHHHHHHHHHHHHHHTTTSEEEEEEEEE-SSEEEEE-SSSEEEEEGGGS-TT----TT-EEEEEEEEEEEETTEEEEEEESS-HHHHHHHHHHH-HHHHTTSEEEEEEEEETTTEEEEEEEES-TT--HHHHHH-GGGHHHHHHHHHTTS-EEEEEE--SSHHHHHHHHTTTS---EEEEEETTTTEEEEEE-HHHHHHHH-GGGHHHHHHHHHHTSEEEEEE-----

Sequence (369 aa):
MANEIKTAIEIICEEKGLKEEVILETLNQALAAAYRKEYLEDKNNNVKALFNVEDGSIKVWDEKTVVEDMELDENGKVIQDEDIPEEEKKKFHPRHEIMLKDAKKIKKGSKIGDIIKEELESKTDFGRIAAQTAKQVIMQKLKEAEKEMLFSEYKDKEKSIISGVIQRYERNFVIINLGNGTATLPKEEQIENERYNIGTRMKFYIKEVYQDIRGTKVILSRTNPELVKQLFALEVPEISNGIVIIKSIAREAGKRTKMAVYTNQENIDPIGSCVGQRGIRINSITEELGGEKIDIIEYQEDIKDFIINSLLPAKIDNVIIVDEKKKEAEVKVDQTQFSLAIGKQGQNVRLASKLTGWKINIDQGEFME

Solvent-accessible surface area (backbone atoms only — not comparable to full-atom values): 20434 Å² total; per-residue (Å²): 106,29,67,58,52,39,52,52,50,51,53,50,24,68,78,67,74,48,61,65,67,63,55,52,52,52,39,17,54,49,46,18,51,50,46,32,70,76,75,38,94,63,69,78,51,45,52,44,33,45,72,40,59,84,78,51,46,71,50,41,29,36,47,26,36,22,35,75,76,74,55,61,45,100,83,66,46,58,67,69,71,86,88,56,57,83,90,72,59,76,78,72,49,81,59,46,36,34,37,42,71,60,42,30,73,79,37,79,84,64,50,76,73,38,78,45,75,47,79,49,86,79,54,82,69,49,61,59,54,44,52,53,52,43,54,52,47,53,55,48,52,52,53,51,52,51,37,51,54,54,36,54,60,46,48,76,43,46,75,32,77,46,67,30,28,31,64,47,80,54,100,61,32,37,36,28,39,57,82,91,50,63,33,36,34,40,58,90,27,46,37,89,88,56,82,87,48,70,72,44,73,49,77,32,20,29,72,44,60,50,79,53,99,92,37,56,44,38,36,36,24,66,44,52,63,65,43,56,57,51,52,46,37,73,72,23,68,50,40,61,72,63,54,28,40,79,78,34,67,16,70,45,60,62,54,39,33,42,36,27,29,35,54,89,50,90,93,52,57,46,57,56,58,54,29,35,78,96,36,53,49,42,50,52,54,21,56,76,46,68,63,21,42,74,47,75,36,68,58,48,90,54,64,56,61,27,52,45,47,44,30,57,91,24,68,66,82,50,64,46,78,75,34,78,91,78,31,31,33,40,32,35,20,54,78,85,28,42,62,53,32,34,27,80,95,40,48,36,38,52,35,27,20,58,40,74,69,30,51,63,44,80,46,83,52,81,83,80,129

Nearest PDB structures (foldseek):
  1hh2-assembly1_P  TM=7.705E-01  e=7.802E-36  Thermotoga maritima
  2atw-assembly1_A  TM=9.496E-01  e=1.710E-28  Mycobacterium tuberculosis
  1k0r-assembly2_B  TM=7.123E-01  e=1.664E-33  Mycobacterium tuberculosis
  4mtn-assembly1_A  TM=7.418E-01  e=7.571E-33  Planctopirus limnophila DSM 3776
  5lm7-assembly1_A  TM=6.205E-01  e=7.143E-33  Escherichia coli O157:H7

Mean predicted aligned error: 11.16 Å

pLDDT: mean 86.5, std 11.76, range [38.66, 98.31]

Radius of gyration: 35.69 Å; Cα contacts (8 Å, |Δi|>4): 638; chains: 1; bounding box: 77×51×100 Å